Protein AF-A0A0D8X6T0-F1 (afdb_monomer_lite)

Radius of gyration: 60.37 Å; chains: 1; bounding box: 134×115×214 Å

Sequence (571 aa):
MASLQQRTDALLAEKSKLELELKKVSVNNRLAEERRRKLLDMEKQLSQMKRQMTDLKRIEKQKLRSEEMQKQMRAEIDSLKQAKVRMMRQQREEAEKYRQWKLKHDRELMQIKQKELKRGIEAAREKRTHEQQMLICKQRLEEAKKVNKRLLSQMEKSAAVARDKQNEKTFEQAKHIIEAELALIGSSYEAEQMCHSLKNQRKQLSRKRSYLLKERDRYVNINEPLSKRRSTEDGARLSIEDDANLQRINEDLERIDQQQVLFSDELNQLQRGCGSIDFDSRAESLCNNVLTVASARVYLKALLEQATNERKVNVDKELELEQTRRKIKDLEDSIRREKKERDEESRVLHESNRKLLSEYEKHKSQVDMQLLNLVALISTTKPIDKDAVEELKRFYSNLESMSEIRKQLETAGSLRPKSSKAFMRSRSSSCMEKIDPKMLTTEEERRTRASRARIQRFGNVKNPIQEVEVESDDDYSIADVSYRPQSPKRKPRIVTDLSPILDLTKQSVSVDDGNISSRNRRLSMQLHQPPLSVVDGMEKENTLWNQTFVMNNKSAASSDGCVNAEVVSYF

Structure (mmCIF, N/CA/C/O backbone):
data_AF-A0A0D8X6T0-F1
#
_entry.id   AF-A0A0D8X6T0-F1
#
loop_
_atom_site.group_PDB
_atom_site.id
_atom_site.type_symbol
_atom_site.label_atom_id
_atom_site.label_alt_id
_atom_site.label_comp_id
_atom_site.label_asym_id
_atom_site.label_entity_id
_atom_site.label_seq_id
_atom_site.pdbx_PDB_ins_code
_atom_site.Cartn_x
_atom_site.Cartn_y
_atom_site.Cartn_z
_atom_site.occupancy
_atom_site.B_iso_or_equiv
_atom_site.auth_seq_id
_atom_site.auth_comp_id
_atom_site.auth_asym_id
_atom_site.auth_atom_id
_atom_site.pdbx_PDB_model_num
ATOM 1 N N . MET A 1 1 ? 90.789 32.378 -157.088 1.00 54.00 1 MET A N 1
ATOM 2 C CA . MET A 1 1 ? 89.478 32.013 -156.499 1.00 54.00 1 MET A CA 1
ATOM 3 C C . MET A 1 1 ? 89.519 30.730 -155.660 1.00 54.00 1 MET A C 1
ATOM 5 O O . MET A 1 1 ? 89.086 30.803 -154.521 1.00 54.00 1 MET A O 1
ATOM 9 N N . ALA A 1 2 ? 90.090 29.607 -156.123 1.00 58.88 2 ALA A N 1
ATOM 10 C CA . ALA A 1 2 ? 90.068 28.320 -155.391 1.00 58.88 2 ALA A CA 1
ATOM 11 C C . ALA A 1 2 ? 90.519 28.355 -153.904 1.00 58.88 2 ALA A C 1
ATOM 13 O O . ALA A 1 2 ? 89.896 27.717 -153.062 1.00 58.88 2 ALA A O 1
ATOM 14 N N . SER A 1 3 ? 91.549 29.140 -153.552 1.00 58.34 3 SER A N 1
ATOM 15 C CA . SER A 1 3 ? 92.072 29.232 -152.172 1.00 58.34 3 SER A CA 1
ATOM 16 C C . SER A 1 3 ? 91.091 29.815 -151.139 1.00 58.34 3 SER A C 1
ATOM 18 O O . SER A 1 3 ? 91.223 29.511 -149.954 1.00 58.34 3 SER A O 1
ATOM 20 N N . LEU A 1 4 ? 90.123 30.643 -151.552 1.00 61.97 4 LEU A N 1
ATOM 21 C CA . LEU A 1 4 ? 89.141 31.217 -150.624 1.00 61.97 4 LEU A CA 1
ATOM 22 C C . LEU A 1 4 ? 88.055 30.198 -150.261 1.00 61.97 4 LEU A C 1
ATOM 24 O O . LEU A 1 4 ? 87.686 30.114 -149.092 1.00 61.97 4 LEU A O 1
ATOM 28 N N . GLN A 1 5 ? 87.641 29.368 -151.226 1.00 66.69 5 GLN A N 1
ATOM 29 C CA . GLN A 1 5 ? 86.604 28.348 -151.046 1.00 66.69 5 GLN A CA 1
ATOM 30 C C . GLN A 1 5 ? 86.981 27.345 -149.944 1.00 66.69 5 GLN A C 1
ATOM 32 O O . GLN A 1 5 ? 86.234 27.151 -148.988 1.00 66.69 5 GLN A O 1
ATOM 37 N N . GLN A 1 6 ? 88.202 26.804 -150.013 1.00 71.62 6 GLN A N 1
ATOM 38 C CA . GLN A 1 6 ? 88.705 25.815 -149.056 1.00 71.62 6 GLN A CA 1
ATOM 39 C C . GLN A 1 6 ? 88.798 26.367 -147.620 1.00 71.62 6 GLN A C 1
ATOM 41 O O . GLN A 1 6 ? 88.634 25.622 -146.654 1.00 71.62 6 GLN A O 1
ATOM 46 N N . ARG A 1 7 ? 89.023 27.681 -147.462 1.00 73.19 7 ARG A N 1
ATOM 47 C CA . ARG A 1 7 ? 89.053 28.340 -146.147 1.00 73.19 7 ARG A CA 1
ATOM 48 C C . ARG A 1 7 ? 87.648 28.617 -145.609 1.00 73.19 7 ARG A C 1
ATOM 50 O O . ARG A 1 7 ? 87.451 28.499 -144.403 1.00 73.19 7 ARG A O 1
ATOM 57 N N . THR A 1 8 ? 86.670 28.921 -146.466 1.00 72.38 8 THR A N 1
ATOM 58 C CA . THR A 1 8 ? 85.255 28.962 -146.059 1.00 72.38 8 THR A CA 1
ATOM 59 C C . THR A 1 8 ? 84.729 27.585 -145.667 1.00 72.38 8 THR A C 1
ATOM 61 O O . THR A 1 8 ? 84.072 27.485 -144.637 1.00 72.38 8 THR A O 1
ATOM 64 N N . ASP A 1 9 ? 85.076 26.520 -146.394 1.00 74.88 9 ASP A N 1
ATOM 65 C CA . ASP A 1 9 ? 84.640 25.157 -146.060 1.00 74.88 9 ASP A CA 1
ATOM 66 C C . ASP A 1 9 ? 85.259 24.670 -144.736 1.00 74.88 9 ASP A C 1
ATOM 68 O O . ASP A 1 9 ? 84.563 24.097 -143.896 1.00 74.88 9 ASP A O 1
ATOM 72 N N . ALA A 1 10 ? 86.538 24.980 -144.488 1.00 76.94 10 ALA A N 1
ATOM 73 C CA . ALA A 1 10 ? 87.190 24.709 -143.205 1.00 76.94 10 ALA A CA 1
ATOM 74 C C . ALA A 1 10 ? 86.533 25.472 -142.038 1.00 76.94 10 ALA A C 1
ATOM 76 O O . ALA A 1 10 ? 86.256 24.876 -140.998 1.00 76.94 10 ALA A O 1
ATOM 77 N N . LEU A 1 11 ? 86.216 26.761 -142.219 1.00 75.94 11 LEU A N 1
ATOM 78 C CA . LEU A 1 11 ? 85.510 27.565 -141.212 1.00 75.94 11 LEU A CA 1
ATOM 79 C C . LEU A 1 11 ? 84.058 27.105 -140.998 1.00 75.94 11 LEU A C 1
ATOM 81 O O . LEU A 1 11 ? 83.556 27.185 -139.879 1.00 75.94 11 LEU A O 1
ATOM 85 N N . LEU A 1 12 ? 83.378 26.589 -142.027 1.00 77.12 12 LEU A N 1
ATOM 86 C CA . LEU A 1 12 ? 82.049 25.981 -141.896 1.00 77.12 12 LEU A CA 1
ATOM 87 C C . LEU A 1 12 ? 82.106 24.653 -141.127 1.00 77.12 12 LEU A C 1
ATOM 89 O O . LEU A 1 12 ? 81.248 24.407 -140.279 1.00 77.12 12 LEU A O 1
ATOM 93 N N . ALA A 1 13 ? 83.129 23.827 -141.363 1.00 77.88 13 ALA A N 1
ATOM 94 C CA . ALA A 1 13 ? 83.360 22.601 -140.602 1.00 77.88 13 ALA A CA 1
ATOM 95 C C . ALA A 1 13 ? 83.718 22.893 -139.132 1.00 77.88 13 ALA A C 1
ATOM 97 O O . ALA A 1 13 ? 83.172 22.258 -138.228 1.00 77.88 13 ALA A O 1
ATOM 98 N N . GLU A 1 14 ? 84.572 23.887 -138.876 1.00 79.62 14 GLU A N 1
ATOM 99 C CA . GLU A 1 14 ? 84.928 24.329 -137.524 1.00 79.62 14 GLU A CA 1
ATOM 100 C C . GLU A 1 14 ? 83.725 24.940 -136.792 1.00 79.62 14 GLU A C 1
ATOM 102 O O . GLU A 1 14 ? 83.442 24.557 -135.657 1.00 79.62 14 GLU A O 1
ATOM 107 N N . LYS A 1 15 ? 82.935 25.790 -137.462 1.00 81.81 15 LYS A N 1
ATOM 108 C CA . LYS A 1 15 ? 81.658 26.299 -136.941 1.00 81.81 15 LYS A CA 1
ATOM 109 C C . LYS A 1 15 ? 80.696 25.159 -136.599 1.00 81.81 15 LYS A C 1
ATOM 111 O O . LYS A 1 15 ? 80.159 25.140 -135.497 1.00 81.81 15 LYS A O 1
ATOM 116 N N . SER A 1 16 ? 80.510 24.186 -137.493 1.00 79.88 16 SER A N 1
ATOM 117 C CA . SER A 1 16 ? 79.654 23.013 -137.249 1.00 79.88 16 SER A CA 1
ATOM 118 C C . SER A 1 16 ? 80.137 22.183 -136.049 1.00 79.88 16 SER A C 1
ATOM 120 O O . SER A 1 16 ? 79.337 21.752 -135.214 1.00 79.88 16 SER A O 1
ATOM 122 N N . LYS A 1 17 ? 81.458 22.023 -135.892 1.00 81.88 17 LYS A N 1
ATOM 123 C CA . LYS A 1 17 ? 82.066 21.346 -134.739 1.00 81.88 17 LYS A CA 1
ATOM 124 C C . LYS A 1 17 ? 81.839 22.119 -133.433 1.00 81.88 17 LYS A C 1
ATOM 126 O O . LYS A 1 17 ? 81.394 21.523 -132.453 1.00 81.88 17 LYS A O 1
ATOM 131 N N . LEU A 1 18 ? 82.073 23.432 -133.428 1.00 79.56 18 LEU A N 1
ATOM 132 C CA . LEU A 1 18 ? 81.835 24.300 -132.271 1.00 79.56 18 LEU A CA 1
ATOM 133 C C . LEU A 1 18 ? 80.345 24.371 -131.904 1.00 79.56 18 LEU A C 1
ATOM 135 O O . LEU A 1 18 ? 80.008 24.350 -130.725 1.00 79.56 18 LEU A O 1
ATOM 139 N N . GLU A 1 19 ? 79.433 24.361 -132.879 1.00 78.50 19 GLU A N 1
ATOM 140 C CA . GLU A 1 19 ? 77.990 24.254 -132.630 1.00 78.50 19 GLU A CA 1
ATOM 141 C C . GLU A 1 19 ? 77.603 22.909 -131.992 1.00 78.50 19 GLU A C 1
ATOM 143 O O . GLU A 1 19 ? 76.717 22.867 -131.134 1.00 78.50 19 GLU A O 1
ATOM 148 N N . LEU A 1 20 ? 78.256 21.804 -132.369 1.00 78.88 20 LEU A N 1
ATOM 149 C CA . LEU A 1 20 ? 78.061 20.495 -131.735 1.00 78.88 20 LEU A CA 1
ATOM 150 C C . LEU A 1 20 ? 78.637 20.447 -130.312 1.00 78.88 20 LEU A C 1
ATOM 152 O O . LEU A 1 20 ? 78.013 19.866 -129.421 1.00 78.88 20 LEU A O 1
ATOM 156 N N . GLU A 1 21 ? 79.790 21.068 -130.067 1.00 77.81 21 GLU A N 1
ATOM 157 C CA . GLU A 1 21 ? 80.383 21.175 -128.728 1.00 77.81 21 GLU A CA 1
ATOM 158 C C . GLU A 1 21 ? 79.556 22.096 -127.816 1.00 77.81 21 GLU A C 1
ATOM 160 O O . GLU A 1 21 ? 79.243 21.710 -126.688 1.00 77.81 21 GLU A O 1
ATOM 165 N N . LEU A 1 22 ? 79.060 23.230 -128.323 1.00 77.06 22 LEU A N 1
ATOM 166 C CA . LEU A 1 22 ? 78.127 24.113 -127.616 1.00 77.06 22 LEU A CA 1
ATOM 167 C C . LEU A 1 22 ? 76.815 23.390 -127.263 1.00 77.06 22 LEU A C 1
ATOM 169 O O . LEU A 1 22 ? 76.323 23.514 -126.140 1.00 77.06 22 LEU A O 1
ATOM 173 N N . LYS A 1 23 ? 76.271 22.572 -128.179 1.00 77.38 23 LYS A N 1
ATOM 174 C CA . LYS A 1 23 ? 75.102 21.712 -127.906 1.00 77.38 23 LYS A CA 1
ATOM 175 C C . LYS A 1 23 ? 75.398 20.687 -126.804 1.00 77.38 23 LYS A C 1
ATOM 177 O O . LYS A 1 23 ? 74.570 20.527 -125.910 1.00 77.38 23 LYS A O 1
ATOM 182 N N . LYS A 1 24 ? 76.575 20.046 -126.800 1.00 77.44 24 LYS A N 1
ATOM 183 C CA . LYS A 1 24 ? 76.993 19.126 -125.719 1.00 77.44 24 LYS A CA 1
ATOM 184 C C . LYS A 1 24 ? 77.120 19.838 -124.369 1.00 77.44 24 LYS A C 1
ATOM 186 O O . LYS A 1 24 ? 76.612 19.327 -123.375 1.00 77.44 24 LYS A O 1
ATOM 191 N N . VAL A 1 25 ? 77.734 21.023 -124.327 1.00 75.94 25 VAL A N 1
ATOM 192 C CA . VAL A 1 25 ? 77.830 21.843 -123.105 1.00 75.94 25 VAL A CA 1
ATOM 193 C C . VAL A 1 25 ? 76.438 22.259 -122.619 1.00 75.94 25 VAL A C 1
ATOM 195 O O . VAL A 1 25 ? 76.149 22.130 -121.433 1.00 75.94 25 VAL A O 1
ATOM 198 N N . SER A 1 26 ? 75.538 22.662 -123.521 1.00 77.69 26 SER A N 1
ATOM 199 C CA . SER A 1 26 ? 74.149 23.010 -123.191 1.00 77.69 26 SER A CA 1
ATOM 200 C C . SER A 1 26 ? 73.363 21.827 -122.604 1.00 77.69 26 SER A C 1
ATOM 202 O O . SER A 1 26 ? 72.709 21.978 -121.572 1.00 77.69 26 SER A O 1
ATOM 204 N N . VAL A 1 27 ? 73.470 20.633 -123.201 1.00 78.31 27 VAL A N 1
ATOM 205 C CA . VAL A 1 27 ? 72.832 19.404 -122.688 1.00 78.31 27 VAL A CA 1
ATOM 206 C C . VAL A 1 27 ? 73.418 18.991 -121.336 1.00 78.31 27 VAL A C 1
ATOM 208 O O . VAL A 1 27 ? 72.664 18.676 -120.418 1.00 78.31 27 VAL A O 1
ATOM 211 N N . ASN A 1 28 ? 74.742 19.057 -121.169 1.00 76.12 28 ASN A N 1
ATOM 212 C CA . ASN A 1 28 ? 75.390 18.770 -119.888 1.00 76.12 28 ASN A CA 1
ATOM 213 C C . ASN A 1 28 ? 74.989 19.773 -118.798 1.00 76.12 28 ASN A C 1
ATOM 215 O O . ASN A 1 28 ? 74.791 19.366 -117.655 1.00 76.12 28 ASN A O 1
ATOM 219 N N . ASN A 1 29 ? 74.817 21.055 -119.139 1.00 78.75 29 ASN A N 1
ATOM 220 C CA . ASN A 1 29 ? 74.358 22.068 -118.192 1.00 78.75 29 ASN A CA 1
ATOM 221 C C . ASN A 1 29 ? 72.896 21.821 -117.775 1.00 78.75 29 ASN A C 1
ATOM 223 O O . ASN A 1 29 ? 72.599 21.819 -116.585 1.00 78.75 29 ASN A O 1
ATOM 227 N N . ARG A 1 30 ? 72.005 21.473 -118.718 1.00 81.25 30 ARG A N 1
ATOM 228 C CA . ARG A 1 30 ? 70.626 21.043 -118.400 1.00 81.25 30 ARG A CA 1
ATOM 229 C C . ARG A 1 30 ? 70.597 19.813 -117.488 1.00 81.25 30 ARG A C 1
ATOM 231 O O . ARG A 1 30 ? 69.903 19.827 -116.479 1.00 81.25 30 ARG A O 1
ATOM 238 N N . LEU A 1 31 ? 71.400 18.786 -117.777 1.00 82.38 31 LEU A N 1
ATOM 239 C CA . LEU A 1 31 ? 71.519 17.598 -116.919 1.00 82.38 31 LEU A CA 1
ATOM 240 C C . LEU A 1 31 ? 72.091 17.929 -115.530 1.00 82.38 31 LEU A C 1
ATOM 242 O O . LEU A 1 31 ? 71.692 17.317 -114.539 1.00 82.38 31 LEU A O 1
ATOM 246 N N . ALA A 1 32 ? 73.016 18.887 -115.429 1.00 81.62 32 ALA A N 1
ATOM 247 C CA . ALA A 1 32 ? 73.537 19.366 -114.151 1.00 81.62 32 ALA A CA 1
ATOM 248 C C . ALA A 1 32 ? 72.474 20.147 -113.356 1.00 81.62 32 ALA A C 1
ATOM 250 O O . ALA A 1 32 ? 72.331 19.922 -112.153 1.00 81.62 32 ALA A O 1
ATOM 251 N N . GLU A 1 33 ? 71.683 20.997 -114.015 1.00 84.25 33 GLU A N 1
ATOM 252 C CA . GLU A 1 33 ? 70.550 21.709 -113.415 1.00 84.25 33 GLU A CA 1
ATOM 253 C C . GLU A 1 33 ? 69.438 20.754 -112.958 1.00 84.25 33 GLU A C 1
ATOM 255 O O . GLU A 1 33 ? 68.947 20.890 -111.839 1.00 84.25 33 GLU A O 1
ATOM 260 N N . GLU A 1 34 ? 69.074 19.750 -113.759 1.00 85.31 34 GLU A N 1
ATOM 261 C CA . GLU A 1 34 ? 68.107 18.707 -113.386 1.00 85.31 34 GLU A CA 1
ATOM 262 C C . GLU A 1 34 ? 68.587 17.891 -112.181 1.00 85.31 34 GLU A C 1
ATOM 264 O O . GLU A 1 34 ? 67.835 17.691 -111.222 1.00 85.31 34 GLU A O 1
ATOM 269 N N . ARG A 1 35 ? 69.860 17.470 -112.175 1.00 87.31 35 ARG A N 1
ATOM 270 C CA . ARG A 1 35 ? 70.477 16.792 -111.024 1.00 87.31 35 ARG A CA 1
ATOM 271 C C . ARG A 1 35 ? 70.476 17.685 -109.785 1.00 87.31 35 ARG A C 1
ATOM 273 O O . ARG A 1 35 ? 70.130 17.204 -108.710 1.00 87.31 35 ARG A O 1
ATOM 280 N N . ARG A 1 36 ? 70.798 18.976 -109.927 1.00 87.94 36 ARG A N 1
ATOM 281 C CA . ARG A 1 36 ? 70.774 19.955 -108.828 1.00 87.94 36 ARG A CA 1
ATOM 282 C C . ARG A 1 36 ? 69.360 20.164 -108.285 1.00 87.94 36 ARG A C 1
ATOM 284 O O . ARG A 1 36 ? 69.194 20.170 -107.071 1.00 87.94 36 ARG A O 1
ATOM 291 N N . ARG A 1 37 ? 68.343 20.278 -109.148 1.00 86.69 37 ARG A N 1
ATOM 292 C CA . ARG A 1 37 ? 66.926 20.356 -108.742 1.00 86.69 37 ARG A CA 1
ATOM 293 C C . ARG A 1 37 ? 66.500 19.101 -107.983 1.00 86.69 37 ARG A C 1
ATOM 295 O O . ARG A 1 37 ? 66.004 19.218 -106.870 1.00 86.69 37 ARG A O 1
ATOM 302 N N . LYS A 1 38 ? 66.789 17.909 -108.516 1.00 90.50 38 LYS A N 1
ATOM 303 C CA . LYS A 1 38 ? 66.474 16.634 -107.853 1.00 90.50 38 LYS A CA 1
ATOM 304 C C . LYS A 1 38 ? 67.189 16.478 -106.505 1.00 90.50 38 LYS A C 1
ATOM 306 O O . LYS A 1 38 ? 66.606 15.938 -105.570 1.00 90.50 38 LYS A O 1
ATOM 311 N N . LEU A 1 39 ? 68.430 16.954 -106.390 1.00 89.44 39 LEU A N 1
ATOM 312 C CA . LEU A 1 39 ? 69.182 16.956 -105.134 1.00 89.44 39 LEU A CA 1
ATOM 313 C C . LEU A 1 39 ? 68.544 17.917 -104.117 1.00 89.44 39 LEU A C 1
ATOM 315 O O . LEU A 1 39 ? 68.257 17.488 -103.005 1.00 89.44 39 LEU A O 1
ATOM 319 N N . LEU A 1 40 ? 68.218 19.153 -104.516 1.00 90.50 40 LEU A N 1
ATOM 320 C CA . LEU A 1 40 ? 67.509 20.128 -103.673 1.00 90.50 40 LEU A CA 1
ATOM 321 C C . LEU A 1 40 ? 66.127 19.623 -103.217 1.00 90.50 40 LEU A C 1
ATOM 323 O O . LEU A 1 40 ? 65.750 19.825 -102.064 1.00 90.50 40 LEU A O 1
ATOM 327 N N . ASP A 1 41 ? 65.380 18.932 -104.082 1.00 90.19 41 ASP A N 1
ATOM 328 C CA . ASP A 1 41 ? 64.103 18.314 -103.712 1.00 90.19 41 ASP A CA 1
ATOM 329 C C . ASP A 1 41 ? 64.291 17.160 -102.713 1.00 90.19 41 ASP A C 1
ATOM 331 O O . ASP A 1 41 ? 63.531 17.059 -101.748 1.00 90.19 41 ASP A O 1
ATOM 335 N N . MET A 1 42 ? 65.330 16.329 -102.870 1.00 90.88 42 MET A N 1
ATOM 336 C CA . MET A 1 42 ? 65.667 15.291 -101.885 1.00 90.88 42 MET A CA 1
ATOM 337 C C . MET A 1 42 ? 66.161 15.885 -100.556 1.00 90.88 42 MET A C 1
ATOM 339 O O . MET A 1 42 ? 65.784 15.390 -99.496 1.00 90.88 42 MET A O 1
ATOM 343 N N . GLU A 1 43 ? 66.935 16.973 -100.565 1.00 91.19 43 GLU A N 1
ATOM 344 C CA . GLU A 1 43 ? 67.326 17.709 -99.353 1.00 91.19 43 GLU A CA 1
ATOM 345 C C . GLU A 1 43 ? 66.110 18.321 -98.648 1.00 91.19 43 GLU A C 1
ATOM 347 O O . GLU A 1 43 ? 65.973 18.211 -97.425 1.00 91.19 43 GLU A O 1
ATOM 352 N N . LYS A 1 44 ? 65.178 18.901 -99.412 1.00 93.00 44 LYS A N 1
ATOM 353 C CA . LYS A 1 44 ? 63.904 19.418 -98.906 1.00 93.00 44 LYS A CA 1
ATOM 354 C C . LYS A 1 44 ? 63.079 18.300 -98.266 1.00 93.00 44 LYS A C 1
ATOM 356 O O . LYS A 1 44 ? 62.662 18.460 -97.116 1.00 93.00 44 LYS A O 1
ATOM 361 N N . GLN A 1 45 ? 62.924 17.158 -98.939 1.00 92.88 45 GLN A N 1
ATOM 362 C CA . GLN A 1 45 ? 62.256 15.968 -98.397 1.00 92.88 45 GLN A CA 1
ATOM 363 C C . GLN A 1 45 ? 62.948 15.445 -97.129 1.00 92.88 45 GLN A C 1
ATOM 365 O O . GLN A 1 45 ? 62.277 15.217 -96.126 1.00 92.88 45 GLN A O 1
ATOM 370 N N . LEU A 1 46 ? 64.281 15.337 -97.106 1.00 92.25 46 LEU A N 1
ATOM 371 C CA . LEU A 1 46 ? 65.041 14.940 -95.914 1.00 92.25 46 LEU A CA 1
ATOM 372 C C . LEU A 1 46 ? 64.859 15.928 -94.754 1.00 92.25 46 LEU A C 1
ATOM 374 O O . LEU A 1 46 ? 64.722 15.506 -93.606 1.00 92.25 46 LEU A O 1
ATOM 378 N N . SER A 1 47 ? 64.824 17.236 -95.026 1.00 92.00 47 SER A N 1
ATOM 379 C CA . SER A 1 47 ? 64.569 18.256 -94.002 1.00 92.00 47 SER A CA 1
ATOM 380 C C . SER A 1 47 ? 63.148 18.151 -93.429 1.00 92.00 47 SER A C 1
ATOM 382 O O . SER A 1 47 ? 62.960 18.261 -92.216 1.00 92.00 47 SER A O 1
ATOM 384 N N . GLN A 1 48 ? 62.160 17.855 -94.279 1.00 93.69 48 GLN A N 1
ATOM 385 C CA . GLN A 1 48 ? 60.768 17.642 -93.892 1.00 93.69 48 GLN A CA 1
ATOM 386 C C . GLN A 1 48 ? 60.608 16.359 -93.066 1.00 93.69 48 GLN A C 1
ATOM 388 O O . GLN A 1 48 ? 60.012 16.408 -91.992 1.00 93.69 48 GLN A O 1
ATOM 393 N N . MET A 1 49 ? 61.212 15.249 -93.499 1.00 92.25 49 MET A N 1
ATOM 394 C CA . MET A 1 49 ? 61.217 13.977 -92.768 1.00 92.25 49 MET A CA 1
ATOM 395 C C . MET A 1 49 ? 61.909 14.106 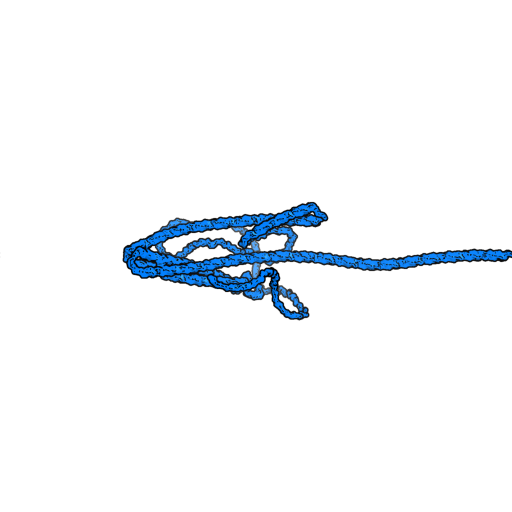-91.406 1.00 92.25 49 MET A C 1
ATOM 397 O O . MET A 1 49 ? 61.408 13.587 -90.411 1.00 92.25 49 MET A O 1
ATOM 401 N N . LYS A 1 50 ? 63.013 14.865 -91.311 1.00 93.38 50 LYS A N 1
ATOM 402 C CA . LYS A 1 50 ? 63.663 15.175 -90.024 1.00 93.38 50 LYS A CA 1
ATOM 403 C C . LYS A 1 50 ? 62.737 15.956 -89.083 1.00 93.38 50 LYS A C 1
ATOM 405 O O . LYS A 1 50 ? 62.638 15.584 -87.916 1.00 93.38 50 LYS A O 1
ATOM 410 N N . ARG A 1 51 ? 62.024 16.980 -89.579 1.00 93.69 51 ARG A N 1
ATOM 411 C CA . ARG A 1 51 ? 61.029 17.739 -88.789 1.00 93.69 51 ARG A CA 1
ATOM 412 C C . ARG A 1 51 ? 59.880 16.842 -88.318 1.00 93.69 51 ARG A C 1
ATOM 414 O O . ARG A 1 51 ? 59.591 16.801 -87.125 1.00 93.69 51 ARG A O 1
ATOM 421 N N . GLN A 1 52 ? 59.307 16.046 -89.221 1.00 94.56 52 GLN A N 1
ATOM 422 C CA . GLN A 1 52 ? 58.266 15.068 -88.891 1.00 94.56 52 GLN A CA 1
ATOM 423 C C . GLN A 1 52 ? 58.749 14.055 -87.843 1.00 94.56 52 GLN A C 1
ATOM 425 O O . GLN A 1 52 ? 58.024 13.776 -86.893 1.00 94.56 52 GLN A O 1
ATOM 430 N N . MET A 1 53 ? 59.991 13.567 -87.932 1.00 92.94 53 MET A N 1
ATOM 431 C CA . MET A 1 53 ? 60.564 12.675 -86.918 1.00 92.94 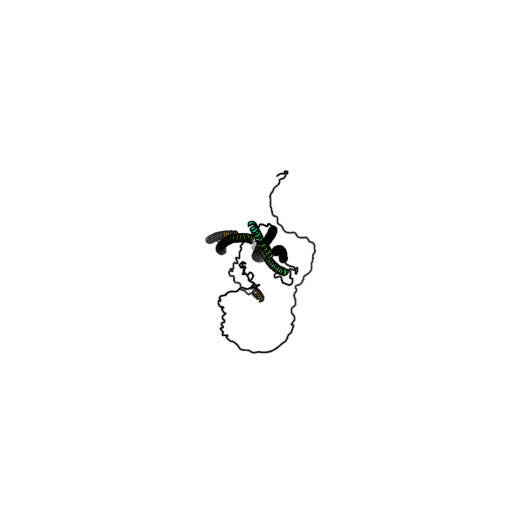53 MET A CA 1
ATOM 432 C C . MET A 1 53 ? 60.716 13.363 -85.551 1.00 92.94 53 MET A C 1
ATOM 434 O O . MET A 1 53 ? 60.483 12.728 -84.521 1.00 92.94 53 MET A O 1
ATOM 438 N N . THR A 1 54 ? 61.089 14.648 -85.506 1.00 93.50 54 THR A N 1
ATOM 439 C CA . THR A 1 54 ? 61.142 15.401 -84.240 1.00 93.50 54 THR A CA 1
ATOM 440 C C . THR A 1 54 ? 59.757 15.666 -83.652 1.00 93.50 54 THR A C 1
ATOM 442 O O . THR A 1 54 ? 59.594 15.547 -82.437 1.00 93.50 54 THR A O 1
ATOM 445 N N . ASP A 1 55 ? 58.747 15.941 -84.482 1.00 93.56 55 ASP A N 1
ATOM 446 C CA . ASP A 1 55 ? 57.365 16.106 -84.025 1.00 93.56 55 ASP A CA 1
ATOM 447 C C . ASP A 1 55 ? 56.759 14.790 -83.532 1.00 93.56 55 ASP A C 1
ATOM 449 O O . ASP A 1 55 ? 56.163 14.771 -82.458 1.00 93.56 55 ASP A O 1
ATOM 453 N N . LEU A 1 56 ? 56.986 13.671 -84.228 1.00 93.81 56 LEU A N 1
ATOM 454 C CA . LEU A 1 56 ? 56.570 12.344 -83.764 1.00 93.81 56 LEU A CA 1
ATOM 455 C C . LEU A 1 56 ? 57.200 12.003 -82.405 1.00 93.81 56 LEU A C 1
ATOM 457 O O . LEU A 1 56 ? 56.477 11.629 -81.487 1.00 93.81 56 LEU A O 1
ATOM 461 N N . LYS A 1 57 ? 58.508 12.240 -82.218 1.00 94.62 57 LYS A N 1
ATOM 462 C CA . LYS A 1 57 ? 59.188 12.064 -80.916 1.00 94.62 57 LYS A CA 1
ATOM 463 C C . LYS A 1 57 ? 58.643 12.988 -79.818 1.00 94.62 57 LYS A C 1
ATOM 465 O O . LYS A 1 57 ? 58.652 12.627 -78.641 1.00 94.62 57 LYS A O 1
ATOM 470 N N . ARG A 1 58 ? 58.183 14.195 -80.168 1.00 96.00 58 ARG A N 1
ATOM 471 C CA . ARG A 1 58 ? 57.541 15.128 -79.225 1.00 96.00 58 ARG A CA 1
ATOM 472 C C . ARG A 1 58 ? 56.150 14.634 -78.821 1.00 96.00 58 ARG A C 1
ATOM 474 O O . ARG A 1 58 ? 55.845 14.623 -77.630 1.00 96.00 58 ARG A O 1
ATOM 481 N N . ILE A 1 59 ? 55.349 14.194 -79.791 1.00 95.00 59 ILE A N 1
ATOM 482 C CA . ILE A 1 59 ? 54.009 13.629 -79.587 1.00 95.00 59 ILE A CA 1
ATOM 483 C C . ILE A 1 59 ? 54.092 12.337 -78.765 1.00 95.00 59 ILE A C 1
ATOM 485 O O . ILE A 1 59 ? 53.333 12.176 -77.818 1.00 95.00 59 ILE A O 1
ATOM 489 N N . GLU A 1 60 ? 55.055 11.460 -79.048 1.00 94.12 60 GLU A N 1
ATOM 490 C CA . GLU A 1 60 ? 55.313 10.230 -78.290 1.00 94.12 60 GLU A CA 1
ATOM 491 C C . GLU A 1 60 ? 55.622 10.522 -76.812 1.00 94.12 60 GLU A C 1
ATOM 493 O O . GLU A 1 60 ? 54.983 9.964 -75.920 1.00 94.12 60 GLU A O 1
ATOM 498 N N . LYS A 1 61 ? 56.513 11.482 -76.525 1.00 95.50 61 LYS A N 1
ATOM 499 C CA . LYS A 1 61 ? 56.788 11.924 -75.145 1.00 95.50 61 LYS A CA 1
ATOM 500 C C . LYS A 1 61 ? 55.566 12.542 -74.457 1.00 95.50 61 LYS A C 1
ATOM 502 O O . LYS A 1 61 ? 55.398 12.364 -73.252 1.00 95.50 61 LYS A O 1
ATOM 507 N N . GLN A 1 62 ? 54.723 13.276 -75.187 1.00 95.00 62 GLN A N 1
ATOM 508 C CA . GLN A 1 62 ? 53.468 13.818 -74.649 1.00 95.00 62 GLN A CA 1
ATOM 509 C C . GLN A 1 62 ? 52.445 12.707 -74.368 1.00 95.00 62 GLN A C 1
ATOM 511 O O . GLN A 1 62 ? 51.807 12.728 -73.316 1.00 95.00 62 GLN A O 1
ATOM 516 N N . LYS A 1 63 ? 52.344 11.709 -75.254 1.00 96.19 63 LYS A N 1
ATOM 517 C CA . LYS A 1 63 ? 51.497 10.525 -75.091 1.00 96.19 63 LYS A CA 1
ATOM 518 C C . LYS A 1 63 ? 51.900 9.725 -73.851 1.00 96.19 63 LYS A C 1
ATOM 520 O O . LYS A 1 63 ? 51.045 9.513 -73.002 1.00 96.19 63 LYS A O 1
ATOM 525 N N . LEU A 1 64 ? 53.182 9.387 -73.688 1.00 95.56 64 LEU A N 1
ATOM 526 C CA . LEU A 1 64 ? 53.677 8.647 -72.516 1.00 95.56 64 LEU A CA 1
ATOM 527 C C . LEU A 1 64 ? 53.356 9.369 -71.194 1.00 95.56 64 LEU A C 1
ATOM 529 O O . LEU A 1 64 ? 52.850 8.755 -70.259 1.00 95.56 64 LEU A O 1
ATOM 533 N N . ARG A 1 65 ? 53.560 10.694 -71.132 1.00 95.31 65 ARG A N 1
ATOM 534 C CA . ARG A 1 65 ? 53.171 11.508 -69.961 1.00 95.31 65 ARG A CA 1
ATOM 535 C C . ARG A 1 65 ? 51.659 11.504 -69.716 1.00 95.31 65 ARG A C 1
ATOM 537 O O . ARG A 1 65 ? 51.230 11.493 -68.567 1.00 95.31 65 ARG A O 1
ATOM 544 N N . SER A 1 66 ? 50.851 11.522 -70.778 1.00 95.50 66 SER A N 1
ATOM 545 C CA . SER A 1 66 ? 49.390 11.432 -70.671 1.00 95.50 66 SER A CA 1
ATOM 546 C C . SER A 1 66 ? 48.940 10.050 -70.190 1.00 95.50 66 SER A C 1
ATOM 548 O O . SER A 1 66 ? 48.060 9.971 -69.340 1.00 95.50 66 SER A O 1
ATOM 550 N N . GLU A 1 67 ? 49.559 8.971 -70.667 1.00 96.69 67 GLU A N 1
ATOM 551 C CA . GLU A 1 67 ? 49.279 7.595 -70.240 1.00 96.69 67 GLU A CA 1
ATOM 552 C C . GLU A 1 67 ? 49.653 7.369 -68.767 1.00 96.69 67 GLU A C 1
ATOM 554 O O . GLU A 1 67 ? 48.881 6.760 -68.024 1.00 96.69 67 GLU A O 1
ATOM 559 N N . GLU A 1 68 ? 50.777 7.923 -68.307 1.00 96.31 68 GLU A N 1
ATOM 560 C CA . GLU A 1 68 ? 51.173 7.867 -66.897 1.00 96.31 68 GLU A CA 1
ATOM 561 C C . GLU A 1 68 ? 50.235 8.685 -65.994 1.00 96.31 68 GLU A C 1
ATOM 563 O O . GLU A 1 68 ? 49.752 8.165 -64.987 1.00 96.31 68 GLU A O 1
ATOM 568 N N . MET A 1 69 ? 49.860 9.903 -66.402 1.00 96.56 69 MET A N 1
ATOM 569 C CA . MET A 1 69 ? 48.837 10.703 -65.713 1.00 96.56 69 MET A CA 1
ATOM 570 C C . MET A 1 69 ? 47.474 9.985 -65.685 1.00 96.56 69 MET A C 1
ATOM 572 O O . MET A 1 69 ? 46.806 9.940 -64.654 1.00 96.56 69 MET A O 1
ATOM 576 N N . GLN A 1 70 ? 47.060 9.342 -66.783 1.00 96.31 70 GLN A N 1
ATOM 577 C CA . GLN A 1 70 ? 45.844 8.520 -66.815 1.00 96.31 70 GLN A CA 1
ATOM 578 C C . GLN A 1 70 ? 45.929 7.319 -65.866 1.00 96.31 70 GLN A C 1
ATOM 580 O O . GLN A 1 70 ? 44.923 6.961 -65.252 1.00 96.31 70 GLN A O 1
ATOM 585 N N . LYS A 1 71 ? 47.100 6.688 -65.729 1.00 97.25 71 LYS A N 1
ATOM 586 C CA . LYS A 1 71 ? 47.325 5.584 -64.787 1.00 97.25 71 LYS A CA 1
ATOM 587 C C . LYS A 1 71 ? 47.237 6.062 -63.332 1.00 97.25 71 LYS A C 1
ATOM 589 O O . LYS A 1 71 ? 46.601 5.383 -62.528 1.00 97.25 71 LYS A O 1
ATOM 594 N N . GLN A 1 72 ? 47.800 7.231 -63.020 1.00 97.06 72 GLN A N 1
ATOM 595 C CA . GLN A 1 72 ? 47.685 7.879 -61.707 1.00 97.06 72 GLN A CA 1
ATOM 596 C C . GLN A 1 72 ? 46.221 8.206 -61.376 1.00 97.06 72 GLN A C 1
ATOM 598 O O . GLN A 1 72 ? 45.696 7.694 -60.389 1.00 97.06 72 GLN A O 1
ATOM 603 N N . MET A 1 73 ? 45.511 8.919 -62.260 1.00 96.81 73 MET A N 1
ATOM 604 C CA . MET A 1 73 ? 44.088 9.242 -62.070 1.00 96.81 73 MET A CA 1
ATOM 605 C C . MET A 1 73 ? 43.207 7.990 -61.908 1.00 96.81 73 MET A C 1
ATOM 607 O O . MET A 1 73 ? 42.280 7.988 -61.101 1.00 96.81 73 MET A O 1
ATOM 611 N N . ARG A 1 74 ? 43.488 6.892 -62.629 1.00 96.50 74 ARG A N 1
ATOM 612 C CA . ARG A 1 74 ? 42.774 5.611 -62.441 1.00 96.50 74 ARG A CA 1
ATOM 613 C C . ARG A 1 74 ? 43.012 5.023 -61.046 1.00 96.50 74 ARG A C 1
ATOM 615 O O . ARG A 1 74 ? 42.049 4.611 -60.402 1.00 96.50 74 ARG A O 1
ATOM 622 N N . ALA A 1 75 ? 44.256 5.023 -60.564 1.00 96.69 75 ALA A N 1
ATOM 623 C CA . ALA A 1 75 ? 44.593 4.543 -59.224 1.00 96.69 75 ALA A CA 1
ATOM 624 C C . ALA A 1 75 ? 43.947 5.400 -58.117 1.00 96.69 75 ALA A C 1
ATOM 626 O O . ALA A 1 75 ? 43.426 4.857 -57.141 1.00 96.69 75 ALA A O 1
ATOM 627 N N . GLU A 1 76 ? 43.905 6.724 -58.289 1.00 97.25 76 GLU A N 1
ATOM 628 C CA . GLU A 1 76 ? 43.198 7.642 -57.387 1.00 97.25 76 GLU A CA 1
ATOM 629 C C . GLU A 1 76 ? 41.687 7.388 -57.375 1.00 97.25 76 GLU A C 1
ATOM 631 O O . GLU A 1 76 ? 41.093 7.268 -56.304 1.00 97.25 76 GLU A O 1
ATOM 636 N N . ILE A 1 77 ? 41.064 7.224 -58.547 1.00 97.12 77 ILE A N 1
ATOM 637 C CA . ILE A 1 77 ? 39.643 6.874 -58.674 1.00 97.12 77 ILE A CA 1
ATOM 638 C C . ILE A 1 77 ? 39.329 5.572 -57.922 1.00 97.12 77 ILE A C 1
ATOM 640 O O . ILE A 1 77 ? 38.322 5.502 -57.212 1.00 97.12 77 ILE A O 1
ATOM 644 N N . ASP A 1 78 ? 40.172 4.546 -58.036 1.00 96.88 78 ASP A N 1
ATOM 645 C CA . ASP A 1 78 ? 39.956 3.273 -57.343 1.00 96.88 78 ASP A CA 1
ATOM 646 C C . ASP A 1 78 ? 40.215 3.372 -55.829 1.00 96.88 78 ASP A C 1
ATOM 648 O O . ASP A 1 78 ? 39.447 2.810 -55.042 1.00 96.88 78 ASP A O 1
ATOM 652 N N . SER A 1 79 ? 41.193 4.174 -55.398 1.00 97.56 79 SER A N 1
ATOM 653 C CA . SER A 1 79 ? 41.399 4.528 -53.985 1.00 97.56 79 SER A CA 1
ATOM 654 C C . SER A 1 79 ? 40.179 5.252 -53.392 1.00 97.56 79 SER A C 1
ATOM 656 O O . SER A 1 79 ? 39.678 4.874 -52.328 1.00 97.56 79 SER A O 1
ATOM 658 N N . LEU A 1 80 ? 39.616 6.228 -54.114 1.00 97.56 80 LEU A N 1
ATOM 659 C CA . LEU A 1 80 ? 38.412 6.964 -53.713 1.00 97.56 80 LEU A CA 1
ATOM 660 C C . LEU A 1 80 ? 37.167 6.064 -53.664 1.00 97.56 80 LEU A C 1
ATOM 662 O O . LEU A 1 80 ? 36.371 6.177 -52.728 1.00 97.56 80 LEU A O 1
ATOM 666 N N . LYS A 1 81 ? 37.006 5.120 -54.604 1.00 97.88 81 LYS A N 1
ATOM 667 C CA . LYS A 1 81 ? 35.949 4.089 -54.530 1.00 97.88 81 LYS A CA 1
ATOM 668 C C . LYS A 1 81 ? 36.089 3.247 -53.260 1.00 97.88 81 LYS A C 1
ATOM 670 O O . LYS A 1 81 ? 35.104 3.064 -52.545 1.00 97.88 81 LYS A O 1
ATOM 675 N N . GLN A 1 82 ? 37.295 2.768 -52.947 1.00 97.06 82 GLN A N 1
ATOM 676 C CA . GLN A 1 82 ? 37.552 1.984 -51.733 1.00 97.06 82 GLN A CA 1
ATOM 677 C C . GLN A 1 82 ? 37.297 2.804 -50.459 1.00 97.06 82 GLN A C 1
ATOM 679 O O . GLN A 1 82 ? 36.668 2.308 -49.523 1.00 97.06 82 GLN A O 1
ATOM 684 N N . ALA A 1 83 ? 37.721 4.072 -50.421 1.00 96.69 83 ALA A N 1
ATOM 685 C CA . ALA A 1 83 ? 37.435 4.990 -49.320 1.00 96.69 83 ALA A CA 1
ATOM 686 C C . ALA A 1 83 ? 35.922 5.194 -49.123 1.00 96.69 83 ALA A C 1
ATOM 688 O O . ALA A 1 83 ? 35.429 5.027 -48.007 1.00 96.69 83 ALA A O 1
ATOM 689 N N . LYS A 1 84 ? 35.167 5.437 -50.204 1.00 97.56 84 LYS A N 1
ATOM 690 C CA . LYS A 1 84 ? 33.700 5.554 -50.170 1.00 97.56 84 LYS A CA 1
ATOM 691 C C . LYS A 1 84 ? 33.032 4.282 -49.640 1.00 97.56 84 LYS A C 1
ATOM 693 O O . LYS A 1 84 ? 32.138 4.377 -48.804 1.00 97.56 84 LYS A O 1
ATOM 698 N N . VAL A 1 85 ? 33.459 3.098 -50.085 1.00 97.88 85 VAL A N 1
ATOM 699 C CA . VAL A 1 85 ? 32.909 1.816 -49.601 1.00 97.88 85 VAL A CA 1
ATOM 700 C C . VAL A 1 85 ? 33.208 1.607 -48.112 1.00 97.88 85 VAL A C 1
ATOM 702 O O . VAL A 1 85 ? 32.303 1.226 -47.369 1.00 97.88 85 VAL A O 1
ATOM 705 N N . ARG A 1 86 ? 34.430 1.915 -47.649 1.00 97.19 86 ARG A N 1
ATOM 706 C CA . ARG A 1 86 ? 34.785 1.865 -46.217 1.00 97.19 86 ARG A CA 1
ATOM 707 C C . ARG A 1 86 ? 33.928 2.821 -45.385 1.00 97.19 86 ARG A C 1
ATOM 709 O O . ARG A 1 86 ? 33.347 2.384 -44.398 1.00 97.19 86 ARG A O 1
ATOM 716 N N . MET A 1 87 ? 33.770 4.072 -45.821 1.00 97.19 87 MET A N 1
ATOM 717 C CA . MET A 1 87 ? 32.935 5.070 -45.140 1.00 97.19 87 MET A CA 1
ATOM 718 C C . MET A 1 87 ? 31.463 4.635 -45.066 1.00 97.19 87 MET A C 1
ATOM 720 O O . MET A 1 87 ? 30.867 4.662 -43.993 1.00 97.19 87 MET A O 1
ATOM 724 N N . MET A 1 88 ? 30.883 4.162 -46.176 1.00 95.94 88 MET A N 1
ATOM 725 C CA . MET A 1 88 ? 29.502 3.658 -46.206 1.00 95.94 88 MET A CA 1
ATOM 726 C C . MET A 1 88 ? 29.300 2.447 -45.286 1.00 95.94 88 MET A C 1
ATOM 728 O O . MET A 1 88 ? 28.236 2.297 -44.686 1.00 95.94 88 MET A O 1
ATOM 732 N N . ARG A 1 89 ? 30.305 1.570 -45.171 1.00 97.31 89 ARG A N 1
ATOM 733 C CA . ARG A 1 89 ? 30.279 0.438 -44.239 1.00 97.31 89 ARG A CA 1
ATOM 734 C C . ARG A 1 89 ? 30.342 0.916 -42.787 1.00 97.31 89 ARG A C 1
ATOM 736 O O . ARG A 1 89 ? 29.501 0.502 -41.996 1.00 97.31 89 ARG A O 1
ATOM 743 N N . GLN A 1 90 ? 31.263 1.821 -42.466 1.00 96.88 90 GLN A N 1
ATOM 744 C CA . GLN A 1 90 ? 31.394 2.405 -41.131 1.00 96.88 90 GLN A CA 1
ATOM 745 C C . GLN A 1 90 ? 30.098 3.103 -40.687 1.00 96.88 90 GLN A C 1
ATOM 747 O O . GLN A 1 90 ? 29.586 2.794 -39.616 1.00 96.88 90 GLN A O 1
ATOM 752 N N . GLN A 1 91 ? 29.499 3.941 -41.540 1.00 96.19 91 GLN A N 1
ATOM 753 C CA . GLN A 1 91 ? 28.221 4.608 -41.254 1.00 96.19 91 GLN A CA 1
ATOM 754 C C . GLN A 1 91 ? 27.082 3.614 -40.968 1.00 96.19 91 GLN A C 1
ATOM 756 O O . GLN A 1 91 ? 26.269 3.849 -40.075 1.00 96.19 91 GLN A O 1
ATOM 761 N N . ARG A 1 92 ? 27.021 2.484 -41.689 1.00 96.62 92 ARG A N 1
ATOM 762 C CA . ARG A 1 92 ? 26.036 1.417 -41.426 1.00 96.62 92 ARG A CA 1
ATOM 763 C C . ARG A 1 92 ? 26.286 0.722 -40.087 1.00 96.62 92 ARG A C 1
ATOM 765 O O . ARG A 1 92 ? 25.338 0.495 -39.339 1.00 96.62 92 ARG A O 1
ATOM 772 N N . GLU A 1 93 ? 27.540 0.405 -39.774 1.00 96.94 93 GLU A N 1
ATOM 773 C CA . GLU A 1 93 ? 27.922 -0.225 -38.505 1.00 96.94 93 GLU A CA 1
ATOM 774 C C . GLU A 1 93 ? 27.673 0.708 -37.303 1.00 96.94 93 GLU A C 1
ATOM 776 O O . GLU A 1 93 ? 27.202 0.257 -36.260 1.00 96.94 93 GLU A O 1
ATOM 781 N N . GLU A 1 94 ? 27.925 2.011 -37.440 1.00 96.25 94 GLU A N 1
ATOM 782 C CA . GLU A 1 94 ? 27.635 3.033 -36.424 1.00 96.25 94 GLU A CA 1
ATOM 783 C C . GLU A 1 94 ? 26.128 3.261 -36.235 1.00 96.25 94 GLU A C 1
ATOM 785 O O . GLU A 1 94 ? 25.652 3.293 -35.097 1.00 96.25 94 GLU A O 1
ATOM 790 N N . ALA A 1 95 ? 25.353 3.333 -37.323 1.00 95.75 95 ALA A N 1
ATOM 791 C CA . ALA A 1 95 ? 23.896 3.447 -37.257 1.00 95.75 95 ALA A CA 1
ATOM 792 C C . ALA A 1 95 ? 23.247 2.230 -36.573 1.00 95.75 95 ALA A C 1
ATOM 794 O O . ALA A 1 95 ? 22.339 2.390 -35.754 1.00 95.75 95 ALA A O 1
ATOM 795 N N . GLU A 1 96 ? 23.735 1.016 -36.849 1.00 96.62 96 GLU A N 1
ATOM 796 C CA . GLU A 1 96 ? 23.245 -0.202 -36.197 1.00 96.62 96 GLU A CA 1
ATOM 797 C C . GLU A 1 96 ? 23.641 -0.258 -34.712 1.00 96.62 96 GLU A C 1
ATOM 799 O O . GLU A 1 96 ? 22.792 -0.557 -33.868 1.00 96.62 96 GLU A O 1
ATOM 804 N N . LYS A 1 97 ? 24.877 0.128 -34.355 1.00 97.50 97 LYS A N 1
ATOM 805 C CA . LYS A 1 97 ? 25.296 0.296 -32.948 1.00 97.50 97 LYS A CA 1
ATOM 806 C C . LYS A 1 97 ? 24.386 1.283 -32.210 1.00 97.50 97 LYS A C 1
ATOM 808 O O . LYS A 1 97 ? 23.921 0.973 -31.113 1.00 97.50 97 LYS A O 1
ATOM 813 N N . TYR A 1 98 ? 24.072 2.432 -32.817 1.00 96.31 98 TYR A N 1
ATOM 814 C CA . TYR A 1 98 ? 23.146 3.412 -32.243 1.00 96.31 98 TYR A CA 1
ATOM 815 C C . TYR A 1 98 ? 21.726 2.846 -32.085 1.00 96.31 98 TYR A C 1
ATOM 817 O O . TYR A 1 98 ? 21.115 3.008 -31.028 1.00 96.31 98 TYR A O 1
ATOM 825 N N . ARG A 1 99 ? 21.206 2.124 -33.089 1.00 97.69 99 ARG A N 1
ATOM 826 C CA . ARG A 1 99 ? 19.882 1.479 -33.033 1.00 97.69 99 ARG A CA 1
ATOM 827 C C . ARG A 1 99 ? 19.790 0.468 -31.886 1.00 97.69 99 ARG A C 1
ATOM 829 O O . ARG A 1 99 ? 18.808 0.474 -31.142 1.00 97.69 99 ARG A O 1
ATOM 836 N N . GLN A 1 100 ? 20.813 -0.370 -31.716 1.00 96.38 100 GLN A N 1
ATOM 837 C CA . GLN A 1 100 ? 20.889 -1.349 -30.627 1.00 96.38 100 GLN A CA 1
ATOM 838 C C . GLN A 1 100 ? 21.026 -0.676 -29.256 1.00 96.38 100 GLN A C 1
ATOM 840 O O . GLN A 1 100 ? 20.318 -1.052 -28.319 1.00 96.38 100 GLN A O 1
ATOM 845 N N . TRP A 1 101 ? 21.885 0.344 -29.144 1.00 97.75 101 TRP A N 1
ATOM 846 C CA . TRP A 1 101 ? 22.049 1.134 -27.923 1.00 97.75 101 TRP A CA 1
ATOM 847 C C . TRP A 1 101 ? 20.733 1.798 -27.507 1.00 97.75 101 TRP A C 1
ATOM 849 O O . TRP A 1 101 ? 20.293 1.618 -26.373 1.00 97.75 101 TRP A O 1
ATOM 859 N N . LYS A 1 102 ? 20.051 2.470 -28.443 1.00 97.38 102 LYS A N 1
ATOM 860 C CA . LYS A 1 102 ? 18.756 3.117 -28.207 1.00 97.38 102 LYS A CA 1
ATOM 861 C C . LYS A 1 102 ? 17.703 2.109 -27.748 1.00 97.38 102 LYS A C 1
ATOM 863 O O . LYS A 1 102 ? 17.075 2.315 -26.717 1.00 97.38 102 LYS A O 1
ATOM 868 N N . LEU A 1 103 ? 17.577 0.971 -28.436 1.00 95.06 103 LEU A N 1
ATOM 869 C CA . LEU A 1 103 ? 16.638 -0.089 -28.056 1.00 95.06 103 LEU A CA 1
ATOM 870 C C . LEU A 1 103 ? 16.922 -0.661 -26.655 1.00 95.06 103 LEU A C 1
ATOM 872 O O . LEU A 1 103 ? 15.987 -0.998 -25.928 1.00 95.06 103 LEU A O 1
ATOM 876 N N . LYS A 1 104 ? 18.196 -0.786 -26.263 1.00 95.75 104 LYS A N 1
ATOM 877 C CA . LYS A 1 104 ? 18.587 -1.199 -24.908 1.00 95.75 104 LYS A CA 1
ATOM 878 C C . LYS A 1 104 ? 18.219 -0.124 -23.879 1.00 95.75 104 LYS A C 1
ATOM 880 O O . LYS A 1 104 ? 17.574 -0.446 -22.882 1.00 95.75 104 LYS A O 1
ATOM 885 N N . HIS A 1 105 ? 18.559 1.133 -24.148 1.00 96.62 105 HIS A N 1
ATOM 886 C CA . HIS A 1 105 ? 18.316 2.249 -23.238 1.00 96.62 105 HIS A CA 1
ATOM 887 C C . HIS A 1 105 ? 16.817 2.539 -23.046 1.00 96.62 105 HIS A C 1
ATOM 889 O O . HIS A 1 105 ? 16.363 2.684 -21.914 1.00 96.62 105 HIS A O 1
ATOM 895 N N . ASP A 1 106 ? 16.013 2.500 -24.113 1.00 95.50 106 ASP A N 1
ATOM 896 C CA . ASP A 1 106 ? 14.552 2.654 -24.047 1.00 95.50 106 ASP A CA 1
ATOM 897 C C . ASP A 1 106 ? 13.907 1.559 -23.170 1.00 95.50 106 ASP A C 1
ATOM 899 O O . ASP A 1 106 ? 12.996 1.831 -22.381 1.00 95.50 106 ASP A O 1
ATOM 903 N N . ARG A 1 107 ? 14.412 0.316 -23.244 1.00 95.81 107 ARG A N 1
ATOM 904 C CA . ARG A 1 107 ? 13.978 -0.795 -22.373 1.00 95.81 107 ARG A CA 1
ATOM 905 C C . ARG A 1 107 ? 14.370 -0.568 -20.913 1.00 95.81 107 ARG A C 1
ATOM 907 O O . ARG A 1 107 ? 13.563 -0.851 -20.028 1.00 95.81 107 ARG A O 1
ATOM 914 N N . GLU A 1 108 ? 15.581 -0.085 -20.650 1.00 95.12 108 GLU A N 1
ATOM 915 C CA . GLU A 1 108 ? 16.059 0.236 -19.299 1.00 95.12 108 GLU A CA 1
ATOM 916 C C . GLU A 1 108 ? 15.244 1.386 -18.686 1.00 95.12 108 GLU A C 1
ATOM 918 O O . GLU A 1 108 ? 14.717 1.244 -17.581 1.00 95.12 108 GLU A O 1
ATOM 923 N N . LEU A 1 109 ? 15.017 2.463 -19.441 1.00 95.75 109 LEU A N 1
ATOM 924 C CA . LEU A 1 109 ? 14.183 3.598 -19.047 1.00 95.75 109 LEU A CA 1
ATOM 925 C C . LEU A 1 109 ? 12.733 3.176 -18.764 1.00 95.75 109 LEU A C 1
ATOM 927 O O . LEU A 1 109 ? 12.143 3.605 -17.770 1.00 95.75 109 LEU A O 1
ATOM 931 N N . MET A 1 110 ? 12.152 2.299 -19.591 1.00 93.88 110 MET A N 1
ATOM 932 C CA . MET A 1 110 ? 10.815 1.749 -19.348 1.00 93.88 110 MET A CA 1
ATOM 933 C C . MET A 1 110 ? 10.768 0.910 -18.061 1.00 93.88 110 MET A C 1
ATOM 935 O O . MET A 1 110 ? 9.800 1.005 -17.305 1.00 93.88 110 MET A O 1
ATOM 939 N N . GLN A 1 111 ? 11.807 0.118 -17.775 1.00 94.25 111 GLN A N 1
ATOM 940 C CA . GLN A 1 111 ? 11.901 -0.649 -16.529 1.00 94.25 111 GLN A CA 1
ATOM 941 C C . GLN A 1 111 ? 12.057 0.250 -15.297 1.00 94.25 111 GLN A C 1
ATOM 943 O O . GLN A 1 111 ? 11.445 -0.044 -14.270 1.00 94.25 111 GLN A O 1
ATOM 948 N N . ILE A 1 112 ? 12.835 1.334 -15.385 1.00 93.75 112 ILE A N 1
ATOM 949 C CA . ILE A 1 112 ? 12.983 2.323 -14.306 1.00 93.75 112 ILE A CA 1
ATOM 950 C C . ILE A 1 112 ? 11.626 2.973 -14.015 1.00 93.75 112 ILE A C 1
ATOM 952 O O . ILE A 1 112 ? 11.119 2.824 -12.904 1.00 93.75 112 ILE A O 1
ATOM 956 N N . LYS A 1 113 ? 10.958 3.533 -15.033 1.00 93.81 113 LYS A N 1
ATOM 957 C CA . LYS A 1 113 ? 9.619 4.142 -14.897 1.00 93.81 113 LYS A CA 1
ATOM 958 C C . LYS A 1 113 ? 8.580 3.173 -14.312 1.00 93.81 113 LYS A C 1
ATOM 960 O O . LYS A 1 113 ? 7.746 3.562 -13.498 1.00 93.81 113 LYS A O 1
ATOM 965 N N . GLN A 1 114 ? 8.630 1.888 -14.682 1.00 92.00 114 GLN A N 1
ATOM 966 C CA . GLN A 1 114 ? 7.758 0.862 -14.091 1.00 92.00 114 GLN A CA 1
ATOM 967 C C . GLN A 1 114 ? 8.088 0.554 -12.623 1.00 92.00 114 GLN A C 1
ATOM 969 O O . GLN A 1 114 ? 7.167 0.306 -11.844 1.00 92.00 114 GLN A O 1
ATOM 974 N N . LYS A 1 115 ? 9.370 0.538 -12.233 1.00 92.62 115 LYS A N 1
ATOM 975 C CA . LYS A 1 115 ? 9.790 0.355 -10.832 1.00 92.62 115 LYS A CA 1
ATOM 976 C C . LYS A 1 115 ? 9.375 1.550 -9.975 1.00 92.62 115 LYS A C 1
ATOM 978 O O . LYS A 1 115 ? 8.846 1.346 -8.889 1.00 92.62 115 LYS A O 1
ATOM 983 N N . GLU A 1 116 ? 9.544 2.769 -10.478 1.00 90.19 116 GLU A N 1
ATOM 984 C CA . GLU A 1 116 ? 9.125 3.999 -9.799 1.00 90.19 116 GLU A CA 1
ATOM 985 C C . GLU A 1 116 ? 7.612 4.049 -9.586 1.00 90.19 116 GLU A C 1
ATOM 987 O O . GLU A 1 116 ? 7.167 4.303 -8.469 1.00 90.19 116 GLU A O 1
ATOM 992 N N . LEU A 1 117 ? 6.820 3.720 -10.614 1.00 93.44 117 LEU A N 1
ATOM 993 C CA . LEU A 1 117 ? 5.362 3.650 -10.495 1.00 93.44 117 LEU A CA 1
ATOM 994 C C . LEU A 1 117 ? 4.920 2.610 -9.452 1.00 93.44 117 LEU A C 1
ATOM 996 O O . LEU A 1 117 ? 4.024 2.888 -8.657 1.00 93.44 117 LEU A O 1
ATOM 1000 N N . LYS A 1 118 ? 5.557 1.430 -9.422 1.00 91.75 118 LYS A N 1
ATOM 1001 C CA . LYS A 1 118 ? 5.287 0.402 -8.401 1.00 91.75 118 LYS A CA 1
ATOM 1002 C C . LYS A 1 118 ? 5.632 0.895 -6.998 1.00 91.75 118 LYS A C 1
ATOM 1004 O O . LYS A 1 118 ? 4.757 0.868 -6.139 1.00 91.75 118 LYS A O 1
ATOM 1009 N N . ARG A 1 119 ? 6.839 1.441 -6.806 1.00 90.50 119 ARG A N 1
ATOM 1010 C CA . ARG A 1 119 ? 7.292 2.030 -5.534 1.00 90.50 119 ARG A CA 1
ATOM 1011 C C . ARG A 1 119 ? 6.342 3.131 -5.050 1.00 90.50 119 ARG A C 1
ATOM 1013 O O . ARG A 1 119 ? 6.020 3.173 -3.870 1.00 90.50 119 ARG A O 1
ATOM 1020 N N . GLY A 1 120 ? 5.851 3.984 -5.951 1.00 91.06 120 GLY A N 1
ATOM 1021 C CA . GLY A 1 120 ? 4.869 5.024 -5.630 1.00 91.06 120 GLY A CA 1
ATOM 1022 C C . GLY A 1 120 ? 3.510 4.464 -5.193 1.00 91.06 120 GLY A C 1
ATOM 1023 O O . GLY A 1 120 ? 2.936 4.943 -4.218 1.00 91.06 120 GLY A O 1
ATOM 1024 N N . ILE A 1 121 ? 3.008 3.421 -5.864 1.00 93.19 121 ILE A N 1
ATOM 1025 C CA . ILE A 1 121 ? 1.760 2.736 -5.481 1.00 93.19 121 ILE A CA 1
ATOM 1026 C C . ILE A 1 121 ? 1.918 2.010 -4.136 1.00 93.19 121 ILE A C 1
ATOM 1028 O O . ILE A 1 121 ? 1.004 2.045 -3.314 1.00 93.19 121 ILE A O 1
ATOM 1032 N N . GLU A 1 122 ? 3.056 1.358 -3.906 1.00 90.75 122 GLU A N 1
ATOM 1033 C CA . GLU A 1 122 ? 3.373 0.648 -2.663 1.00 90.75 122 GLU A CA 1
ATOM 1034 C C . GLU A 1 122 ? 3.480 1.629 -1.486 1.00 90.75 122 GLU A C 1
ATOM 1036 O O . GLU A 1 122 ? 2.738 1.475 -0.518 1.00 90.75 122 GLU A O 1
ATOM 1041 N N . ALA A 1 123 ? 4.255 2.710 -1.619 1.00 87.25 123 ALA A N 1
ATOM 1042 C CA . ALA A 1 123 ? 4.358 3.764 -0.606 1.00 87.25 123 ALA A CA 1
ATOM 1043 C C . ALA A 1 123 ? 3.008 4.453 -0.318 1.00 87.25 123 ALA A C 1
ATOM 1045 O O . ALA A 1 123 ? 2.691 4.756 0.831 1.00 87.25 123 ALA A O 1
ATOM 1046 N N . ALA A 1 124 ? 2.169 4.670 -1.339 1.00 91.94 124 ALA A N 1
ATOM 1047 C CA . ALA A 1 124 ? 0.831 5.236 -1.150 1.00 91.94 124 ALA A CA 1
ATOM 1048 C C . ALA A 1 124 ? -0.131 4.278 -0.420 1.00 91.94 124 ALA A C 1
ATOM 1050 O O . ALA A 1 124 ? -1.008 4.735 0.314 1.00 91.94 124 ALA A O 1
ATOM 1051 N N . ARG A 1 125 ? 0.013 2.958 -0.604 1.00 93.56 125 ARG A N 1
ATOM 1052 C CA . ARG A 1 125 ? -0.740 1.948 0.163 1.00 93.56 125 ARG A CA 1
ATOM 1053 C C . ARG A 1 125 ? -0.263 1.895 1.608 1.00 93.56 125 ARG A C 1
ATOM 1055 O O . ARG A 1 125 ? -1.095 1.961 2.506 1.00 93.56 125 ARG A O 1
ATOM 1062 N N . GLU A 1 126 ? 1.050 1.832 1.812 1.00 87.00 126 GLU A N 1
ATOM 1063 C CA . GLU A 1 126 ? 1.685 1.807 3.130 1.00 87.00 126 GLU A CA 1
ATOM 1064 C C . GLU A 1 126 ? 1.280 3.029 3.966 1.00 87.00 126 GLU A C 1
ATOM 1066 O O . GLU A 1 126 ? 0.761 2.868 5.073 1.00 87.00 126 GLU A O 1
ATOM 1071 N N . LYS A 1 127 ? 1.375 4.237 3.389 1.00 88.94 127 LYS A N 1
ATOM 1072 C CA . LYS A 1 127 ? 0.920 5.484 4.022 1.00 88.94 127 LYS A CA 1
ATOM 1073 C C . LYS A 1 127 ? -0.544 5.406 4.472 1.00 88.94 127 LYS A C 1
ATOM 1075 O O . LYS A 1 127 ? -0.824 5.678 5.634 1.00 88.94 127 LYS A O 1
ATOM 1080 N N . ARG A 1 128 ? -1.461 4.957 3.604 1.00 92.94 128 ARG A N 1
ATOM 1081 C CA . ARG A 1 128 ? -2.886 4.794 3.963 1.00 92.94 128 ARG A CA 1
ATOM 1082 C C . ARG A 1 128 ? -3.090 3.791 5.097 1.00 92.94 128 ARG A C 1
ATOM 1084 O O . ARG A 1 128 ? -3.878 4.051 5.999 1.00 92.94 128 ARG A O 1
ATOM 1091 N N . THR A 1 129 ? -2.385 2.658 5.076 1.00 89.38 129 THR A N 1
ATOM 1092 C CA . THR A 1 129 ? -2.485 1.667 6.161 1.00 89.38 129 THR A CA 1
ATOM 1093 C C . THR A 1 129 ? -1.918 2.190 7.481 1.00 89.38 129 THR A C 1
ATOM 1095 O O . THR A 1 129 ? -2.476 1.894 8.535 1.00 89.38 129 THR A O 1
ATOM 1098 N N . HIS A 1 130 ? -0.864 3.010 7.440 1.00 88.19 130 HIS A N 1
ATOM 1099 C CA . HIS A 1 130 ? -0.316 3.681 8.617 1.00 88.19 130 HIS A CA 1
ATOM 1100 C C . HIS A 1 130 ? -1.303 4.722 9.173 1.00 88.19 130 HIS A C 1
ATOM 1102 O O . HIS A 1 130 ? -1.605 4.703 10.363 1.00 88.19 130 HIS A O 1
ATOM 1108 N N . GLU A 1 131 ? -1.878 5.576 8.319 1.00 90.62 131 GLU A N 1
ATOM 1109 C CA . GLU A 1 131 ? -2.909 6.557 8.698 1.00 90.62 131 GLU A CA 1
ATOM 1110 C C . GLU A 1 131 ? -4.136 5.884 9.339 1.00 90.62 131 GLU A C 1
ATOM 1112 O O . GLU A 1 131 ? -4.621 6.340 10.375 1.00 90.62 131 GLU A O 1
ATOM 1117 N N . GLN A 1 132 ? -4.594 4.758 8.782 1.00 93.12 132 GLN A N 1
ATOM 1118 C CA . GLN A 1 132 ? -5.683 3.954 9.347 1.00 93.12 132 GLN A CA 1
ATOM 1119 C C . GLN A 1 132 ? -5.320 3.349 10.713 1.00 93.12 132 GLN A C 1
ATOM 1121 O O . GLN A 1 132 ? -6.118 3.449 11.643 1.00 93.12 132 GLN A O 1
ATOM 1126 N N . GLN A 1 133 ? -4.120 2.773 10.871 1.00 88.88 133 GLN A N 1
ATOM 1127 C CA . GLN A 1 133 ? -3.644 2.265 12.168 1.00 88.88 133 GLN A CA 1
ATOM 1128 C C . GLN A 1 133 ? -3.588 3.386 13.218 1.00 88.88 133 GLN A C 1
ATOM 1130 O O . GLN A 1 133 ? -4.094 3.215 14.325 1.00 88.88 133 GLN A O 1
ATOM 1135 N N . MET A 1 134 ? -3.048 4.554 12.859 1.00 88.69 134 MET A N 1
ATOM 1136 C CA . MET A 1 134 ? -2.985 5.723 13.742 1.00 88.69 134 MET A CA 1
ATOM 1137 C C . MET A 1 134 ? -4.374 6.228 14.155 1.00 88.69 134 MET A C 1
ATOM 1139 O O . MET A 1 134 ? -4.568 6.591 15.317 1.00 88.69 134 MET A O 1
ATOM 1143 N N . LEU A 1 135 ? -5.345 6.242 13.233 1.00 93.12 135 LEU A N 1
ATOM 1144 C CA . LEU A 1 135 ? -6.726 6.624 13.534 1.00 93.12 135 LEU A CA 1
ATOM 1145 C C . LEU A 1 135 ? -7.384 5.637 14.507 1.00 93.12 135 LEU A C 1
ATOM 1147 O O . LEU A 1 135 ? -7.968 6.075 15.497 1.00 93.12 135 LEU A O 1
ATOM 1151 N N . ILE A 1 136 ? -7.234 4.329 14.272 1.00 91.75 136 ILE A N 1
ATOM 1152 C CA . ILE A 1 136 ? -7.766 3.281 15.154 1.00 91.75 136 ILE A CA 1
ATOM 1153 C C . ILE A 1 136 ? -7.156 3.401 16.556 1.00 91.75 136 ILE A C 1
ATOM 1155 O O . ILE A 1 136 ? -7.898 3.406 17.536 1.00 91.75 136 ILE A O 1
ATOM 1159 N N . CYS A 1 137 ? -5.833 3.570 16.679 1.00 90.06 137 CYS A N 1
ATOM 1160 C CA . CYS A 1 137 ? -5.188 3.746 17.984 1.00 90.06 137 CYS A CA 1
ATOM 1161 C C . CYS A 1 137 ? -5.740 4.966 18.744 1.00 90.06 137 CYS A C 1
ATOM 1163 O O . CYS A 1 137 ? -6.053 4.856 19.930 1.00 90.06 137 CYS A O 1
ATOM 1165 N N . LYS A 1 138 ? -5.922 6.109 18.064 1.00 93.81 138 LYS A N 1
ATOM 1166 C CA . LYS A 1 138 ? -6.525 7.314 18.662 1.00 93.81 138 LYS A CA 1
ATOM 1167 C C . LYS A 1 138 ? -7.976 7.082 19.091 1.00 93.81 138 LYS A C 1
ATOM 1169 O O . LYS A 1 138 ? -8.338 7.451 20.202 1.00 93.81 138 LYS A O 1
ATOM 1174 N N . GLN A 1 139 ? -8.789 6.445 18.248 1.00 94.88 139 GLN A N 1
ATOM 1175 C CA . GLN A 1 139 ? -10.182 6.119 18.572 1.00 94.88 139 GLN A CA 1
ATOM 1176 C C . GLN A 1 139 ? -10.277 5.209 19.802 1.00 94.88 139 GLN A C 1
ATOM 1178 O O . GLN A 1 139 ? -11.036 5.521 20.713 1.00 94.88 139 GLN A O 1
ATOM 1183 N N . ARG A 1 140 ? -9.449 4.157 19.892 1.00 93.31 140 ARG A N 1
ATOM 1184 C CA . ARG A 1 140 ? -9.410 3.263 21.064 1.00 93.31 140 ARG A CA 1
ATOM 1185 C C . ARG A 1 140 ? -8.995 3.973 22.355 1.00 93.31 140 ARG A C 1
ATOM 1187 O O . ARG A 1 140 ? -9.553 3.671 23.407 1.00 93.31 140 ARG A O 1
ATOM 1194 N N . LEU A 1 141 ? -8.056 4.918 22.284 1.00 94.38 141 LEU A N 1
ATOM 1195 C CA . LEU A 1 141 ? -7.667 5.734 23.438 1.00 94.38 141 LEU A CA 1
ATOM 1196 C C . LEU A 1 141 ? -8.827 6.631 23.909 1.00 94.38 141 LEU A C 1
ATOM 1198 O O . LEU A 1 141 ? -9.127 6.691 25.098 1.00 94.38 141 LEU A O 1
ATOM 1202 N N . GLU A 1 142 ? -9.519 7.295 22.981 1.00 96.25 142 GLU A N 1
ATOM 1203 C CA . GLU A 1 142 ? -10.660 8.161 23.305 1.00 96.25 142 GLU A CA 1
ATOM 1204 C C . GLU A 1 142 ? -11.899 7.376 23.772 1.00 96.25 142 GLU A C 1
ATOM 1206 O O . GLU A 1 142 ? -12.644 7.851 24.627 1.00 96.25 142 GLU A O 1
ATOM 1211 N N . GLU A 1 143 ? -12.116 6.158 23.269 1.00 95.94 143 GLU A N 1
ATOM 1212 C CA . GLU A 1 143 ? -13.101 5.216 23.815 1.00 95.94 143 GLU A CA 1
ATOM 1213 C C . GLU A 1 143 ? -12.768 4.847 25.269 1.00 95.94 143 GLU A C 1
ATOM 1215 O O . GLU A 1 143 ? -13.641 4.938 26.133 1.00 95.94 143 GLU A O 1
ATOM 1220 N N . ALA A 1 144 ? -11.508 4.503 25.563 1.00 96.62 144 ALA A N 1
ATOM 1221 C CA . ALA A 1 144 ? -11.066 4.155 26.915 1.00 96.62 144 ALA A CA 1
ATOM 1222 C C . ALA A 1 144 ? -11.275 5.314 27.905 1.00 96.62 144 ALA A C 1
ATOM 1224 O O . ALA A 1 144 ? -11.875 5.114 28.961 1.00 96.62 144 ALA A O 1
ATOM 1225 N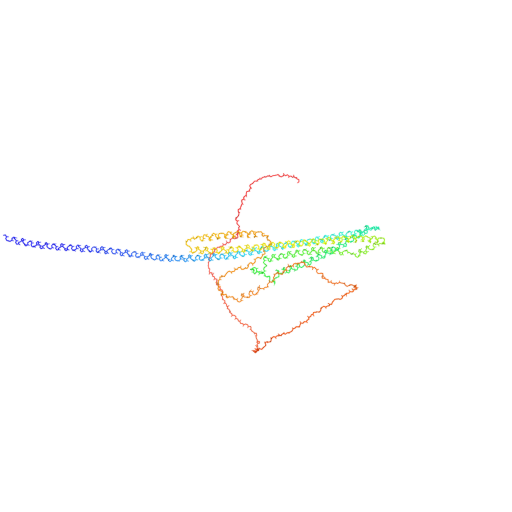 N . LYS A 1 145 ? -10.896 6.543 27.527 1.00 96.31 145 LYS A N 1
ATOM 1226 C CA . LYS A 1 145 ? -11.145 7.758 28.325 1.00 96.31 145 LYS A CA 1
ATOM 1227 C C . LYS A 1 145 ? -12.628 8.000 28.597 1.00 96.31 145 LYS A C 1
ATOM 1229 O O . LYS A 1 145 ? -13.000 8.371 29.710 1.00 96.31 145 LYS A O 1
ATOM 1234 N N . LYS A 1 146 ? -13.492 7.801 27.594 1.00 97.50 146 LYS A N 1
ATOM 1235 C CA . LYS A 1 146 ? -14.950 7.963 27.744 1.00 97.50 146 LYS A CA 1
ATOM 1236 C C . LYS A 1 146 ? -15.534 6.945 28.718 1.00 97.50 146 LYS A C 1
ATOM 1238 O O . LYS A 1 146 ? -16.364 7.326 29.541 1.00 97.50 146 LYS A O 1
ATOM 1243 N N . VAL A 1 147 ? -15.090 5.689 28.650 1.00 97.19 147 VAL A N 1
ATOM 1244 C CA . VAL A 1 147 ? -15.514 4.634 29.582 1.00 97.19 147 VAL A CA 1
ATOM 1245 C C . VAL A 1 147 ? -14.986 4.904 30.995 1.00 97.19 147 VAL A C 1
ATOM 1247 O O . VAL A 1 147 ? -15.763 4.843 31.941 1.00 97.19 147 VAL A O 1
ATOM 1250 N N . ASN A 1 148 ? -13.732 5.343 31.146 1.00 96.44 148 ASN A N 1
ATOM 1251 C CA . ASN A 1 148 ? -13.169 5.755 32.438 1.00 96.44 148 ASN A CA 1
ATOM 1252 C C . ASN A 1 148 ? -13.980 6.907 33.070 1.00 96.44 148 ASN A C 1
ATOM 1254 O O . ASN A 1 148 ? -14.435 6.817 34.209 1.00 96.44 148 ASN A O 1
ATOM 1258 N N . LYS A 1 149 ? -14.271 7.963 32.296 1.00 96.88 149 LYS A N 1
ATOM 1259 C CA . LYS A 1 149 ? -15.108 9.088 32.748 1.00 96.88 149 LYS A CA 1
ATOM 1260 C C . LYS A 1 149 ? -16.535 8.656 33.114 1.00 96.88 149 LYS A C 1
ATOM 1262 O O . LYS A 1 149 ? -17.106 9.195 34.062 1.00 96.88 149 LYS A O 1
ATOM 1267 N N . ARG A 1 150 ? -17.120 7.705 32.376 1.00 96.56 150 ARG A N 1
ATOM 1268 C CA . ARG A 1 150 ? -18.438 7.130 32.689 1.00 96.56 150 ARG A CA 1
ATOM 1269 C C . ARG A 1 150 ? -18.402 6.382 34.019 1.00 96.56 150 ARG A C 1
ATOM 1271 O O . ARG A 1 150 ? -19.255 6.657 34.857 1.00 96.56 150 ARG A O 1
ATOM 1278 N N . LEU A 1 151 ? -17.413 5.510 34.220 1.00 96.19 151 LEU A N 1
ATOM 1279 C CA . LEU A 1 151 ? -17.235 4.745 35.453 1.00 96.19 151 LEU A CA 1
ATOM 1280 C C . LEU A 1 151 ? -17.147 5.668 36.673 1.00 96.19 151 LEU A C 1
ATOM 1282 O O . LEU A 1 151 ? -17.958 5.542 37.586 1.00 96.19 151 LEU A O 1
ATOM 1286 N N . LEU A 1 152 ? -16.245 6.655 36.635 1.00 95.31 152 LEU A N 1
ATOM 1287 C CA . LEU A 1 152 ? -16.084 7.640 37.711 1.00 95.31 152 LEU A CA 1
ATOM 1288 C C . LEU A 1 152 ? -17.394 8.391 38.006 1.00 95.31 152 LEU A C 1
ATOM 1290 O O . LEU A 1 152 ? -17.789 8.505 39.162 1.00 95.31 152 LEU A O 1
ATOM 1294 N N . SER A 1 153 ? -18.128 8.817 36.973 1.00 95.81 153 SER A N 1
ATOM 1295 C CA . SER A 1 153 ? -19.416 9.499 37.161 1.00 95.81 153 SER A CA 1
ATOM 1296 C C . SER A 1 153 ? -20.495 8.601 37.786 1.00 95.81 153 SER A C 1
ATOM 1298 O O . SER A 1 153 ? -21.314 9.097 38.559 1.00 95.81 153 SER A O 1
ATOM 1300 N N . GLN A 1 154 ? -20.518 7.294 37.494 1.00 95.12 154 GLN A N 1
ATOM 1301 C CA . GLN A 1 154 ? -21.448 6.376 38.165 1.00 95.12 154 GLN A CA 1
ATOM 1302 C C . GLN A 1 154 ? -21.010 6.043 39.596 1.00 95.12 154 GLN A C 1
ATOM 1304 O O . GLN A 1 154 ? -21.871 5.920 40.463 1.00 95.12 154 GLN A O 1
ATOM 1309 N N . MET A 1 155 ? -19.703 5.971 39.874 1.00 92.44 155 MET A N 1
ATOM 1310 C CA . MET A 1 155 ? -19.185 5.841 41.243 1.00 92.44 155 MET A CA 1
ATOM 1311 C C . MET A 1 155 ? -19.576 7.047 42.107 1.00 92.44 155 MET A C 1
ATOM 1313 O O . MET A 1 155 ? -20.014 6.877 43.241 1.00 92.44 155 MET A O 1
ATOM 1317 N N . GLU A 1 156 ? -19.469 8.267 41.573 1.00 92.75 156 GLU A N 1
ATOM 1318 C CA . GLU A 1 156 ? -19.903 9.491 42.260 1.00 92.75 156 GLU A CA 1
ATOM 1319 C C . GLU A 1 156 ? -21.411 9.482 42.550 1.00 92.75 156 GLU A C 1
ATOM 1321 O O . GLU A 1 156 ? -21.827 9.800 43.667 1.00 92.75 156 GLU A O 1
ATOM 1326 N N . LYS A 1 157 ? -22.232 9.071 41.574 1.00 92.00 157 LYS A N 1
ATOM 1327 C CA . LYS A 1 157 ? -23.692 8.974 41.726 1.00 92.00 157 LYS A CA 1
ATOM 1328 C C . LYS A 1 157 ? -24.106 7.915 42.741 1.00 92.00 157 LYS A C 1
ATOM 1330 O O . LYS A 1 157 ? -24.900 8.222 43.625 1.00 92.00 157 LYS A O 1
ATOM 1335 N N . SER A 1 158 ? -23.567 6.700 42.665 1.00 88.38 158 SER A N 1
ATOM 1336 C CA . SER A 1 158 ? -23.915 5.647 43.626 1.00 88.38 158 SER A CA 1
ATOM 1337 C C . SER A 1 158 ? -23.409 5.980 45.036 1.00 88.38 158 SER A C 1
ATOM 1339 O O . SER A 1 158 ? -24.092 5.696 46.016 1.00 88.38 158 SER A O 1
ATOM 1341 N N . ALA A 1 159 ? -22.268 6.670 45.163 1.00 88.06 159 ALA A N 1
ATOM 1342 C CA . ALA A 1 159 ? -21.792 7.200 46.440 1.00 88.06 159 ALA A CA 1
ATOM 1343 C C . ALA A 1 159 ? -22.664 8.345 46.988 1.00 88.06 159 ALA A C 1
ATOM 1345 O O . ALA A 1 159 ? -22.744 8.506 48.204 1.00 88.06 159 ALA A O 1
ATOM 1346 N N . ALA A 1 160 ? -23.316 9.142 46.133 1.00 88.25 160 ALA A N 1
ATOM 1347 C CA . ALA A 1 160 ? -24.316 10.117 46.567 1.00 88.25 160 ALA A CA 1
ATOM 1348 C C . ALA A 1 160 ? -25.587 9.414 47.073 1.00 88.25 160 ALA A C 1
ATOM 1350 O O . ALA A 1 160 ? -26.012 9.672 48.196 1.00 88.25 160 ALA A O 1
ATOM 1351 N N . VAL A 1 161 ? -26.113 8.450 46.310 1.00 86.31 161 VAL A N 1
ATOM 1352 C CA . VAL A 1 161 ? -27.292 7.649 46.688 1.00 86.31 161 VAL A CA 1
ATOM 1353 C C . VAL A 1 161 ? -27.075 6.888 48.000 1.00 86.31 161 VAL A C 1
ATOM 1355 O O . VAL A 1 161 ? -27.954 6.877 48.856 1.00 86.31 161 VAL A O 1
ATOM 1358 N N . ALA A 1 162 ? -25.884 6.328 48.226 1.00 80.12 162 ALA A N 1
ATOM 1359 C CA . ALA A 1 162 ? -25.541 5.647 49.477 1.00 80.12 162 ALA A CA 1
ATOM 1360 C C . ALA A 1 162 ? -25.465 6.577 50.712 1.00 80.12 162 ALA A C 1
ATOM 1362 O O . ALA A 1 162 ? -25.442 6.090 51.845 1.00 80.12 162 ALA A O 1
ATOM 1363 N N . ARG A 1 163 ? -25.405 7.906 50.529 1.00 81.38 163 ARG A N 1
ATOM 1364 C CA . ARG A 1 163 ? -25.403 8.890 51.629 1.00 81.38 163 ARG A CA 1
ATOM 1365 C C . ARG A 1 163 ? -26.804 9.375 52.008 1.00 81.38 163 ARG A C 1
ATOM 1367 O O . ARG A 1 163 ? -26.954 9.890 53.117 1.00 81.38 163 ARG A O 1
ATOM 1374 N N . ASP A 1 164 ? -27.809 9.200 51.149 1.00 76.81 164 ASP A N 1
ATOM 1375 C CA . ASP A 1 164 ? -29.184 9.641 51.411 1.00 76.81 164 ASP A CA 1
ATOM 1376 C C . ASP A 1 164 ? -29.893 8.718 52.416 1.00 76.81 164 ASP A C 1
ATOM 1378 O O . ASP A 1 164 ? -30.525 7.715 52.084 1.00 76.81 164 ASP A O 1
ATOM 1382 N N . LYS A 1 165 ? -29.796 9.081 53.699 1.00 62.09 165 LYS A N 1
ATOM 1383 C CA . LYS A 1 165 ? -30.390 8.354 54.832 1.00 62.09 165 LYS A CA 1
ATOM 1384 C C . LYS A 1 165 ? -31.848 8.759 55.102 1.00 62.09 165 LYS A C 1
ATOM 1386 O O . LYS A 1 165 ? -32.182 9.137 56.224 1.00 62.09 165 LYS A O 1
ATOM 1391 N N . GLN A 1 166 ? -32.727 8.704 54.098 1.00 57.25 166 GLN A N 1
ATOM 1392 C CA . GLN A 1 166 ? -34.169 8.855 54.343 1.00 57.25 166 GLN A CA 1
ATOM 1393 C C . GLN A 1 166 ? -34.796 7.539 54.834 1.00 57.25 166 GLN A C 1
ATOM 1395 O O . GLN A 1 166 ? -34.557 6.467 54.282 1.00 57.25 166 GLN A O 1
ATOM 1400 N N . ASN A 1 167 ? -35.603 7.630 55.898 1.00 52.16 167 ASN A N 1
ATOM 1401 C CA . ASN A 1 167 ? -36.113 6.466 56.634 1.00 52.16 167 ASN A CA 1
ATOM 1402 C C . ASN A 1 167 ? -37.365 5.808 56.016 1.00 52.16 167 ASN A C 1
ATOM 1404 O O . ASN A 1 167 ? -37.666 4.664 56.356 1.00 52.16 167 ASN A O 1
ATOM 1408 N N . GLU A 1 168 ? -38.086 6.477 55.110 1.00 55.75 168 GLU A N 1
ATOM 1409 C CA . GLU A 1 168 ? -39.270 5.914 54.441 1.00 55.75 168 GLU A CA 1
ATOM 1410 C C . GLU A 1 168 ? -38.961 5.477 53.010 1.00 55.75 168 GLU A C 1
ATOM 1412 O O . GLU A 1 168 ? -39.093 6.239 52.055 1.00 55.75 168 GLU A O 1
ATOM 1417 N N . LYS A 1 169 ? -38.585 4.203 52.872 1.00 66.50 169 LYS A N 1
ATOM 1418 C CA . LYS A 1 169 ? -38.213 3.571 51.601 1.00 66.50 169 LYS A CA 1
ATOM 1419 C C . LYS A 1 169 ? -39.424 3.359 50.691 1.00 66.50 169 LYS A C 1
ATOM 1421 O O . LYS A 1 169 ? -39.987 2.265 50.611 1.00 66.50 169 LYS A O 1
ATOM 1426 N N . THR A 1 170 ? -39.826 4.427 50.012 1.00 84.25 170 THR A N 1
ATOM 1427 C CA . THR A 1 170 ? -40.853 4.399 48.963 1.00 84.25 170 THR A CA 1
ATOM 1428 C C . THR A 1 170 ? -40.397 3.576 47.753 1.00 84.25 170 THR A C 1
ATOM 1430 O O . THR A 1 170 ? -39.209 3.310 47.559 1.00 84.25 170 THR A O 1
ATOM 1433 N N . PHE A 1 171 ? -41.353 3.166 46.915 1.00 85.75 171 PHE A N 1
ATOM 1434 C CA . PHE A 1 171 ? -41.077 2.373 45.713 1.00 85.75 171 PHE A CA 1
ATOM 1435 C C . PHE A 1 171 ? -40.087 3.056 44.757 1.00 85.75 171 PHE A C 1
ATOM 1437 O O . PHE A 1 171 ? -39.146 2.411 44.301 1.00 85.75 171 PHE A O 1
ATOM 1444 N N . GLU A 1 172 ? -40.239 4.363 44.534 1.00 87.12 172 GLU A N 1
ATOM 1445 C CA . GLU A 1 172 ? -39.340 5.140 43.670 1.00 87.12 172 GLU A CA 1
ATOM 1446 C C . GLU A 1 172 ? -37.917 5.244 44.240 1.00 87.12 172 GLU A C 1
ATOM 1448 O O . GLU A 1 172 ? -36.948 5.154 43.493 1.00 87.12 172 GLU A O 1
ATOM 1453 N N . GLN A 1 173 ? -37.753 5.353 45.564 1.00 86.12 173 GLN A N 1
ATOM 1454 C CA . GLN A 1 173 ? -36.421 5.336 46.182 1.00 86.12 173 GLN A CA 1
ATOM 1455 C C . GLN A 1 173 ? -35.750 3.965 46.055 1.00 86.12 173 GLN A C 1
ATOM 1457 O O . GLN A 1 173 ? -34.568 3.884 45.728 1.00 86.12 173 GLN A O 1
ATOM 1462 N N . ALA A 1 174 ? -36.498 2.878 46.278 1.00 87.31 174 ALA A N 1
ATOM 1463 C CA . ALA A 1 174 ? -35.986 1.523 46.085 1.00 87.31 174 ALA A CA 1
ATOM 1464 C C . ALA A 1 174 ? -35.547 1.289 44.629 1.00 87.31 174 ALA A C 1
ATOM 1466 O O . ALA A 1 174 ? -34.473 0.736 44.393 1.00 87.31 174 ALA A O 1
ATOM 1467 N N . LYS A 1 175 ? -36.343 1.775 43.668 1.00 89.19 175 LYS A N 1
ATOM 1468 C CA . LYS A 1 175 ? -36.035 1.765 42.235 1.00 89.19 175 LYS A CA 1
ATOM 1469 C C . LYS A 1 175 ? -34.775 2.572 41.909 1.00 89.19 175 LYS A C 1
ATOM 1471 O O . LYS A 1 175 ? -33.853 2.011 41.331 1.00 89.19 175 LYS A O 1
ATOM 1476 N N . HIS A 1 176 ? -34.676 3.821 42.366 1.00 89.75 176 HIS A N 1
ATOM 1477 C CA . HIS A 1 176 ? -33.509 4.681 42.135 1.00 89.75 176 HIS A CA 1
ATOM 1478 C C . HIS A 1 176 ? -32.203 4.094 42.704 1.00 89.75 176 HIS A C 1
ATOM 1480 O O . HIS A 1 176 ? -31.154 4.182 42.069 1.00 89.75 176 HIS A O 1
ATOM 1486 N N . ILE A 1 177 ? -32.255 3.448 43.878 1.00 89.00 177 ILE A N 1
ATOM 1487 C CA . ILE A 1 177 ? -31.101 2.733 44.451 1.00 89.00 177 ILE A CA 1
ATOM 1488 C C . ILE A 1 177 ? -30.682 1.567 43.544 1.00 89.00 177 ILE A C 1
ATOM 1490 O O . ILE A 1 177 ? -29.506 1.445 43.211 1.00 89.00 177 ILE A O 1
ATOM 1494 N N . ILE A 1 178 ? -31.635 0.735 43.108 1.00 89.00 178 ILE A N 1
ATOM 1495 C CA . ILE A 1 178 ? -31.364 -0.399 42.210 1.00 89.00 178 ILE A CA 1
ATOM 1496 C C . ILE A 1 178 ? -30.790 0.087 40.869 1.00 89.00 178 ILE A C 1
ATOM 1498 O O . ILE A 1 178 ? -29.794 -0.460 40.399 1.00 89.00 178 ILE A O 1
ATOM 1502 N N . GLU A 1 179 ? -31.364 1.133 40.273 1.00 90.69 179 GLU A N 1
ATOM 1503 C CA . GLU A 1 179 ? -30.882 1.736 39.024 1.00 90.69 179 GLU A CA 1
ATOM 1504 C C . GLU A 1 179 ? -29.446 2.275 39.157 1.00 90.69 179 GLU A C 1
ATOM 1506 O O . GLU A 1 179 ? -28.622 2.044 38.270 1.00 90.69 179 GLU A O 1
ATOM 1511 N N . ALA A 1 180 ? -29.111 2.938 40.271 1.00 90.81 180 ALA A N 1
ATOM 1512 C CA . ALA A 1 180 ? -27.769 3.469 40.517 1.00 90.81 180 ALA A CA 1
ATOM 1513 C C . ALA A 1 180 ? -26.703 2.366 40.668 1.00 90.81 180 ALA A C 1
ATOM 1515 O O . ALA A 1 180 ? -25.606 2.493 40.118 1.00 90.81 180 ALA A O 1
ATOM 1516 N N . GLU A 1 181 ? -27.016 1.274 41.373 1.00 89.75 181 GLU A N 1
ATOM 1517 C CA . GLU A 1 181 ? -26.100 0.135 41.524 1.00 89.75 181 GLU A CA 1
ATOM 1518 C C . GLU A 1 181 ? -25.939 -0.643 40.211 1.00 89.75 181 GLU A C 1
ATOM 1520 O O . GLU A 1 181 ? -24.813 -0.929 39.804 1.00 89.75 181 GLU A O 1
ATOM 1525 N N . LEU A 1 182 ? -27.030 -0.914 39.484 1.00 90.31 182 LEU A N 1
ATOM 1526 C CA . LEU A 1 182 ? -26.966 -1.576 38.174 1.00 90.31 182 LEU A CA 1
ATOM 1527 C C . LEU A 1 182 ? -26.186 -0.742 37.144 1.00 90.31 182 LEU A C 1
ATOM 1529 O O . LEU A 1 182 ? -25.397 -1.295 36.375 1.00 90.31 182 LEU A O 1
ATOM 1533 N N . ALA A 1 183 ? -26.338 0.587 37.153 1.00 92.69 183 ALA A N 1
ATOM 1534 C CA . ALA A 1 183 ? -25.572 1.483 36.286 1.00 92.69 183 ALA A CA 1
ATOM 1535 C C . ALA A 1 183 ? -24.070 1.511 36.629 1.00 92.69 183 ALA A C 1
ATOM 1537 O O . ALA A 1 183 ? -23.237 1.629 35.720 1.00 92.69 183 ALA A O 1
ATOM 1538 N N . LEU A 1 184 ? -23.714 1.383 37.915 1.00 93.81 184 LEU A N 1
ATOM 1539 C CA . LEU A 1 184 ? -22.328 1.231 38.360 1.00 93.81 184 LEU A CA 1
ATOM 1540 C C . LEU A 1 184 ? -21.747 -0.121 37.916 1.00 93.81 184 LEU A C 1
ATOM 1542 O O . LEU A 1 184 ? -20.697 -0.132 37.274 1.00 93.81 184 LEU A O 1
ATOM 1546 N N . ILE A 1 185 ? -22.442 -1.231 38.193 1.00 91.69 185 ILE A N 1
ATOM 1547 C CA . ILE A 1 185 ? -22.044 -2.592 37.784 1.00 91.69 185 ILE A CA 1
ATOM 1548 C C . ILE A 1 185 ? -21.813 -2.642 36.268 1.00 91.69 185 ILE A C 1
ATOM 1550 O O . ILE A 1 185 ? -20.739 -3.040 35.815 1.00 91.69 185 ILE A O 1
ATOM 1554 N N . GLY A 1 186 ? -22.776 -2.155 35.478 1.00 92.69 186 GLY A N 1
ATOM 1555 C CA . GLY A 1 186 ? -22.669 -2.115 34.019 1.00 92.69 186 GLY A CA 1
ATOM 1556 C C . GLY A 1 186 ? -21.479 -1.288 33.525 1.00 92.69 186 GLY A C 1
ATOM 1557 O O . GLY A 1 186 ? -20.749 -1.729 32.640 1.00 92.69 186 GLY A O 1
ATOM 1558 N N . SER A 1 187 ? -21.222 -0.124 34.132 1.00 95.38 187 SER A N 1
ATOM 1559 C CA . SER A 1 187 ? -20.080 0.724 33.750 1.00 95.38 187 SER A CA 1
ATOM 1560 C C . SER A 1 187 ? -18.730 0.126 34.160 1.00 95.38 187 SER A C 1
ATOM 1562 O O . SER A 1 187 ? -17.737 0.340 33.464 1.00 95.38 187 SER A O 1
ATOM 1564 N N . SER A 1 188 ? -18.675 -0.634 35.260 1.00 95.00 188 SER A N 1
ATOM 1565 C CA . SER A 1 188 ? -17.471 -1.372 35.665 1.00 95.00 188 SER A CA 1
ATOM 1566 C C . SER A 1 188 ? -17.178 -2.507 34.690 1.00 95.00 188 SER A C 1
ATOM 1568 O O . SER A 1 188 ? -16.057 -2.632 34.208 1.00 95.00 188 SER A O 1
ATOM 1570 N N . TYR A 1 189 ? -18.203 -3.269 34.299 1.00 94.19 189 TYR A N 1
ATOM 1571 C CA . TYR A 1 189 ? -18.060 -4.322 33.296 1.00 94.19 189 TYR A CA 1
ATOM 1572 C C . TYR A 1 189 ? -17.624 -3.766 31.925 1.00 94.19 189 TYR A C 1
ATOM 1574 O O . TYR A 1 189 ? -16.725 -4.314 31.285 1.00 94.19 189 TYR A O 1
ATOM 1582 N N . GLU A 1 190 ? -18.172 -2.625 31.485 1.00 95.25 190 GLU A N 1
ATOM 1583 C CA . GLU A 1 190 ? -17.671 -1.916 30.295 1.00 95.25 190 GLU A CA 1
ATOM 1584 C C . GLU A 1 190 ? -16.181 -1.540 30.428 1.00 95.25 190 GLU A C 1
ATOM 1586 O O . GLU A 1 190 ? -15.409 -1.701 29.477 1.00 95.25 190 GLU A O 1
ATOM 1591 N N . ALA A 1 191 ? -15.755 -1.064 31.602 1.00 96.25 191 ALA A N 1
ATOM 1592 C CA . ALA A 1 191 ? -14.366 -0.700 31.878 1.00 96.25 191 ALA A CA 1
ATOM 1593 C C . ALA A 1 191 ? -13.423 -1.914 31.903 1.00 96.25 191 ALA A C 1
ATOM 1595 O O . ALA A 1 191 ? -12.318 -1.840 31.356 1.00 96.25 191 ALA A O 1
ATOM 1596 N N . GLU A 1 192 ? -13.859 -3.054 32.436 1.00 95.00 192 GLU A N 1
ATOM 1597 C CA . GLU A 1 192 ? -13.130 -4.324 32.376 1.00 95.00 192 GLU A CA 1
ATOM 1598 C C . GLU A 1 192 ? -12.970 -4.819 30.936 1.00 95.00 192 GLU A C 1
ATOM 1600 O O . GLU A 1 192 ? -11.868 -5.200 30.526 1.00 95.00 192 GLU A O 1
ATOM 1605 N N . GLN A 1 193 ? -14.027 -4.758 30.126 1.00 95.94 193 GLN A N 1
ATOM 1606 C CA . GLN A 1 193 ? -13.962 -5.136 28.713 1.00 95.94 193 GLN A CA 1
ATOM 1607 C C . GLN A 1 193 ? -13.034 -4.202 27.919 1.00 95.94 193 GLN A C 1
ATOM 1609 O O . GLN A 1 193 ? -12.240 -4.662 27.087 1.00 95.94 193 GLN A O 1
ATOM 1614 N N . MET A 1 194 ? -13.017 -2.905 28.240 1.00 96.88 194 MET A N 1
ATOM 1615 C CA . MET A 1 194 ? -12.014 -1.979 27.705 1.00 96.88 194 MET A CA 1
ATOM 1616 C C . MET A 1 194 ? -10.595 -2.307 28.186 1.00 96.88 194 MET A C 1
ATOM 1618 O O . MET A 1 194 ? -9.671 -2.272 27.372 1.00 96.88 194 MET A O 1
ATOM 1622 N N . CYS A 1 195 ? -10.393 -2.726 29.440 1.00 96.12 195 CYS A N 1
ATOM 1623 C CA . CYS A 1 195 ? -9.090 -3.211 29.910 1.00 96.12 195 CYS A CA 1
ATOM 1624 C C . CYS A 1 195 ? -8.599 -4.421 29.096 1.00 96.12 195 CYS A C 1
ATOM 1626 O O . CYS A 1 195 ? -7.426 -4.474 28.721 1.00 96.12 195 CYS A O 1
ATOM 1628 N N . HIS A 1 196 ? -9.476 -5.378 28.778 1.00 95.62 196 HIS A N 1
ATOM 1629 C CA . HIS A 1 196 ? -9.142 -6.521 27.919 1.00 95.62 196 HIS A CA 1
ATOM 1630 C C . HIS A 1 196 ? -8.782 -6.080 26.491 1.00 95.62 196 HIS A C 1
ATOM 1632 O O . HIS A 1 196 ? -7.773 -6.529 25.936 1.00 95.62 196 HIS A O 1
ATOM 1638 N N . SER A 1 197 ? -9.536 -5.135 25.921 1.00 94.81 197 SER A N 1
ATOM 1639 C CA . SER A 1 197 ? -9.230 -4.515 24.624 1.00 94.81 197 SER A CA 1
ATOM 1640 C C . SER A 1 197 ? -7.846 -3.843 24.615 1.00 94.81 197 SER A C 1
ATOM 1642 O O . SER A 1 197 ? -7.020 -4.137 23.747 1.00 94.81 197 SER A O 1
ATOM 1644 N N . LEU A 1 198 ? -7.531 -3.022 25.625 1.00 95.81 198 LEU A N 1
ATOM 1645 C CA . LEU A 1 198 ? -6.236 -2.342 25.757 1.00 95.81 198 LEU A CA 1
ATOM 1646 C C . LEU A 1 198 ? -5.067 -3.319 25.964 1.00 95.81 198 LEU A C 1
ATOM 1648 O O . LEU A 1 198 ? -4.025 -3.172 25.320 1.00 95.81 198 LEU A O 1
ATOM 1652 N N . LYS A 1 199 ? -5.238 -4.365 26.788 1.00 95.62 199 LYS A N 1
ATOM 1653 C CA . LYS A 1 199 ? -4.248 -5.451 26.943 1.00 95.62 199 LYS A CA 1
ATOM 1654 C C . LYS A 1 199 ? -3.942 -6.116 25.593 1.00 95.62 199 LYS A C 1
ATOM 1656 O O . LYS A 1 199 ? -2.772 -6.335 25.266 1.00 95.62 199 LYS A O 1
ATOM 1661 N N . ASN A 1 200 ? -4.970 -6.378 24.782 1.00 94.50 200 ASN A N 1
ATOM 1662 C CA . ASN A 1 200 ? -4.822 -6.951 23.443 1.00 94.50 200 ASN A CA 1
ATOM 1663 C C . ASN A 1 200 ? -4.114 -5.997 22.465 1.00 94.50 200 ASN A C 1
ATOM 1665 O O . ASN A 1 200 ? -3.200 -6.435 21.761 1.00 94.50 200 ASN A O 1
ATOM 1669 N N . GLN A 1 201 ? -4.445 -4.701 22.464 1.00 93.00 201 GLN A N 1
ATOM 1670 C CA . GLN A 1 201 ? -3.723 -3.693 21.670 1.00 93.00 201 GLN A CA 1
ATOM 1671 C C . GLN A 1 201 ? -2.242 -3.621 22.065 1.00 93.00 201 GLN A C 1
ATOM 1673 O O . GLN A 1 201 ? -1.363 -3.715 21.206 1.00 93.00 201 GLN A O 1
ATOM 1678 N N . ARG A 1 202 ? -1.931 -3.580 23.368 1.00 94.44 202 ARG A N 1
ATOM 1679 C CA . ARG A 1 202 ? -0.545 -3.587 23.861 1.00 94.44 202 ARG A CA 1
ATOM 1680 C C . ARG A 1 202 ? 0.214 -4.850 23.432 1.00 94.44 202 ARG A C 1
ATOM 1682 O O . ARG A 1 202 ? 1.365 -4.745 23.014 1.00 94.44 202 ARG A O 1
ATOM 1689 N N . LYS A 1 203 ? -0.431 -6.026 23.444 1.00 95.25 203 LYS A N 1
ATOM 1690 C CA . LYS A 1 203 ? 0.129 -7.300 22.938 1.00 95.25 203 LYS A CA 1
ATOM 1691 C C . LYS A 1 203 ? 0.434 -7.241 21.433 1.00 95.25 203 LYS A C 1
ATOM 1693 O O . LYS A 1 203 ? 1.470 -7.752 21.005 1.00 95.25 203 LYS A O 1
ATOM 1698 N N . GLN A 1 204 ? -0.420 -6.602 20.629 1.00 92.88 204 GLN A N 1
ATOM 1699 C CA . GLN A 1 204 ? -0.174 -6.379 19.196 1.00 92.88 204 GLN A CA 1
ATOM 1700 C C . GLN A 1 204 ? 0.992 -5.406 18.959 1.00 92.88 204 GLN A C 1
ATOM 1702 O O . GLN A 1 204 ? 1.888 -5.715 18.170 1.00 92.88 204 GLN A O 1
ATOM 1707 N N . LEU A 1 205 ? 1.044 -4.293 19.697 1.00 93.81 205 LEU A N 1
ATOM 1708 C CA . LEU A 1 205 ? 2.160 -3.344 19.648 1.00 93.81 205 LEU A CA 1
ATOM 1709 C C . LEU A 1 205 ? 3.490 -3.997 20.044 1.00 93.81 205 LEU A C 1
ATOM 1711 O O . LEU A 1 205 ? 4.462 -3.855 19.309 1.00 93.81 205 LEU A O 1
ATOM 1715 N N . SER A 1 206 ? 3.532 -4.801 21.114 1.00 96.12 206 SER A N 1
ATOM 1716 C CA . SER A 1 206 ? 4.748 -5.531 21.511 1.00 96.12 206 SER A CA 1
ATOM 1717 C C . SER A 1 206 ? 5.224 -6.501 20.428 1.00 96.12 206 SER A C 1
ATOM 1719 O O . SER A 1 206 ? 6.423 -6.611 20.184 1.00 96.12 206 SER A O 1
ATOM 1721 N N . ARG A 1 207 ? 4.303 -7.182 19.728 1.00 95.31 207 ARG A N 1
ATOM 1722 C CA . ARG A 1 207 ? 4.646 -8.038 18.578 1.00 95.31 207 ARG A CA 1
ATOM 1723 C C . ARG A 1 207 ? 5.250 -7.218 17.429 1.00 95.31 207 ARG A C 1
ATOM 1725 O O . ARG A 1 207 ? 6.284 -7.619 16.895 1.00 95.31 207 ARG A O 1
ATOM 1732 N N . LYS A 1 208 ? 4.654 -6.067 17.084 1.00 93.31 208 LYS A N 1
ATOM 1733 C CA . LYS A 1 208 ? 5.165 -5.152 16.041 1.00 93.31 208 LYS A CA 1
ATOM 1734 C C . LYS A 1 208 ? 6.539 -4.581 16.419 1.00 93.31 208 LYS A C 1
ATOM 1736 O O . LYS A 1 208 ? 7.446 -4.606 15.594 1.00 93.31 208 LYS A O 1
ATOM 1741 N N . ARG A 1 209 ? 6.724 -4.174 17.679 1.00 95.31 209 ARG A N 1
ATOM 1742 C CA . ARG A 1 209 ? 7.997 -3.706 18.248 1.00 95.31 209 ARG A CA 1
ATOM 1743 C C . ARG A 1 209 ? 9.094 -4.763 18.143 1.00 95.31 209 ARG A C 1
ATOM 1745 O O . ARG A 1 209 ? 10.155 -4.487 17.600 1.00 95.31 209 ARG A O 1
ATOM 1752 N N . SER A 1 210 ? 8.830 -5.993 18.587 1.00 96.06 210 SER A N 1
ATOM 1753 C CA . SER A 1 210 ? 9.789 -7.105 18.491 1.00 96.06 210 SER A CA 1
ATOM 1754 C C . SER A 1 210 ? 10.139 -7.472 17.046 1.00 96.06 210 SER A C 1
ATOM 1756 O O . SER A 1 210 ? 11.263 -7.890 16.777 1.00 96.06 210 SER A O 1
ATOM 1758 N N . TYR A 1 211 ? 9.200 -7.318 16.108 1.00 94.75 211 TYR A N 1
ATOM 1759 C CA . TYR A 1 211 ? 9.479 -7.462 14.679 1.00 94.75 211 TYR A CA 1
ATOM 1760 C C . TYR A 1 211 ? 10.390 -6.330 14.166 1.00 94.75 211 TYR A C 1
ATOM 1762 O O . TYR A 1 211 ? 11.398 -6.615 13.523 1.00 94.75 211 TYR A O 1
ATOM 1770 N N . LEU A 1 212 ? 10.086 -5.070 14.497 1.00 94.12 212 LEU A N 1
ATOM 1771 C CA . LEU A 1 212 ? 10.871 -3.906 14.072 1.00 94.12 212 LEU A CA 1
ATOM 1772 C C . LEU A 1 212 ? 12.262 -3.844 14.715 1.00 94.12 212 LEU A C 1
ATOM 1774 O O . LEU A 1 212 ? 13.204 -3.426 14.055 1.00 94.12 212 LEU A O 1
ATOM 1778 N N . LEU A 1 213 ? 12.438 -4.325 15.947 1.00 93.75 213 LEU A N 1
ATOM 1779 C CA . LEU A 1 213 ? 13.766 -4.487 16.550 1.00 93.75 213 LEU A CA 1
ATOM 1780 C C . LEU A 1 213 ? 14.599 -5.506 15.762 1.00 93.75 213 LEU A C 1
ATOM 1782 O O . LEU A 1 213 ? 15.693 -5.178 15.322 1.00 93.75 213 LEU A O 1
ATOM 1786 N N . LYS A 1 214 ? 14.039 -6.683 15.446 1.00 90.50 214 LYS A N 1
ATOM 1787 C CA . LYS A 1 214 ? 14.692 -7.669 14.562 1.00 90.50 214 LYS A CA 1
ATOM 1788 C C . LYS A 1 214 ? 14.931 -7.151 13.138 1.00 90.50 214 LYS A C 1
ATOM 1790 O O . LYS A 1 214 ? 15.757 -7.709 12.423 1.00 90.50 214 LYS A O 1
ATOM 1795 N N . GLU A 1 215 ? 14.173 -6.155 12.683 1.00 89.31 215 GLU A N 1
ATOM 1796 C CA . GLU A 1 215 ? 14.377 -5.460 11.407 1.00 89.31 215 GLU A CA 1
ATOM 1797 C C . GLU A 1 215 ? 15.544 -4.473 11.504 1.00 89.31 215 GLU A C 1
ATOM 1799 O O . GLU A 1 215 ? 16.479 -4.582 10.716 1.00 89.31 215 GLU A O 1
ATOM 1804 N N . ARG A 1 216 ? 15.544 -3.597 12.515 1.00 89.19 216 ARG A N 1
ATOM 1805 C CA . ARG A 1 216 ? 16.631 -2.671 12.862 1.00 89.19 216 ARG A CA 1
ATOM 1806 C C . ARG A 1 216 ? 17.966 -3.396 13.028 1.00 89.19 216 ARG A C 1
ATOM 1808 O O . ARG A 1 216 ? 18.979 -2.956 12.490 1.00 89.19 216 ARG A O 1
ATOM 1815 N N . ASP A 1 217 ? 17.964 -4.526 13.729 1.00 86.12 217 ASP A N 1
ATOM 1816 C CA . ASP A 1 217 ? 19.174 -5.293 14.026 1.00 86.12 217 ASP A CA 1
ATOM 1817 C C . ASP A 1 217 ? 19.854 -5.816 12.748 1.00 86.12 217 ASP A C 1
ATOM 1819 O O . ASP A 1 217 ? 21.078 -5.885 12.714 1.00 86.12 217 ASP A O 1
ATOM 1823 N N . ARG A 1 218 ? 19.112 -6.052 11.650 1.00 81.62 218 ARG A N 1
ATOM 1824 C CA . ARG A 1 218 ? 19.703 -6.390 10.336 1.00 81.62 218 ARG A CA 1
ATOM 1825 C C . ARG A 1 218 ? 20.527 -5.255 9.724 1.00 81.62 218 ARG A C 1
ATOM 1827 O O . ARG A 1 218 ? 21.383 -5.527 8.891 1.00 81.62 218 ARG A O 1
ATOM 1834 N N . TYR A 1 219 ? 20.258 -4.002 10.090 1.00 75.69 219 TYR A N 1
ATOM 1835 C CA . TYR A 1 219 ? 21.014 -2.834 9.623 1.00 75.69 219 TYR A CA 1
ATOM 1836 C C . TYR A 1 219 ? 22.172 -2.487 10.568 1.00 75.69 219 TYR A C 1
ATOM 1838 O O . TYR A 1 219 ? 23.228 -2.060 10.109 1.00 75.69 219 TYR A O 1
ATOM 1846 N N . VAL A 1 220 ? 21.984 -2.688 11.877 1.00 75.56 220 VAL A N 1
ATOM 1847 C CA . VAL A 1 220 ? 22.960 -2.325 12.921 1.00 75.56 220 VAL A CA 1
ATOM 1848 C C . VAL A 1 220 ? 24.016 -3.415 13.154 1.00 75.56 220 VAL A C 1
ATOM 1850 O O . VAL A 1 220 ? 25.157 -3.102 13.489 1.00 75.56 220 VAL A O 1
ATOM 1853 N N . ASN A 1 221 ? 23.676 -4.696 12.985 1.00 68.56 221 ASN A N 1
ATOM 1854 C CA . ASN A 1 221 ? 24.588 -5.796 13.289 1.00 68.56 221 ASN A CA 1
ATOM 1855 C C . ASN A 1 221 ? 25.679 -5.944 12.213 1.00 68.56 221 ASN A C 1
ATOM 1857 O O . ASN A 1 221 ? 25.424 -6.355 11.083 1.00 68.56 221 ASN A O 1
ATOM 1861 N N . ILE A 1 222 ? 26.921 -5.642 12.594 1.00 59.94 222 ILE A N 1
ATOM 1862 C CA . ILE A 1 222 ? 28.102 -5.675 11.716 1.00 59.94 222 ILE A CA 1
ATOM 1863 C C . ILE A 1 222 ? 28.407 -7.102 11.218 1.00 59.94 222 ILE A C 1
ATOM 1865 O O . ILE A 1 222 ? 28.941 -7.267 10.122 1.00 59.94 222 ILE A O 1
ATOM 1869 N N . ASN A 1 223 ? 28.037 -8.125 11.996 1.00 54.03 223 ASN A N 1
ATOM 1870 C CA . ASN A 1 223 ? 28.389 -9.524 11.735 1.00 54.03 223 ASN A CA 1
ATOM 1871 C C . ASN A 1 223 ? 27.390 -10.271 10.834 1.00 54.03 223 ASN A C 1
ATOM 1873 O O . ASN A 1 223 ? 27.675 -11.397 10.425 1.00 54.03 223 ASN A O 1
ATOM 1877 N N . GLU A 1 224 ? 26.232 -9.683 10.514 1.00 54.34 224 GLU A N 1
ATOM 1878 C CA . GLU A 1 224 ? 25.257 -10.295 9.606 1.00 54.34 224 GLU A CA 1
ATOM 1879 C C . GLU A 1 224 ? 25.372 -9.661 8.205 1.00 54.34 224 GLU A C 1
ATOM 1881 O O . GLU A 1 224 ? 25.210 -8.445 8.054 1.00 54.34 224 GLU A O 1
ATOM 1886 N N . PRO A 1 225 ? 25.666 -10.439 7.144 1.00 51.72 225 PRO A N 1
ATOM 1887 C CA . PRO A 1 225 ? 25.834 -9.885 5.809 1.00 51.72 225 PRO A CA 1
ATOM 1888 C C . PRO A 1 225 ? 24.487 -9.430 5.235 1.00 51.72 225 PRO A C 1
ATOM 1890 O O . PRO A 1 225 ? 23.748 -10.201 4.619 1.00 51.72 225 PRO A O 1
ATOM 1893 N N . LEU A 1 226 ? 24.202 -8.134 5.386 1.00 57.19 226 LEU A N 1
ATOM 1894 C CA . LEU A 1 226 ? 23.178 -7.398 4.641 1.00 57.19 226 LEU A CA 1
ATOM 1895 C C . LEU A 1 226 ? 23.196 -7.826 3.165 1.00 57.19 226 LEU A C 1
ATOM 1897 O O . LEU A 1 226 ? 24.112 -7.483 2.414 1.00 57.19 226 LEU A O 1
ATOM 1901 N N . SER A 1 227 ? 22.143 -8.534 2.738 1.00 53.50 227 SER A N 1
ATOM 1902 C CA . SER A 1 227 ? 21.987 -9.183 1.418 1.00 53.50 227 SER A CA 1
ATOM 1903 C C . SER A 1 227 ? 22.128 -8.250 0.197 1.00 53.50 227 SER A C 1
ATOM 1905 O O . SER A 1 227 ? 22.010 -8.709 -0.942 1.00 53.50 227 SER A O 1
ATOM 1907 N N . LYS A 1 228 ? 22.318 -6.946 0.412 1.00 47.72 228 LYS A N 1
ATOM 1908 C CA . LYS A 1 228 ? 22.434 -5.901 -0.607 1.00 47.72 228 LYS A CA 1
ATOM 1909 C C . LYS A 1 228 ? 23.629 -4.959 -0.405 1.00 47.72 228 LYS A C 1
ATOM 1911 O O . LYS A 1 228 ? 23.656 -3.935 -1.085 1.00 47.72 228 LYS A O 1
ATOM 1916 N N . ARG A 1 229 ? 24.610 -5.269 0.462 1.00 52.88 229 ARG A N 1
ATOM 1917 C CA . ARG A 1 229 ? 25.863 -4.490 0.534 1.00 52.88 229 ARG A CA 1
ATOM 1918 C C . ARG A 1 229 ? 26.535 -4.492 -0.842 1.00 52.88 229 ARG A C 1
ATOM 1920 O O . ARG A 1 229 ? 27.225 -5.437 -1.218 1.00 52.88 229 ARG A O 1
ATOM 1927 N N . ARG A 1 230 ? 26.319 -3.421 -1.610 1.00 46.03 230 ARG A N 1
ATOM 1928 C CA . ARG A 1 230 ? 27.237 -3.036 -2.676 1.00 46.03 230 ARG A CA 1
ATOM 1929 C C . ARG A 1 230 ? 28.506 -2.611 -1.959 1.00 46.03 230 ARG A C 1
ATOM 1931 O O . ARG A 1 230 ? 28.430 -1.767 -1.074 1.00 46.03 230 ARG A O 1
ATOM 1938 N N . SER A 1 231 ? 29.637 -3.203 -2.320 1.00 42.91 231 SER A N 1
ATOM 1939 C CA . SER A 1 231 ? 30.929 -2.704 -1.864 1.00 42.91 231 SER A CA 1
ATOM 1940 C C . SER A 1 231 ? 31.145 -1.340 -2.518 1.00 42.91 231 SER A C 1
ATOM 1942 O O . SER A 1 231 ? 31.554 -1.268 -3.673 1.00 42.91 231 SER A O 1
ATOM 1944 N N . THR A 1 232 ? 30.765 -0.274 -1.822 1.00 44.12 232 THR A N 1
ATOM 1945 C CA . THR A 1 232 ? 31.149 1.097 -2.157 1.00 44.12 232 THR A CA 1
ATOM 1946 C C . THR A 1 232 ? 32.567 1.348 -1.665 1.00 44.12 232 THR A C 1
ATOM 1948 O O . THR A 1 232 ? 33.006 0.749 -0.684 1.00 44.12 232 THR A O 1
ATOM 1951 N N . GLU A 1 233 ? 33.286 2.228 -2.353 1.00 44.31 233 GLU A N 1
ATOM 1952 C CA . GLU A 1 233 ? 34.715 2.469 -2.118 1.00 44.31 233 GLU A CA 1
ATOM 1953 C C . GLU A 1 233 ? 34.987 3.120 -0.738 1.00 44.31 233 GLU A C 1
ATOM 1955 O O . GLU A 1 233 ? 36.071 2.953 -0.189 1.00 44.31 233 GLU A O 1
ATOM 1960 N N . ASP A 1 234 ? 33.960 3.709 -0.104 1.00 42.41 234 ASP A N 1
ATOM 1961 C CA . ASP A 1 234 ? 33.981 4.320 1.242 1.00 42.41 234 ASP A CA 1
ATOM 1962 C C . ASP A 1 234 ? 33.757 3.342 2.429 1.00 42.41 234 ASP A C 1
ATOM 1964 O O . ASP A 1 234 ? 33.387 3.743 3.537 1.00 42.41 234 ASP A O 1
ATOM 1968 N N . GLY A 1 235 ? 33.963 2.037 2.235 1.00 52.81 235 GLY A N 1
ATOM 1969 C CA . GLY A 1 235 ? 34.017 1.062 3.333 1.00 52.81 235 GLY A CA 1
ATOM 1970 C C . GLY A 1 235 ? 32.669 0.690 3.975 1.00 52.81 235 GLY A C 1
ATOM 1971 O O . GLY A 1 235 ? 31.652 0.536 3.304 1.00 52.81 235 GLY A O 1
ATOM 1972 N N . ALA A 1 236 ? 32.667 0.448 5.293 1.00 53.19 236 ALA A N 1
ATOM 1973 C CA . ALA A 1 236 ? 31.605 -0.279 6.011 1.00 53.19 236 ALA A CA 1
ATOM 1974 C C . ALA A 1 236 ? 30.297 0.504 6.282 1.00 53.19 236 ALA A C 1
ATOM 1976 O O . ALA A 1 236 ? 29.490 0.069 7.108 1.00 53.19 236 ALA A O 1
ATOM 1977 N N . ARG A 1 237 ? 30.086 1.639 5.607 1.00 57.91 237 ARG A N 1
ATOM 1978 C CA . ARG A 1 237 ? 28.923 2.519 5.779 1.00 57.91 237 ARG A CA 1
ATOM 1979 C C . ARG A 1 237 ? 27.666 1.922 5.127 1.00 57.91 237 ARG A C 1
ATOM 1981 O O . ARG A 1 237 ? 27.755 1.182 4.149 1.00 57.91 237 ARG A O 1
ATOM 1988 N N . LEU A 1 238 ? 26.490 2.225 5.678 1.00 62.66 238 LEU A N 1
ATOM 1989 C CA . LEU A 1 238 ? 25.209 1.865 5.063 1.00 62.66 238 LEU A CA 1
ATOM 1990 C C . LEU A 1 238 ? 24.991 2.658 3.760 1.00 62.66 238 LEU A C 1
ATOM 1992 O O . LEU A 1 238 ? 25.547 3.738 3.565 1.00 62.66 238 LEU A O 1
ATOM 1996 N N . SER A 1 239 ? 24.176 2.114 2.853 1.00 72.94 239 SER A N 1
ATOM 1997 C CA . SER A 1 239 ? 23.689 2.868 1.692 1.00 72.94 239 SER A CA 1
ATOM 1998 C C . SER A 1 239 ? 22.749 3.983 2.155 1.00 72.94 239 SER A C 1
ATOM 2000 O O . SER A 1 239 ? 22.017 3.790 3.119 1.00 72.94 239 SER A O 1
ATOM 2002 N N . ILE A 1 240 ? 22.662 5.092 1.413 1.00 78.56 240 ILE A N 1
ATOM 2003 C CA . ILE A 1 240 ? 21.693 6.179 1.669 1.00 78.56 240 ILE A CA 1
ATOM 2004 C C . ILE A 1 240 ? 20.254 5.631 1.770 1.00 78.56 240 ILE A C 1
ATOM 2006 O O . ILE A 1 240 ? 19.455 6.094 2.581 1.00 78.56 240 ILE A O 1
ATOM 2010 N N . GLU A 1 241 ? 19.923 4.613 0.966 1.00 77.12 241 GLU A N 1
ATOM 2011 C CA . GLU A 1 241 ? 18.618 3.941 1.026 1.00 77.12 241 GLU A CA 1
ATOM 2012 C C . GLU A 1 241 ? 18.439 3.121 2.318 1.00 77.12 241 GLU A C 1
ATOM 2014 O O . GLU A 1 241 ? 17.338 3.076 2.861 1.00 77.12 241 GLU A O 1
ATOM 2019 N N . ASP A 1 242 ? 19.504 2.493 2.822 1.00 81.00 242 ASP A N 1
ATOM 2020 C CA . ASP A 1 242 ? 19.477 1.680 4.043 1.00 81.00 242 ASP A CA 1
ATOM 2021 C C . ASP A 1 242 ? 19.486 2.559 5.309 1.00 81.00 242 ASP A C 1
ATOM 2023 O O . ASP A 1 242 ? 18.740 2.267 6.240 1.00 81.00 242 ASP A O 1
ATOM 2027 N N . ASP A 1 243 ? 20.227 3.675 5.314 1.00 83.69 243 ASP A N 1
ATOM 2028 C CA . ASP A 1 243 ? 20.173 4.713 6.357 1.00 83.69 243 ASP A CA 1
ATOM 2029 C C . ASP A 1 243 ? 18.757 5.302 6.476 1.00 83.69 243 ASP A C 1
ATOM 2031 O O . ASP A 1 243 ? 18.202 5.390 7.573 1.00 83.69 243 ASP A O 1
ATOM 2035 N N . ALA A 1 244 ? 18.121 5.640 5.347 1.00 86.31 244 ALA A N 1
ATOM 2036 C CA . ALA A 1 244 ? 16.746 6.142 5.332 1.00 86.31 244 ALA A CA 1
ATOM 2037 C C . ALA A 1 244 ? 15.721 5.093 5.811 1.00 86.31 244 ALA A C 1
ATOM 2039 O O . ALA A 1 244 ? 14.722 5.443 6.445 1.00 86.31 244 ALA A O 1
ATOM 2040 N N . ASN A 1 245 ? 15.953 3.803 5.540 1.00 87.25 245 ASN A N 1
ATOM 2041 C CA . ASN A 1 245 ? 15.124 2.720 6.078 1.00 87.25 245 ASN A CA 1
ATOM 2042 C C . ASN A 1 245 ? 15.331 2.553 7.591 1.00 87.25 245 ASN A C 1
ATOM 2044 O O . ASN A 1 245 ? 14.353 2.411 8.323 1.00 87.25 245 ASN A O 1
ATOM 2048 N N . LEU A 1 246 ? 16.575 2.618 8.073 1.00 89.19 246 LEU A N 1
ATOM 2049 C CA . LEU A 1 246 ? 16.905 2.540 9.497 1.00 89.19 246 LEU A CA 1
ATOM 2050 C C . LEU A 1 246 ? 16.286 3.704 10.288 1.00 89.19 246 LEU A C 1
ATOM 2052 O O . LEU A 1 246 ? 15.698 3.472 11.344 1.00 89.19 246 LEU A O 1
ATOM 2056 N N . GLN A 1 247 ? 16.330 4.927 9.752 1.00 90.19 247 GLN A N 1
ATOM 2057 C CA . GLN A 1 247 ? 15.638 6.087 10.328 1.00 90.19 247 GLN A CA 1
ATOM 2058 C C . GLN A 1 247 ? 14.129 5.838 10.461 1.00 90.19 247 GLN A C 1
ATOM 2060 O O . GLN A 1 247 ? 13.592 5.964 11.558 1.00 90.19 247 GLN A O 1
ATOM 2065 N N . ARG A 1 248 ? 13.456 5.375 9.397 1.00 90.56 248 ARG A N 1
ATOM 2066 C CA . ARG A 1 248 ? 12.018 5.032 9.437 1.00 90.56 248 ARG A CA 1
ATOM 2067 C C . ARG A 1 248 ? 11.681 3.971 10.484 1.00 90.56 248 ARG A C 1
ATOM 2069 O O . ARG A 1 248 ? 10.659 4.086 11.153 1.00 90.56 248 ARG A O 1
ATOM 2076 N N . ILE A 1 249 ? 12.523 2.945 10.626 1.00 92.75 249 ILE A N 1
ATOM 2077 C CA . ILE A 1 249 ? 12.333 1.884 11.625 1.00 92.75 249 ILE A CA 1
ATOM 2078 C C . ILE A 1 249 ? 12.456 2.452 13.044 1.00 92.75 249 ILE A C 1
ATOM 2080 O O . ILE A 1 249 ? 11.646 2.106 13.901 1.00 92.75 249 ILE A O 1
ATOM 2084 N N . ASN A 1 250 ? 13.423 3.341 13.288 1.00 93.81 250 ASN A N 1
ATOM 2085 C CA . ASN A 1 250 ? 13.582 4.005 14.583 1.00 93.81 250 ASN A CA 1
ATOM 2086 C C . ASN A 1 250 ? 12.384 4.919 14.897 1.00 93.81 250 ASN A C 1
ATOM 2088 O O . ASN A 1 250 ? 11.819 4.808 15.981 1.00 93.81 250 ASN A O 1
ATOM 2092 N N . GLU A 1 251 ? 11.921 5.726 13.938 1.00 93.44 251 GLU A N 1
ATOM 2093 C CA . GLU A 1 251 ? 10.706 6.540 14.098 1.00 93.44 251 GLU A CA 1
ATOM 2094 C C . GLU A 1 251 ? 9.463 5.684 14.412 1.00 93.44 251 GLU A C 1
ATOM 2096 O O . GLU A 1 251 ? 8.649 6.046 15.260 1.00 93.44 251 GLU A O 1
ATOM 2101 N N . ASP A 1 252 ? 9.284 4.541 13.737 1.00 92.19 252 ASP A N 1
ATOM 2102 C CA . ASP A 1 252 ? 8.167 3.630 14.017 1.00 92.19 252 ASP A CA 1
ATOM 2103 C C . ASP A 1 252 ? 8.291 2.945 15.387 1.00 92.19 252 ASP A C 1
ATOM 2105 O O . ASP A 1 252 ? 7.268 2.706 16.032 1.00 92.19 252 ASP A O 1
ATOM 2109 N N . LEU A 1 253 ? 9.509 2.661 15.861 1.00 95.31 253 LEU A N 1
ATOM 2110 C CA . LEU A 1 253 ? 9.745 2.175 17.223 1.00 95.31 253 LEU A CA 1
ATOM 2111 C C . LEU A 1 253 ? 9.375 3.243 18.264 1.00 95.31 253 LEU A C 1
ATOM 2113 O O . LEU A 1 253 ? 8.626 2.936 19.188 1.00 95.31 253 LEU A O 1
ATOM 2117 N N . GLU A 1 254 ? 9.800 4.495 18.080 1.00 95.19 254 GLU A N 1
ATOM 2118 C CA . GLU A 1 254 ? 9.434 5.615 18.962 1.00 95.19 254 GLU A CA 1
ATOM 2119 C C . GLU A 1 254 ? 7.915 5.841 19.012 1.00 95.19 254 GLU A C 1
ATOM 2121 O O . GLU A 1 254 ? 7.342 5.984 20.094 1.00 95.19 254 GLU A O 1
ATOM 2126 N N . ARG A 1 255 ? 7.230 5.803 17.858 1.00 93.06 255 ARG A N 1
ATOM 2127 C CA . ARG A 1 255 ? 5.758 5.890 17.782 1.00 93.06 255 ARG A CA 1
ATOM 2128 C C . ARG A 1 255 ? 5.077 4.751 18.541 1.00 93.06 255 ARG A C 1
ATOM 2130 O O . ARG A 1 255 ? 4.061 4.982 19.197 1.00 93.06 255 ARG A O 1
ATOM 2137 N N . ILE A 1 256 ? 5.595 3.525 18.438 1.00 94.50 256 ILE A N 1
ATOM 2138 C CA . ILE A 1 256 ? 5.048 2.373 19.164 1.00 94.50 256 ILE A CA 1
ATOM 2139 C C . ILE A 1 256 ? 5.272 2.534 20.667 1.00 94.50 256 ILE A C 1
ATOM 2141 O O . ILE A 1 256 ? 4.332 2.310 21.425 1.00 94.50 256 ILE A O 1
ATOM 2145 N N . ASP A 1 257 ? 6.456 2.966 21.098 1.00 94.50 257 ASP A N 1
ATOM 2146 C CA . ASP A 1 257 ? 6.771 3.148 22.518 1.00 94.50 257 ASP A CA 1
ATOM 2147 C C . ASP A 1 257 ? 5.883 4.247 23.136 1.00 94.50 257 ASP A C 1
ATOM 2149 O O . ASP A 1 257 ? 5.265 4.021 24.178 1.00 94.50 257 ASP A O 1
ATOM 2153 N N . GLN A 1 258 ? 5.669 5.368 22.435 1.00 94.12 258 GLN A N 1
ATOM 2154 C CA . GLN A 1 258 ? 4.690 6.399 22.821 1.00 94.12 258 GLN A CA 1
ATOM 2155 C C . GLN A 1 258 ? 3.260 5.839 22.947 1.00 94.12 258 GLN A C 1
ATOM 2157 O O . GLN A 1 258 ? 2.563 6.117 23.923 1.00 94.12 258 GLN A O 1
ATOM 2162 N N . GLN A 1 259 ? 2.809 5.018 21.990 1.00 94.19 259 GLN A N 1
ATOM 2163 C CA . GLN A 1 259 ? 1.490 4.373 22.061 1.00 94.19 259 GLN A CA 1
ATOM 2164 C C . GLN A 1 259 ? 1.390 3.372 23.220 1.00 94.19 259 GLN A C 1
ATOM 2166 O O . GLN A 1 259 ? 0.341 3.281 23.857 1.00 94.19 259 GLN A O 1
ATOM 2171 N N . GLN A 1 260 ? 2.458 2.625 23.514 1.00 94.69 260 GLN A N 1
ATOM 2172 C CA . GLN A 1 260 ? 2.487 1.675 24.626 1.00 94.69 260 GLN A CA 1
ATOM 2173 C C . GLN A 1 260 ? 2.412 2.362 25.990 1.00 94.69 260 GLN A C 1
ATOM 2175 O O . GLN A 1 260 ? 1.759 1.812 26.882 1.00 94.69 260 GLN A O 1
ATOM 2180 N N . VAL A 1 261 ? 3.021 3.544 26.143 1.00 95.75 261 VAL A N 1
ATOM 2181 C CA . VAL A 1 261 ? 2.872 4.392 27.337 1.00 95.75 261 VAL A CA 1
ATOM 2182 C C . VAL A 1 261 ? 1.415 4.831 27.479 1.00 95.75 261 VAL A C 1
ATOM 2184 O O . VAL A 1 261 ? 0.765 4.419 28.435 1.00 95.75 261 VAL A O 1
ATOM 2187 N N . LEU A 1 262 ? 0.850 5.513 26.474 1.00 95.19 262 LEU A N 1
ATOM 2188 C CA . LEU A 1 262 ? -0.534 6.012 26.518 1.00 95.19 262 LEU A CA 1
ATOM 2189 C C . LEU A 1 262 ? -1.568 4.907 26.799 1.00 95.19 262 LEU A C 1
ATOM 2191 O O . LEU A 1 262 ? -2.469 5.084 27.619 1.00 95.19 262 LEU A O 1
ATOM 2195 N N . PHE A 1 263 ? -1.436 3.739 26.160 1.00 95.56 263 PHE A N 1
ATOM 2196 C CA . PHE A 1 263 ? -2.323 2.606 26.433 1.00 95.56 263 PHE A CA 1
ATOM 2197 C C . PHE A 1 263 ? -2.095 1.966 27.805 1.00 95.56 263 PHE A C 1
ATOM 2199 O O . PHE A 1 263 ? -3.030 1.382 28.347 1.00 95.56 263 PHE A O 1
ATOM 2206 N N . SER A 1 264 ? -0.888 2.046 28.371 1.00 96.00 264 SER A N 1
ATOM 2207 C CA . SER A 1 264 ? -0.628 1.561 29.730 1.00 96.00 264 SER A CA 1
ATOM 2208 C C . SER A 1 264 ? -1.160 2.533 30.781 1.00 96.00 264 SER A C 1
ATOM 2210 O O . SER A 1 264 ? -1.717 2.076 31.773 1.00 96.00 264 SER A O 1
ATOM 2212 N N . ASP A 1 265 ? -1.080 3.842 30.546 1.00 95.50 265 ASP A N 1
ATOM 2213 C CA . ASP A 1 265 ? -1.617 4.866 31.446 1.00 95.50 265 ASP A CA 1
ATOM 2214 C C . ASP A 1 265 ? -3.144 4.785 31.556 1.00 95.50 265 ASP A C 1
ATOM 2216 O O . ASP A 1 265 ? -3.678 4.747 32.666 1.00 95.50 265 ASP A O 1
ATOM 2220 N N . GLU A 1 266 ? -3.860 4.693 30.430 1.00 95.38 266 GLU A N 1
ATOM 2221 C CA . GLU A 1 266 ? -5.323 4.528 30.435 1.00 95.38 266 GLU A CA 1
ATOM 2222 C C . GLU A 1 266 ? -5.753 3.159 30.985 1.00 95.38 266 GLU A C 1
ATOM 2224 O O . GLU A 1 266 ? -6.732 3.068 31.726 1.00 95.38 266 GLU A O 1
ATOM 2229 N N . LEU A 1 267 ? -4.997 2.089 30.700 1.00 96.38 267 LEU A N 1
ATOM 2230 C CA . LEU A 1 267 ? -5.236 0.771 31.295 1.00 96.38 267 LEU A CA 1
ATOM 2231 C C . LEU A 1 267 ? -5.085 0.819 32.824 1.00 96.38 267 LEU A C 1
ATOM 2233 O O . LEU A 1 267 ? -5.959 0.335 33.536 1.00 96.38 267 LEU A O 1
ATOM 2237 N N . ASN A 1 268 ? -4.026 1.451 33.336 1.00 95.69 268 ASN A N 1
ATOM 2238 C CA . ASN A 1 268 ? -3.800 1.615 34.773 1.00 95.69 268 ASN A CA 1
ATOM 2239 C C . ASN A 1 268 ? -4.899 2.465 35.435 1.00 95.69 268 ASN A C 1
ATOM 2241 O O . ASN A 1 268 ? -5.298 2.182 36.564 1.00 95.69 268 ASN A O 1
ATOM 2245 N N . GLN A 1 269 ? -5.405 3.500 34.754 1.00 94.81 269 GLN A N 1
ATOM 2246 C CA . GLN A 1 269 ? -6.532 4.299 35.244 1.00 94.81 269 GLN A CA 1
ATOM 2247 C C . GLN A 1 269 ? -7.819 3.471 35.345 1.00 94.81 269 GLN A C 1
ATOM 2249 O O . GLN A 1 269 ? -8.403 3.409 36.427 1.00 94.81 269 GLN A O 1
ATOM 2254 N N . LEU A 1 270 ? -8.213 2.785 34.265 1.00 94.81 270 LEU A N 1
ATOM 2255 C CA . LEU A 1 270 ? -9.402 1.926 34.247 1.00 94.81 270 LEU A CA 1
ATOM 2256 C C . LEU A 1 270 ? -9.313 0.805 35.293 1.00 94.81 270 LEU A C 1
ATOM 2258 O O . LEU A 1 270 ? -10.273 0.579 36.025 1.00 94.81 270 LEU A O 1
ATOM 2262 N N . GLN A 1 271 ? -8.156 0.142 35.420 1.00 95.00 271 GLN A N 1
ATOM 2263 C CA . GLN A 1 271 ? -7.958 -0.926 36.406 1.00 95.00 271 GLN A CA 1
ATOM 2264 C C . GLN A 1 271 ? -8.069 -0.429 37.855 1.00 95.00 271 GLN A C 1
ATOM 2266 O O . GLN A 1 271 ? -8.610 -1.154 38.687 1.00 95.00 271 GLN A O 1
ATOM 2271 N N . ARG A 1 272 ? -7.615 0.797 38.164 1.00 93.06 272 ARG A N 1
ATOM 2272 C CA . ARG A 1 272 ? -7.836 1.411 39.488 1.00 93.06 272 ARG A CA 1
ATOM 2273 C C . ARG A 1 272 ? -9.312 1.704 39.748 1.00 93.06 272 ARG A C 1
ATOM 2275 O O . ARG A 1 272 ? -9.762 1.487 40.865 1.00 93.06 272 ARG A O 1
ATOM 2282 N N . GLY A 1 273 ? -10.051 2.159 38.734 1.00 90.88 273 GLY A N 1
ATOM 2283 C CA . GLY A 1 273 ? -11.501 2.347 38.826 1.00 90.88 273 GLY A CA 1
ATOM 2284 C C . GLY A 1 273 ? -12.214 1.037 39.164 1.00 90.88 273 GLY A C 1
ATOM 2285 O O . GLY A 1 273 ? -12.848 0.945 40.210 1.00 90.88 273 GLY A O 1
ATOM 2286 N N . CYS A 1 274 ? -12.027 0.001 38.338 1.00 90.00 274 CYS A N 1
ATOM 2287 C CA . CYS A 1 274 ? -12.665 -1.309 38.529 1.00 90.00 274 CYS A CA 1
ATOM 2288 C C . CYS A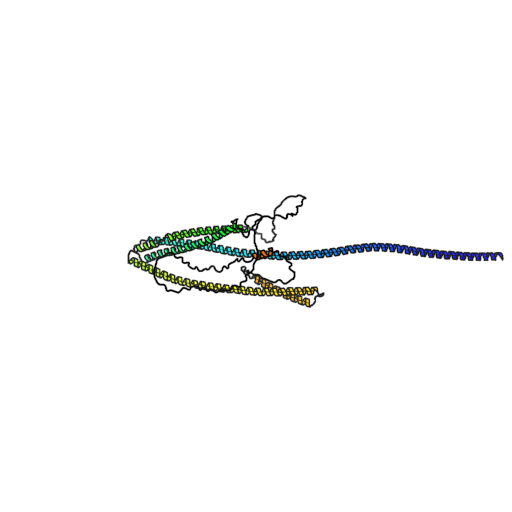 1 274 ? -12.292 -1.926 39.889 1.00 90.00 274 CYS A C 1
ATOM 2290 O O . CYS A 1 274 ? -13.165 -2.288 40.667 1.00 90.00 274 CYS A O 1
ATOM 2292 N N . GLY A 1 275 ? -10.996 -1.964 40.226 1.00 88.00 275 GLY A N 1
ATOM 2293 C CA . GLY A 1 275 ? -10.503 -2.554 41.477 1.00 88.00 275 GLY A CA 1
ATOM 2294 C C . GLY A 1 275 ? -10.858 -1.784 42.756 1.00 88.00 275 GLY A C 1
ATOM 2295 O O . GLY A 1 275 ? -10.540 -2.255 43.842 1.00 88.00 275 GLY A O 1
ATOM 2296 N N . SER A 1 276 ? -11.488 -0.610 42.648 1.00 87.19 276 SER A N 1
ATOM 2297 C CA . SER A 1 276 ? -12.020 0.140 43.796 1.00 87.19 276 SER A CA 1
ATOM 2298 C C . SER A 1 276 ? -13.496 -0.158 44.093 1.00 87.19 276 SER A C 1
ATOM 2300 O O . SER A 1 276 ? -14.035 0.348 45.078 1.00 87.19 276 SER A O 1
ATOM 2302 N N . ILE A 1 277 ? -14.153 -0.963 43.252 1.00 88.81 277 ILE A N 1
ATOM 2303 C CA . ILE A 1 277 ? -15.561 -1.331 43.387 1.00 88.81 277 ILE A CA 1
ATOM 2304 C C . ILE A 1 277 ? -15.640 -2.763 43.921 1.00 88.81 277 ILE A C 1
ATOM 2306 O O . ILE A 1 277 ? -15.537 -3.732 43.178 1.00 88.81 277 ILE A O 1
ATOM 2310 N N . ASP A 1 278 ? -15.833 -2.880 45.231 1.00 87.44 278 ASP A N 1
ATOM 2311 C CA . ASP A 1 278 ? -16.158 -4.144 45.892 1.00 87.44 278 ASP A CA 1
ATOM 2312 C C . ASP A 1 278 ? -17.672 -4.389 45.785 1.00 87.44 278 ASP A C 1
ATOM 2314 O O . ASP A 1 278 ? -18.470 -3.700 46.426 1.00 87.44 278 ASP A O 1
ATOM 2318 N N . PHE A 1 279 ? -18.082 -5.319 44.922 1.00 83.31 279 PHE A N 1
ATOM 2319 C CA . PHE A 1 279 ? -19.498 -5.632 44.718 1.00 83.31 279 PHE A CA 1
ATOM 2320 C C . PHE A 1 279 ? -20.112 -6.406 45.884 1.00 83.31 279 PHE A C 1
ATOM 2322 O O . PHE A 1 279 ? -21.280 -6.171 46.198 1.00 83.31 279 PHE A O 1
ATOM 2329 N N . ASP A 1 280 ? -19.342 -7.267 46.549 1.00 85.88 280 ASP A N 1
ATOM 2330 C CA . ASP A 1 280 ? -19.845 -8.128 47.619 1.00 85.88 280 ASP A CA 1
ATOM 2331 C C . ASP A 1 280 ? -20.120 -7.293 48.875 1.00 85.88 280 ASP A C 1
ATOM 2333 O O . ASP A 1 280 ? -21.240 -7.295 49.386 1.00 85.88 280 ASP A O 1
ATOM 2337 N N . SER A 1 281 ? -19.172 -6.442 49.286 1.00 86.62 281 SER A N 1
ATOM 2338 C CA . SER A 1 281 ? -19.363 -5.502 50.404 1.00 86.62 281 SER A CA 1
ATOM 2339 C C . SER A 1 281 ? -20.528 -4.526 50.163 1.00 86.62 281 SER A C 1
ATOM 2341 O O . SER A 1 281 ? -21.288 -4.189 51.081 1.00 86.62 281 SER A O 1
ATOM 2343 N N . ARG A 1 282 ? -20.734 -4.091 48.910 1.00 85.94 282 ARG A N 1
ATOM 2344 C CA . ARG A 1 282 ? -21.889 -3.255 48.532 1.00 85.94 282 ARG A CA 1
ATOM 2345 C C . ARG A 1 282 ? -23.204 -4.025 48.604 1.00 85.94 282 ARG A C 1
ATOM 2347 O O . ARG A 1 282 ? -24.171 -3.492 49.149 1.00 85.94 282 ARG A O 1
ATOM 2354 N N . ALA A 1 283 ? -23.248 -5.254 48.094 1.00 84.88 283 ALA A N 1
ATOM 2355 C CA . ALA A 1 283 ? -24.429 -6.110 48.155 1.00 84.88 283 ALA A CA 1
ATOM 2356 C C . ALA A 1 283 ? -24.813 -6.434 49.608 1.00 84.88 283 ALA A C 1
ATOM 2358 O O . ALA A 1 283 ? -25.978 -6.286 49.980 1.00 84.88 283 ALA A O 1
ATOM 2359 N N . GLU A 1 284 ? -23.838 -6.773 50.457 1.00 85.50 284 GLU A N 1
ATOM 2360 C CA . GLU A 1 284 ? -24.038 -6.964 51.897 1.00 85.50 284 GLU A CA 1
ATOM 2361 C C . GLU A 1 284 ? -24.585 -5.700 52.568 1.00 85.50 284 GLU A C 1
ATOM 2363 O O . GLU A 1 284 ? -25.579 -5.765 53.290 1.00 85.50 284 GLU A O 1
ATOM 2368 N N . SER A 1 285 ? -23.995 -4.531 52.296 1.00 83.31 285 SER A N 1
ATOM 2369 C CA . SER A 1 285 ? -24.479 -3.246 52.816 1.00 83.31 285 SER A CA 1
ATOM 2370 C C . SER A 1 285 ? -25.934 -2.975 52.413 1.00 83.31 285 SER A C 1
ATOM 2372 O O . SER A 1 285 ? -26.761 -2.619 53.256 1.00 83.31 285 SER A O 1
ATOM 2374 N N . LEU A 1 286 ? -26.296 -3.195 51.146 1.00 81.56 286 LEU A N 1
ATOM 2375 C CA . LEU A 1 286 ? -27.670 -3.034 50.663 1.00 81.56 286 LEU A CA 1
ATOM 2376 C C . LEU A 1 286 ? -28.638 -3.992 51.369 1.00 81.56 286 LEU A C 1
ATOM 2378 O O . LEU A 1 286 ? -29.681 -3.539 51.839 1.00 81.56 286 LEU A O 1
ATOM 2382 N N . CYS A 1 287 ? -28.276 -5.269 51.512 1.00 82.88 287 CYS A N 1
ATOM 2383 C CA . CYS A 1 287 ? -29.069 -6.274 52.225 1.00 82.88 287 CYS A CA 1
ATOM 2384 C C . CYS A 1 287 ? -29.254 -5.923 53.710 1.00 82.88 287 CYS A C 1
ATOM 2386 O O . CYS A 1 287 ? -30.382 -5.927 54.203 1.00 82.88 287 CYS A O 1
ATOM 2388 N N . ASN A 1 288 ? -28.183 -5.526 54.402 1.00 83.38 288 ASN A N 1
ATOM 2389 C CA . ASN A 1 288 ? -28.215 -5.102 55.807 1.00 83.38 288 ASN A CA 1
ATOM 2390 C C . ASN A 1 288 ? -29.100 -3.862 56.031 1.00 83.38 288 ASN A C 1
ATOM 2392 O O . ASN A 1 288 ? -29.692 -3.694 57.095 1.00 83.38 288 ASN A O 1
ATOM 2396 N N . ASN A 1 289 ? -29.252 -3.010 55.013 1.00 78.75 289 ASN A N 1
ATOM 2397 C CA . ASN A 1 289 ? -30.153 -1.861 55.044 1.00 78.75 289 ASN A CA 1
ATOM 2398 C C . ASN A 1 289 ? -31.647 -2.227 54.835 1.00 78.75 289 ASN A C 1
ATOM 2400 O O . ASN A 1 289 ? -32.504 -1.337 54.915 1.00 78.75 289 ASN A O 1
ATOM 2404 N N . VAL A 1 290 ? -32.009 -3.486 54.551 1.00 83.44 290 VAL A N 1
ATOM 2405 C CA . VAL A 1 290 ? -33.408 -3.945 54.401 1.00 83.44 290 VAL A CA 1
ATOM 2406 C C . VAL A 1 290 ? -33.934 -4.488 55.735 1.00 83.44 290 VAL A C 1
ATOM 2408 O O . VAL A 1 290 ? -34.014 -5.688 55.972 1.00 83.44 290 VAL A O 1
ATOM 2411 N N . LEU A 1 291 ? -34.324 -3.574 56.625 1.00 82.38 291 LEU A N 1
ATOM 2412 C CA . LEU A 1 291 ? -34.665 -3.893 58.019 1.00 82.38 291 LEU A CA 1
ATOM 2413 C C . LEU A 1 291 ? -36.063 -4.512 58.232 1.00 82.38 291 LEU A C 1
ATOM 2415 O O . LEU A 1 291 ? -36.382 -4.921 59.346 1.00 82.38 291 LEU A O 1
ATOM 2419 N N . THR A 1 292 ? -36.940 -4.549 57.218 1.00 87.00 292 THR A N 1
ATOM 2420 C CA . THR A 1 292 ? -38.335 -5.010 57.387 1.00 87.00 292 THR A CA 1
ATOM 2421 C C . THR A 1 292 ? -38.870 -5.791 56.187 1.00 87.00 292 THR A C 1
ATOM 2423 O O . THR A 1 292 ? -38.591 -5.461 55.038 1.00 87.00 292 THR A O 1
ATOM 2426 N N . VAL A 1 293 ? -39.768 -6.754 56.431 1.00 87.81 293 VAL A N 1
ATOM 2427 C CA . VAL A 1 293 ? -40.478 -7.512 55.372 1.00 87.81 293 VAL A CA 1
ATOM 2428 C C . VAL A 1 293 ? -41.343 -6.603 54.478 1.00 87.81 293 VAL A C 1
ATOM 2430 O O . VAL A 1 293 ? -41.642 -6.931 53.329 1.00 87.81 293 VAL A O 1
ATOM 2433 N N . ALA A 1 294 ? -41.757 -5.433 54.977 1.00 87.19 294 ALA A N 1
ATOM 2434 C CA . ALA A 1 294 ? -42.409 -4.413 54.159 1.00 87.19 294 ALA A CA 1
ATOM 2435 C C . ALA A 1 294 ? -41.427 -3.786 53.154 1.00 87.19 294 ALA A C 1
ATOM 2437 O O . ALA A 1 294 ? -41.706 -3.813 51.958 1.00 87.19 294 ALA A O 1
ATOM 2438 N N . SER A 1 295 ? -40.259 -3.315 53.607 1.00 84.06 295 SER A N 1
ATOM 2439 C CA . SER A 1 295 ? -39.246 -2.746 52.705 1.00 84.06 295 SER A CA 1
ATOM 2440 C C . SER A 1 295 ? -38.674 -3.795 51.742 1.00 84.06 295 SER A C 1
ATOM 2442 O O . SER A 1 295 ? -38.543 -3.507 50.555 1.00 84.06 295 SER A O 1
ATOM 2444 N N . ALA A 1 296 ? -38.464 -5.039 52.187 1.00 88.69 296 ALA A N 1
ATOM 2445 C CA . ALA A 1 296 ? -38.049 -6.150 51.324 1.00 88.69 296 ALA A CA 1
ATOM 2446 C C . ALA A 1 296 ? -39.014 -6.380 50.146 1.00 88.69 296 ALA A C 1
ATOM 2448 O O . ALA A 1 296 ? -38.576 -6.510 49.005 1.00 88.69 296 ALA A O 1
ATOM 2449 N N . ARG A 1 297 ? -40.335 -6.359 50.386 1.00 90.12 297 ARG A N 1
ATOM 2450 C CA . ARG A 1 297 ? -41.343 -6.473 49.314 1.00 90.12 297 ARG A CA 1
ATOM 2451 C C . ARG A 1 297 ? -41.296 -5.303 48.328 1.00 90.12 297 ARG A C 1
ATOM 2453 O O . ARG A 1 297 ? -41.523 -5.518 47.140 1.00 90.12 297 ARG A O 1
ATOM 2460 N N . VAL A 1 298 ? -40.984 -4.091 48.793 1.00 90.31 298 VAL A N 1
ATOM 2461 C CA . VAL A 1 298 ? -40.831 -2.907 47.930 1.00 90.31 298 VAL A CA 1
ATOM 2462 C C . VAL A 1 298 ? -39.599 -3.044 47.026 1.00 90.31 298 VAL A C 1
ATOM 2464 O O . VAL A 1 298 ? -39.736 -2.894 45.812 1.00 90.31 298 VAL A O 1
ATOM 2467 N N . TYR A 1 299 ? -38.435 -3.418 47.575 1.00 89.06 299 TYR A N 1
ATOM 2468 C CA . TYR A 1 299 ? -37.223 -3.675 46.782 1.00 89.06 299 TYR A CA 1
ATOM 2469 C C . TYR A 1 299 ? -37.400 -4.830 45.791 1.00 89.06 299 TYR A C 1
ATOM 2471 O O . TYR A 1 299 ? -37.046 -4.681 44.625 1.00 89.06 299 TYR A O 1
ATOM 2479 N N . LEU A 1 300 ? -37.994 -5.954 46.209 1.00 90.94 300 LEU A N 1
ATOM 2480 C CA . LEU A 1 300 ? -38.258 -7.088 45.314 1.00 90.94 300 LEU A CA 1
ATOM 2481 C C . LEU A 1 300 ? -39.192 -6.701 44.162 1.00 90.94 300 LEU A C 1
ATOM 2483 O O . LEU A 1 300 ? -38.945 -7.090 43.023 1.00 90.94 300 LEU A O 1
ATOM 2487 N N . LYS A 1 301 ? -40.233 -5.897 44.424 1.00 93.38 301 LYS A N 1
ATOM 2488 C CA . LYS A 1 301 ? -41.109 -5.381 43.365 1.00 93.38 301 LYS A CA 1
ATOM 2489 C C . LYS A 1 301 ? -40.334 -4.489 42.386 1.00 93.38 301 LYS A C 1
ATOM 2491 O O . LYS A 1 301 ? -40.503 -4.647 41.181 1.00 93.38 301 LYS A O 1
ATOM 2496 N N . ALA A 1 302 ? -39.487 -3.586 42.885 1.00 91.94 302 ALA A N 1
ATOM 2497 C CA . ALA A 1 302 ? -38.695 -2.686 42.043 1.00 91.94 302 ALA A CA 1
ATOM 2498 C C . ALA A 1 302 ? -37.662 -3.455 41.196 1.00 91.94 302 ALA A C 1
ATOM 2500 O O . ALA A 1 302 ? -37.523 -3.191 40.004 1.00 91.94 302 ALA A O 1
ATOM 2501 N N . LEU A 1 303 ? -37.011 -4.468 41.775 1.00 92.06 303 LEU A N 1
ATOM 2502 C CA . LEU A 1 303 ? -36.063 -5.337 41.076 1.00 92.06 303 LEU A CA 1
ATOM 2503 C C . LEU A 1 303 ? -36.746 -6.197 40.000 1.00 92.06 303 LEU A C 1
ATOM 2505 O O . LEU A 1 303 ? -36.212 -6.333 38.903 1.00 92.06 303 LEU A O 1
ATOM 2509 N N . LEU A 1 304 ? -37.941 -6.735 40.272 1.00 94.75 304 LEU A N 1
ATOM 2510 C CA . LEU A 1 304 ? -38.740 -7.459 39.273 1.00 94.75 304 LEU A CA 1
ATOM 2511 C C . LEU A 1 304 ? -39.217 -6.540 38.136 1.00 94.75 304 LEU A C 1
ATOM 2513 O O . LEU A 1 304 ? -39.172 -6.937 36.970 1.00 94.75 304 LEU A O 1
ATOM 2517 N N . GLU A 1 305 ? -39.642 -5.310 38.439 1.00 94.81 305 GLU A N 1
ATOM 2518 C CA . GLU A 1 305 ? -39.989 -4.323 37.408 1.00 94.81 305 GLU A CA 1
ATOM 2519 C C . GLU A 1 305 ? -38.771 -4.008 36.527 1.00 94.81 305 GLU A C 1
ATOM 2521 O O . GLU A 1 305 ? -38.855 -4.125 35.304 1.00 94.81 305 GLU A O 1
ATOM 2526 N N . GLN A 1 306 ? -37.611 -3.727 37.128 1.00 93.31 306 GLN A N 1
ATOM 2527 C CA . GLN A 1 306 ? -36.385 -3.456 36.377 1.00 93.31 306 GLN A CA 1
ATOM 2528 C C . GLN A 1 306 ? -35.942 -4.661 35.537 1.00 93.31 306 GLN A C 1
ATOM 2530 O O . GLN A 1 306 ? -35.661 -4.506 34.352 1.00 93.31 306 GLN A O 1
ATOM 2535 N N . ALA A 1 307 ? -35.959 -5.876 36.093 1.00 94.25 307 ALA A N 1
ATOM 2536 C CA . ALA A 1 307 ? -35.601 -7.091 35.360 1.00 94.25 307 ALA A CA 1
ATOM 2537 C C . ALA A 1 307 ? -36.555 -7.378 34.184 1.00 94.25 307 ALA A C 1
ATOM 2539 O O . ALA A 1 307 ? -36.111 -7.788 33.109 1.00 94.25 307 ALA A O 1
ATOM 2540 N N . THR A 1 308 ? -37.862 -7.135 34.343 1.00 96.00 308 THR A N 1
ATOM 2541 C CA . THR A 1 308 ? -38.825 -7.297 33.237 1.00 96.00 308 THR A CA 1
ATOM 2542 C C . THR A 1 308 ? -38.679 -6.216 32.168 1.00 96.00 308 THR A C 1
ATOM 2544 O O . THR A 1 308 ? -38.848 -6.519 30.986 1.00 96.00 308 THR A O 1
ATOM 2547 N N . ASN A 1 309 ? -38.321 -4.985 32.540 1.00 93.88 309 ASN A N 1
ATOM 2548 C CA . ASN A 1 309 ? -38.034 -3.913 31.588 1.00 93.88 309 ASN A CA 1
ATOM 2549 C C . ASN A 1 309 ? -36.731 -4.173 30.817 1.00 93.88 309 ASN A C 1
ATOM 2551 O O . ASN A 1 309 ? -36.748 -4.139 29.587 1.00 93.88 309 ASN A O 1
ATOM 2555 N N . GLU A 1 310 ? -35.644 -4.540 31.500 1.00 93.06 310 GLU A N 1
ATOM 2556 C CA . GLU A 1 310 ? -34.382 -4.915 30.852 1.00 93.06 310 GLU A CA 1
ATOM 2557 C C . GLU A 1 310 ? -34.551 -6.131 29.933 1.00 93.06 310 GLU A C 1
ATOM 2559 O O . GLU A 1 310 ? -34.005 -6.143 28.830 1.00 93.06 310 GLU A O 1
ATOM 2564 N N . ARG A 1 311 ? -35.362 -7.138 30.304 1.00 96.25 311 ARG A N 1
ATOM 2565 C CA . ARG A 1 311 ? -35.606 -8.276 29.402 1.00 96.25 311 ARG A CA 1
ATOM 2566 C C . ARG A 1 311 ? -36.363 -7.870 28.135 1.00 96.25 311 ARG A C 1
ATOM 2568 O O . ARG A 1 311 ? -36.012 -8.385 27.077 1.00 96.25 311 ARG A O 1
ATOM 2575 N N . LYS A 1 312 ? -37.342 -6.957 28.210 1.00 96.44 312 LYS A N 1
ATOM 2576 C CA . LYS A 1 312 ? -38.022 -6.405 27.018 1.00 96.44 312 LYS A CA 1
ATOM 2577 C C . LYS A 1 312 ? -37.025 -5.673 26.120 1.00 96.44 312 LYS A C 1
ATOM 2579 O O . LYS A 1 312 ? -36.845 -6.068 24.976 1.00 96.44 312 LYS A O 1
ATOM 2584 N N . VAL A 1 313 ? -36.292 -4.710 26.686 1.00 96.06 313 VAL A N 1
ATOM 2585 C CA . VAL A 1 313 ? -35.273 -3.924 25.971 1.00 96.06 313 VAL A CA 1
ATOM 2586 C C . VAL A 1 313 ? -34.195 -4.822 25.353 1.00 96.06 313 VAL A C 1
ATOM 2588 O O . VAL A 1 313 ? -33.711 -4.539 24.260 1.00 96.06 313 VAL A O 1
ATOM 2591 N N . ASN A 1 314 ? -33.812 -5.913 26.021 1.00 95.25 314 ASN A N 1
ATOM 2592 C CA . ASN A 1 314 ? -32.865 -6.876 25.469 1.00 95.25 314 ASN A CA 1
ATOM 2593 C C . ASN A 1 314 ? -33.464 -7.670 24.293 1.00 95.25 314 ASN A C 1
ATOM 2595 O O . ASN A 1 314 ? -32.791 -7.825 23.285 1.00 95.25 314 ASN A O 1
ATOM 2599 N N . VAL A 1 315 ? -34.729 -8.105 24.359 1.00 97.19 315 VAL A N 1
ATOM 2600 C CA . VAL A 1 315 ? -35.410 -8.755 23.217 1.00 97.19 315 VAL A CA 1
ATOM 2601 C C . VAL A 1 315 ? -35.555 -7.798 22.025 1.00 97.19 315 VAL A C 1
ATOM 2603 O O . VAL A 1 315 ? -35.309 -8.202 20.888 1.00 97.19 315 VAL A O 1
ATOM 2606 N N . ASP A 1 316 ? -35.873 -6.525 22.268 1.00 97.19 316 ASP A N 1
ATOM 2607 C CA . ASP A 1 316 ? -35.936 -5.502 21.216 1.00 97.19 316 ASP A CA 1
ATOM 2608 C C . ASP A 1 316 ? -34.556 -5.305 20.554 1.00 97.19 316 ASP A C 1
ATOM 2610 O O . ASP A 1 316 ? -34.434 -5.341 19.327 1.00 97.19 316 ASP A O 1
ATOM 2614 N N . LYS A 1 317 ? -33.483 -5.212 21.356 1.00 96.69 317 LYS A N 1
ATOM 2615 C CA . LYS A 1 317 ? -32.090 -5.146 20.871 1.00 96.69 317 LYS A CA 1
ATOM 2616 C C . LYS A 1 317 ? -31.647 -6.421 20.143 1.00 96.69 317 LYS A C 1
ATOM 2618 O O . LYS A 1 317 ? -30.961 -6.322 19.129 1.00 96.69 317 LYS A O 1
ATOM 2623 N N . GLU A 1 318 ? -32.021 -7.610 20.620 1.00 96.44 318 GLU A N 1
ATOM 2624 C CA . GLU A 1 318 ? -31.769 -8.899 19.951 1.00 96.44 318 GLU A CA 1
ATOM 2625 C C . GLU A 1 318 ? -32.400 -8.901 18.543 1.00 96.44 318 GLU A C 1
ATOM 2627 O O . GLU A 1 318 ? -31.753 -9.294 17.567 1.00 96.44 318 GLU A O 1
ATOM 2632 N N . LEU A 1 319 ? -33.628 -8.382 18.415 1.00 96.94 319 LEU A N 1
ATOM 2633 C CA . LEU A 1 319 ? -34.342 -8.245 17.145 1.00 96.94 319 LEU A CA 1
ATOM 2634 C C . LEU A 1 319 ? -33.693 -7.203 16.212 1.00 96.94 319 LEU A C 1
ATOM 2636 O O . LEU A 1 319 ? -33.514 -7.476 15.023 1.00 96.94 319 LEU A O 1
ATOM 2640 N N . GLU A 1 320 ? -33.295 -6.034 16.722 1.00 97.50 320 GLU A N 1
ATOM 2641 C CA . GLU A 1 320 ? -32.565 -5.014 15.948 1.00 97.50 320 GLU A CA 1
ATOM 2642 C C . GLU A 1 320 ? -31.189 -5.509 15.470 1.00 97.50 320 GLU A C 1
ATOM 2644 O O . GLU A 1 320 ? -30.799 -5.274 14.319 1.00 97.50 320 GLU A O 1
ATOM 2649 N N . LEU A 1 321 ? -30.456 -6.239 16.317 1.00 97.00 321 LEU A N 1
ATOM 2650 C CA . LEU A 1 321 ? -29.185 -6.875 15.960 1.00 97.00 321 LEU A CA 1
ATOM 2651 C C . LEU A 1 321 ? -29.375 -7.906 14.844 1.00 97.00 321 LEU A C 1
ATOM 2653 O O . LEU A 1 321 ? -28.594 -7.943 13.896 1.00 97.00 321 LEU A O 1
ATOM 2657 N N . GLU A 1 322 ? -30.431 -8.711 14.904 1.00 96.94 322 GLU A N 1
ATOM 2658 C CA . GLU A 1 322 ? -30.739 -9.684 13.856 1.00 96.94 322 GLU A CA 1
ATOM 2659 C C . GLU A 1 322 ? -31.171 -9.004 12.539 1.00 96.94 322 GLU A C 1
ATOM 2661 O O . GLU A 1 322 ? -30.720 -9.389 11.457 1.00 96.94 322 GLU A O 1
ATOM 2666 N N . GLN A 1 323 ? -31.959 -7.925 12.598 1.00 96.94 323 GLN A N 1
ATOM 2667 C CA . GLN A 1 323 ? -32.292 -7.122 11.413 1.00 96.94 323 GLN A CA 1
ATOM 2668 C C . GLN A 1 323 ? -31.061 -6.453 10.785 1.00 96.94 323 GLN A C 1
ATOM 2670 O O . GLN A 1 323 ? -30.928 -6.419 9.560 1.00 96.94 323 GLN A O 1
ATOM 2675 N N . THR A 1 324 ? -30.156 -5.903 11.596 1.00 96.75 324 THR A N 1
ATOM 2676 C CA . THR A 1 324 ? -28.929 -5.258 11.099 1.00 96.75 324 THR A CA 1
ATOM 2677 C C . THR A 1 324 ? -27.934 -6.277 10.548 1.00 96.75 324 THR A C 1
ATOM 2679 O O . THR A 1 324 ? -27.353 -6.022 9.495 1.00 96.75 324 THR A O 1
ATOM 2682 N N . ARG A 1 325 ? -27.817 -7.470 11.148 1.00 97.06 325 ARG A N 1
ATOM 2683 C CA . ARG A 1 325 ? -27.062 -8.607 10.583 1.00 97.06 325 ARG A CA 1
ATOM 2684 C C . ARG A 1 325 ? -27.572 -9.019 9.202 1.00 97.06 325 ARG A C 1
ATOM 2686 O O . ARG A 1 325 ? -26.762 -9.212 8.297 1.00 97.06 325 ARG A O 1
ATOM 2693 N N . ARG A 1 326 ? -28.895 -9.092 9.005 1.00 97.31 326 ARG A N 1
ATOM 2694 C CA . ARG A 1 326 ? -29.498 -9.357 7.683 1.00 97.31 326 ARG A CA 1
ATOM 2695 C C . ARG A 1 326 ? -29.136 -8.266 6.673 1.00 97.31 326 ARG A C 1
ATOM 2697 O O . ARG A 1 326 ? -28.581 -8.587 5.630 1.00 97.31 326 ARG A O 1
ATOM 2704 N N . LYS A 1 327 ? -29.302 -6.987 7.034 1.00 97.50 327 LYS A N 1
ATOM 2705 C CA . LYS A 1 327 ? -28.903 -5.844 6.186 1.00 97.50 327 LYS A CA 1
ATOM 2706 C C . LYS A 1 327 ? -27.414 -5.873 5.812 1.00 97.50 327 LYS A C 1
ATOM 2708 O O . LYS A 1 327 ? -27.078 -5.597 4.665 1.00 97.50 327 LYS A O 1
ATOM 2713 N N . ILE A 1 328 ? -26.523 -6.222 6.747 1.00 96.81 328 ILE A N 1
ATOM 2714 C CA . ILE A 1 328 ? -25.084 -6.389 6.472 1.00 96.81 328 ILE A CA 1
ATOM 2715 C C . ILE A 1 328 ? -24.871 -7.495 5.435 1.00 96.81 328 ILE A C 1
ATOM 2717 O O . ILE A 1 328 ? -24.206 -7.256 4.431 1.00 96.81 328 ILE A O 1
ATOM 2721 N N . LYS A 1 329 ? -25.485 -8.667 5.627 1.00 97.44 329 LYS A N 1
ATOM 2722 C CA . LYS A 1 329 ? -25.389 -9.794 4.691 1.00 97.44 329 LYS A CA 1
ATOM 2723 C C . LYS A 1 329 ? -25.905 -9.437 3.290 1.00 97.44 329 LYS A C 1
ATOM 2725 O O . LYS A 1 329 ? -25.231 -9.735 2.307 1.00 97.44 329 LYS A O 1
ATOM 2730 N N . ASP A 1 330 ? -27.041 -8.748 3.195 1.00 97.38 330 ASP A N 1
ATOM 2731 C CA . ASP A 1 330 ? -27.624 -8.311 1.919 1.00 97.38 330 ASP A CA 1
ATOM 2732 C C . ASP A 1 330 ? -26.706 -7.315 1.183 1.00 97.38 330 ASP A C 1
ATOM 2734 O O . ASP A 1 330 ? -26.520 -7.403 -0.036 1.00 97.38 330 ASP A O 1
ATOM 2738 N N . LEU A 1 331 ? -26.070 -6.395 1.923 1.00 97.19 331 LEU A N 1
ATOM 2739 C CA . LEU A 1 331 ? -25.068 -5.467 1.389 1.00 97.19 331 LEU A CA 1
ATOM 2740 C C . LEU A 1 331 ? -23.781 -6.189 0.968 1.00 97.19 331 LEU A C 1
ATOM 2742 O O . LEU A 1 331 ? -23.248 -5.898 -0.102 1.00 97.19 331 LEU A O 1
ATOM 2746 N N . GLU A 1 332 ? -23.299 -7.164 1.740 1.00 96.69 332 GLU A N 1
ATOM 2747 C CA . GLU A 1 332 ? -22.166 -8.016 1.360 1.00 96.69 332 GLU A CA 1
ATOM 2748 C C . GLU A 1 332 ? -22.464 -8.843 0.101 1.00 96.69 332 GLU A C 1
ATOM 2750 O O . GLU A 1 332 ? -21.589 -9.012 -0.750 1.00 96.69 332 GLU A O 1
ATOM 2755 N N . ASP A 1 333 ? -23.688 -9.351 -0.053 1.00 97.25 333 ASP A N 1
ATOM 2756 C CA . ASP A 1 333 ? -24.146 -10.028 -1.269 1.00 97.25 333 ASP A CA 1
ATOM 2757 C C . ASP A 1 333 ? -24.283 -9.057 -2.454 1.00 97.25 333 ASP A C 1
ATOM 2759 O O . ASP A 1 333 ? -23.973 -9.432 -3.588 1.00 97.25 333 ASP A O 1
ATOM 2763 N N . SER A 1 334 ? -24.667 -7.797 -2.222 1.00 97.38 334 SER A N 1
ATOM 2764 C CA . SER A 1 334 ? -24.665 -6.749 -3.255 1.00 97.38 334 SER A CA 1
ATOM 2765 C C . SER A 1 334 ? -23.248 -6.385 -3.706 1.00 97.38 334 SER A C 1
ATOM 2767 O O . SER A 1 334 ? -22.953 -6.436 -4.898 1.00 97.38 334 SER A O 1
ATOM 2769 N N . ILE A 1 335 ? -22.329 -6.137 -2.768 1.00 96.00 335 ILE A N 1
ATOM 2770 C CA . ILE A 1 335 ? -20.911 -5.859 -3.054 1.00 96.00 335 ILE A CA 1
ATOM 2771 C C . ILE A 1 335 ? -20.262 -7.050 -3.776 1.00 96.00 335 ILE A C 1
ATOM 2773 O O . ILE A 1 335 ? -19.473 -6.863 -4.705 1.00 96.00 335 ILE A O 1
ATOM 2777 N N . ARG A 1 336 ? -20.605 -8.292 -3.400 1.00 96.38 336 ARG A N 1
ATOM 2778 C CA . ARG A 1 336 ? -20.136 -9.500 -4.099 1.00 96.38 336 ARG A CA 1
ATOM 2779 C C . ARG A 1 336 ? -20.686 -9.621 -5.522 1.00 96.38 336 ARG A C 1
ATOM 2781 O O . ARG A 1 336 ? -19.953 -10.121 -6.375 1.00 96.38 336 ARG A O 1
ATOM 2788 N N . ARG A 1 337 ? -21.921 -9.183 -5.794 1.00 96.44 337 ARG A N 1
ATOM 2789 C CA . ARG A 1 337 ? -22.494 -9.127 -7.154 1.00 96.44 337 ARG A CA 1
ATOM 2790 C C . ARG A 1 337 ? -21.825 -8.045 -7.996 1.00 96.44 337 ARG A C 1
ATOM 2792 O O . ARG A 1 337 ? -21.191 -8.392 -8.987 1.00 96.44 337 ARG A O 1
ATOM 2799 N N . GLU A 1 338 ? -21.809 -6.798 -7.528 1.00 95.12 338 GLU A N 1
ATOM 2800 C CA . GLU A 1 338 ? -21.143 -5.689 -8.226 1.00 95.12 338 GLU A CA 1
ATOM 2801 C C . GLU A 1 338 ? -19.662 -5.971 -8.518 1.00 95.12 338 GLU A C 1
ATOM 2803 O O . GLU A 1 338 ? -19.121 -5.560 -9.544 1.00 95.12 338 GLU A O 1
ATOM 2808 N N . LYS A 1 339 ? -18.957 -6.649 -7.602 1.00 93.88 339 LYS A N 1
ATOM 2809 C CA . LYS A 1 339 ? -17.562 -7.027 -7.832 1.00 93.88 339 LYS A CA 1
ATOM 2810 C C . LYS A 1 339 ? -17.436 -8.041 -8.970 1.00 93.88 339 LYS A C 1
ATOM 2812 O O . LYS A 1 339 ? -16.556 -7.875 -9.806 1.00 93.88 339 LYS A O 1
ATOM 2817 N N . LYS A 1 340 ? -18.302 -9.062 -9.019 1.00 95.31 340 LYS A N 1
ATOM 2818 C CA . LYS A 1 340 ? -18.329 -10.035 -10.124 1.00 95.31 340 LYS A CA 1
ATOM 2819 C C . LYS A 1 340 ? -18.666 -9.360 -11.453 1.00 95.31 340 LYS A C 1
ATOM 2821 O O . LYS A 1 340 ? -18.038 -9.688 -12.450 1.00 95.31 340 LYS A O 1
ATOM 2826 N N . GLU A 1 341 ? -19.605 -8.418 -11.451 1.00 94.88 341 GLU A N 1
ATOM 2827 C CA . GLU A 1 341 ? -19.979 -7.630 -12.632 1.00 94.88 341 GLU A CA 1
ATOM 2828 C C . GLU A 1 341 ? -18.789 -6.805 -13.139 1.00 94.88 341 GLU A C 1
ATOM 2830 O O . GLU A 1 341 ? -18.382 -6.984 -14.282 1.00 94.88 341 GLU A O 1
ATOM 2835 N N . ARG A 1 342 ? -18.126 -6.017 -12.278 1.00 91.50 342 ARG A N 1
ATOM 2836 C CA . ARG A 1 342 ? -16.915 -5.255 -12.656 1.00 91.50 342 ARG A CA 1
ATOM 2837 C C . ARG A 1 342 ? -15.738 -6.144 -13.074 1.00 91.50 342 ARG A C 1
ATOM 2839 O O . ARG A 1 342 ? -14.974 -5.775 -13.968 1.00 91.50 342 ARG A O 1
ATOM 2846 N N . ASP A 1 343 ? -15.562 -7.301 -12.433 1.00 89.94 343 ASP A N 1
ATOM 2847 C CA . ASP A 1 343 ? -14.539 -8.278 -12.822 1.00 89.94 343 ASP A CA 1
ATOM 2848 C C . ASP A 1 343 ? -14.851 -8.858 -14.221 1.00 89.94 343 ASP A C 1
ATOM 2850 O O . ASP A 1 343 ? -13.935 -9.006 -15.031 1.00 89.94 343 ASP A O 1
ATOM 2854 N N . GLU A 1 344 ? -16.121 -9.120 -14.555 1.00 94.50 344 GLU A N 1
ATOM 2855 C CA . GLU A 1 344 ? -16.535 -9.621 -15.874 1.00 94.50 344 GLU A CA 1
ATOM 2856 C C . GLU A 1 344 ? -16.498 -8.533 -16.962 1.00 94.50 344 GLU A C 1
ATOM 2858 O O . GLU A 1 344 ? -15.960 -8.783 -18.039 1.00 94.50 344 GLU A O 1
ATOM 2863 N N . GLU A 1 345 ? -16.932 -7.300 -16.680 1.00 92.19 345 GLU A N 1
ATOM 2864 C CA . GLU A 1 345 ? -16.730 -6.133 -17.558 1.00 92.19 345 GLU A CA 1
ATOM 2865 C C . GLU A 1 345 ? -15.246 -5.966 -17.917 1.00 92.19 345 GLU A C 1
ATOM 2867 O O . GLU A 1 345 ? -14.881 -5.811 -19.085 1.00 92.19 345 GLU A O 1
ATOM 2872 N N . SER A 1 346 ? -14.365 -6.066 -16.915 1.00 86.75 346 SER A N 1
ATOM 2873 C CA . SER A 1 346 ? -12.914 -6.020 -17.102 1.00 86.75 346 SER A CA 1
ATOM 2874 C C . SER A 1 346 ? -12.405 -7.177 -17.974 1.00 86.75 346 SER A C 1
ATOM 2876 O O . SER A 1 346 ? -11.531 -6.973 -18.821 1.00 86.75 346 SER A O 1
ATOM 2878 N N . ARG A 1 347 ? -12.972 -8.386 -17.841 1.00 92.50 347 ARG A N 1
ATOM 2879 C CA . ARG A 1 347 ? -12.643 -9.537 -18.702 1.00 92.50 347 ARG A CA 1
ATOM 2880 C C . ARG A 1 347 ? -13.108 -9.335 -20.141 1.00 92.50 347 ARG A C 1
ATOM 2882 O O . ARG A 1 347 ? -12.292 -9.512 -21.043 1.00 92.50 347 ARG A O 1
ATOM 2889 N N . VAL A 1 348 ? -14.345 -8.896 -20.367 1.00 94.19 348 VAL A N 1
ATOM 2890 C CA . VAL A 1 348 ? -14.880 -8.589 -21.705 1.00 94.19 348 VAL A CA 1
ATOM 2891 C C . VAL A 1 348 ? -14.054 -7.488 -22.378 1.00 94.19 348 VAL A C 1
ATOM 2893 O O . VAL A 1 348 ? -13.645 -7.636 -23.533 1.00 94.19 348 VAL A O 1
ATOM 2896 N N . LEU A 1 349 ? -13.701 -6.426 -21.646 1.00 89.44 349 LEU A N 1
ATOM 2897 C CA . LEU A 1 349 ? -12.794 -5.381 -22.130 1.00 89.44 349 LEU A CA 1
ATOM 2898 C C . LEU A 1 349 ? -11.393 -5.928 -22.438 1.00 89.44 349 LEU A C 1
ATOM 2900 O O . LEU A 1 349 ? -10.800 -5.548 -23.449 1.00 89.44 349 LEU A O 1
ATOM 2904 N N . HIS A 1 350 ? -10.843 -6.827 -21.618 1.00 85.94 350 HIS A N 1
ATOM 2905 C CA . HIS A 1 350 ? -9.557 -7.472 -21.896 1.00 85.94 350 HIS A CA 1
ATOM 2906 C C . HIS A 1 350 ? -9.599 -8.382 -23.131 1.00 85.94 350 HIS A C 1
ATOM 2908 O O . HIS A 1 350 ? -8.654 -8.364 -23.921 1.00 85.94 350 HIS A O 1
ATOM 2914 N N . GLU A 1 351 ? -10.676 -9.137 -23.340 1.00 91.38 351 GLU A N 1
ATOM 2915 C CA . GLU A 1 351 ? -10.842 -9.986 -24.521 1.00 91.38 351 GLU A CA 1
ATOM 2916 C C . GLU A 1 351 ? -11.063 -9.173 -25.798 1.00 91.38 351 GLU A C 1
ATOM 2918 O O . GLU A 1 351 ? -10.465 -9.497 -26.825 1.00 91.38 351 GLU A O 1
ATOM 2923 N N . SER A 1 352 ? -11.837 -8.086 -25.727 1.00 90.12 352 SER A N 1
ATOM 2924 C CA . SER A 1 352 ? -11.999 -7.120 -26.820 1.00 90.12 352 SER A CA 1
ATOM 2925 C C . SER A 1 352 ? -10.655 -6.495 -27.215 1.00 90.12 352 SER A C 1
ATOM 2927 O O . SER A 1 352 ? -10.229 -6.607 -28.364 1.00 90.12 352 SER A O 1
ATOM 2929 N N . ASN A 1 353 ? -9.897 -5.972 -26.241 1.00 84.94 353 ASN A N 1
ATOM 2930 C CA . ASN A 1 353 ? -8.542 -5.461 -26.479 1.00 84.94 353 ASN A CA 1
ATOM 2931 C C . ASN A 1 353 ? -7.603 -6.532 -27.067 1.00 84.94 353 ASN A C 1
ATOM 2933 O O . ASN A 1 353 ? -6.780 -6.218 -27.923 1.00 84.94 353 ASN A O 1
ATOM 2937 N N . ARG A 1 354 ? -7.710 -7.801 -26.642 1.00 87.62 354 ARG A N 1
ATOM 2938 C CA . ARG A 1 354 ? -6.899 -8.902 -27.196 1.00 87.62 354 ARG A CA 1
ATOM 2939 C C . ARG A 1 354 ? -7.231 -9.180 -28.666 1.00 87.62 354 ARG A C 1
ATOM 2941 O O . ARG A 1 354 ? -6.308 -9.421 -29.439 1.00 87.62 354 ARG A O 1
ATOM 2948 N N . LYS A 1 355 ? -8.514 -9.147 -29.049 1.00 91.19 355 LYS A N 1
ATOM 2949 C CA . LYS A 1 355 ? -8.942 -9.281 -30.455 1.00 91.19 355 LYS A CA 1
ATOM 2950 C C . LYS A 1 355 ? -8.379 -8.133 -31.297 1.00 91.19 355 LYS A C 1
ATOM 2952 O O . LYS A 1 355 ? -7.692 -8.399 -32.277 1.00 91.19 355 LYS A O 1
ATOM 2957 N N . LEU A 1 356 ? -8.544 -6.892 -30.832 1.00 89.38 356 LEU A N 1
ATOM 2958 C CA . LEU A 1 356 ? -8.054 -5.692 -31.518 1.00 89.38 356 LEU A CA 1
ATOM 2959 C C . LEU A 1 356 ? -6.520 -5.690 -31.696 1.00 89.38 356 LEU A C 1
ATOM 2961 O O . LEU A 1 356 ? -6.022 -5.329 -32.760 1.00 89.38 356 LEU A O 1
ATOM 2965 N N . LEU A 1 357 ? -5.755 -6.157 -30.695 1.00 87.31 357 LEU A N 1
ATOM 2966 C CA . LEU A 1 357 ? -4.308 -6.382 -30.847 1.00 87.31 357 LEU A CA 1
ATOM 2967 C C . LEU A 1 357 ? -3.995 -7.417 -31.938 1.00 87.31 357 LEU A C 1
ATOM 2969 O O . LEU A 1 357 ? -3.092 -7.197 -32.739 1.00 87.31 357 LEU A O 1
ATOM 2973 N N . SER A 1 358 ? -4.723 -8.536 -31.975 1.00 90.00 358 SER A N 1
ATOM 2974 C CA . SER A 1 358 ? -4.490 -9.594 -32.965 1.00 90.00 358 SER A CA 1
ATOM 2975 C C . SER A 1 358 ? -4.833 -9.150 -34.391 1.00 90.00 358 SER A C 1
ATOM 2977 O O . SER A 1 358 ? -4.167 -9.575 -35.335 1.00 90.00 358 SER A O 1
ATOM 2979 N N . GLU A 1 359 ? -5.844 -8.297 -34.560 1.00 88.88 359 GLU A N 1
ATOM 2980 C CA . GLU A 1 359 ? -6.184 -7.673 -35.843 1.00 88.88 359 GLU A CA 1
ATOM 2981 C C . GLU A 1 359 ? -5.107 -6.671 -36.273 1.00 88.88 359 GLU A C 1
ATOM 2983 O O . GLU A 1 359 ? -4.636 -6.736 -37.409 1.00 88.88 359 GLU A O 1
ATOM 2988 N N . TYR A 1 360 ? -4.629 -5.827 -35.351 1.00 87.69 360 TYR A N 1
ATOM 2989 C CA . TYR A 1 360 ? -3.501 -4.923 -35.595 1.00 87.69 360 TYR A CA 1
ATOM 2990 C C . TYR A 1 360 ? -2.227 -5.679 -36.005 1.00 87.69 360 TYR A C 1
ATOM 2992 O O . TYR A 1 360 ? -1.564 -5.301 -36.966 1.00 87.69 360 TYR A O 1
ATOM 3000 N N . GLU A 1 361 ? -1.882 -6.779 -35.328 1.00 87.12 361 GLU A N 1
ATOM 3001 C CA . GLU A 1 361 ? -0.719 -7.607 -35.685 1.00 87.12 361 GLU A CA 1
ATOM 3002 C C . GLU A 1 361 ? -0.877 -8.261 -37.071 1.00 87.12 361 GLU A C 1
ATOM 3004 O O . GLU A 1 361 ? 0.077 -8.285 -37.861 1.00 87.12 361 GLU A O 1
ATOM 3009 N N . LYS A 1 362 ? -2.086 -8.732 -37.408 1.00 89.88 362 LYS A N 1
ATOM 3010 C CA . LYS A 1 362 ? -2.408 -9.308 -38.722 1.00 89.88 362 LYS A CA 1
ATOM 3011 C C . LYS A 1 362 ? -2.267 -8.273 -39.839 1.00 89.88 362 LYS A C 1
ATOM 3013 O O . LYS A 1 362 ? -1.553 -8.532 -40.808 1.00 89.88 362 LYS A O 1
ATOM 3018 N N . HIS A 1 363 ? -2.894 -7.106 -39.697 1.00 84.81 363 HIS A N 1
ATOM 3019 C CA . HIS A 1 363 ? -2.785 -6.028 -40.681 1.00 84.81 363 HIS A CA 1
ATOM 3020 C C . HIS A 1 363 ? -1.354 -5.490 -40.788 1.00 84.81 363 HIS A C 1
ATOM 3022 O O . HIS A 1 363 ? -0.881 -5.237 -41.895 1.00 84.81 363 HIS A O 1
ATOM 3028 N N . LYS A 1 364 ? -0.611 -5.405 -39.677 1.00 86.25 364 LYS A N 1
ATOM 3029 C CA . LYS A 1 364 ? 0.806 -5.031 -39.710 1.00 86.25 364 LYS A CA 1
ATOM 3030 C C . LYS A 1 364 ? 1.613 -6.002 -40.573 1.00 86.25 364 LYS A C 1
ATOM 3032 O O . LYS A 1 364 ? 2.373 -5.568 -41.427 1.00 86.25 364 LYS A O 1
ATOM 3037 N N . SER A 1 365 ? 1.400 -7.304 -40.394 1.00 87.50 365 SER A N 1
ATOM 3038 C CA . SER A 1 365 ? 2.093 -8.342 -41.168 1.00 87.50 365 SER A CA 1
ATOM 3039 C C . SER A 1 365 ? 1.718 -8.297 -42.656 1.00 87.50 365 SER A C 1
ATOM 3041 O O . SER A 1 365 ? 2.564 -8.549 -43.507 1.00 87.50 365 SER A O 1
ATOM 3043 N N . GLN A 1 366 ? 0.474 -7.928 -42.989 1.00 87.69 366 GLN A N 1
ATOM 3044 C CA . GLN A 1 366 ? 0.051 -7.686 -44.375 1.00 87.69 366 GLN A CA 1
ATOM 3045 C C . GLN A 1 366 ? 0.767 -6.477 -44.993 1.00 87.69 366 GLN A C 1
ATOM 3047 O O . GLN A 1 366 ? 1.273 -6.587 -46.107 1.00 87.69 366 GLN A O 1
ATOM 3052 N N . VAL A 1 367 ? 0.858 -5.358 -44.266 1.00 86.44 367 VAL A N 1
ATOM 3053 C CA . VAL A 1 367 ? 1.584 -4.149 -44.697 1.00 86.44 367 VAL A CA 1
ATOM 3054 C C . VAL A 1 367 ? 3.082 -4.436 -44.858 1.00 86.44 367 VAL A C 1
ATOM 3056 O O . VAL A 1 367 ? 3.658 -4.066 -45.878 1.00 86.44 367 VAL A O 1
ATOM 3059 N N . ASP A 1 368 ? 3.702 -5.152 -43.913 1.00 84.56 368 ASP A N 1
ATOM 3060 C CA . ASP A 1 368 ? 5.116 -5.554 -43.976 1.00 84.56 368 ASP A CA 1
ATOM 3061 C C . ASP A 1 368 ? 5.389 -6.458 -45.208 1.00 84.56 368 ASP A C 1
ATOM 3063 O O . ASP A 1 368 ? 6.385 -6.269 -45.910 1.00 84.56 368 ASP A O 1
ATOM 3067 N N . MET A 1 369 ? 4.480 -7.391 -45.535 1.00 87.56 369 MET A N 1
ATOM 3068 C CA . MET A 1 369 ? 4.569 -8.243 -46.735 1.00 87.56 369 MET A CA 1
ATOM 3069 C C . MET A 1 369 ? 4.358 -7.468 -48.045 1.00 87.56 369 MET A C 1
ATOM 3071 O O . MET A 1 369 ? 5.117 -7.653 -48.993 1.00 87.56 369 MET A O 1
ATOM 3075 N N . GLN A 1 370 ? 3.360 -6.584 -48.113 1.00 82.75 370 GLN A N 1
ATOM 3076 C CA . GLN A 1 370 ? 3.115 -5.747 -49.296 1.00 82.75 370 GLN A CA 1
ATOM 3077 C C . GLN A 1 370 ? 4.268 -4.772 -49.556 1.00 82.75 370 GLN A C 1
ATOM 3079 O O . GLN A 1 370 ? 4.633 -4.545 -50.707 1.00 82.75 370 GLN A O 1
ATOM 3084 N N . LEU A 1 371 ? 4.888 -4.235 -48.500 1.00 84.06 371 LEU A N 1
ATOM 3085 C CA . LEU A 1 371 ? 6.093 -3.419 -48.622 1.00 84.06 371 LEU A CA 1
ATOM 3086 C C . LEU A 1 371 ? 7.248 -4.223 -49.237 1.00 84.06 371 LEU A C 1
ATOM 3088 O O . LEU A 1 371 ? 7.949 -3.711 -50.107 1.00 84.06 371 LEU A O 1
ATOM 3092 N N . LEU A 1 372 ? 7.427 -5.483 -48.824 1.00 84.81 372 LEU A N 1
ATOM 3093 C CA . LEU A 1 372 ? 8.447 -6.369 -49.386 1.00 84.81 372 LEU A CA 1
ATOM 3094 C C . LEU A 1 372 ? 8.188 -6.674 -50.874 1.00 84.81 372 LEU A C 1
ATOM 3096 O O . LEU A 1 372 ? 9.124 -6.595 -51.671 1.00 84.81 372 LEU A O 1
ATOM 3100 N N . ASN A 1 373 ? 6.933 -6.939 -51.258 1.00 81.94 373 ASN A N 1
ATOM 3101 C CA . ASN A 1 373 ? 6.529 -7.115 -52.659 1.00 81.94 373 ASN A CA 1
ATOM 3102 C C . ASN A 1 373 ? 6.817 -5.862 -53.501 1.00 81.94 373 ASN A C 1
ATOM 3104 O O . ASN A 1 373 ? 7.477 -5.954 -54.535 1.00 81.94 373 ASN A O 1
ATOM 3108 N N . LEU A 1 374 ? 6.381 -4.684 -53.039 1.00 79.12 374 LEU A N 1
ATOM 3109 C CA . LEU A 1 374 ? 6.612 -3.402 -53.716 1.00 79.12 374 LEU A CA 1
ATOM 3110 C C . LEU A 1 374 ? 8.109 -3.119 -53.897 1.00 79.12 374 LEU A C 1
ATOM 3112 O O . LEU A 1 374 ? 8.533 -2.721 -54.981 1.00 79.12 374 LEU A O 1
ATOM 3116 N N . VAL A 1 375 ? 8.930 -3.374 -52.873 1.00 82.12 375 VAL A N 1
ATOM 3117 C CA . VAL A 1 375 ? 10.393 -3.241 -52.966 1.00 82.12 375 VAL A CA 1
ATOM 3118 C C . VAL A 1 375 ? 10.981 -4.226 -53.984 1.00 82.12 375 VAL A C 1
ATOM 3120 O O . VAL A 1 375 ? 11.862 -3.838 -54.752 1.00 82.12 375 VAL A O 1
ATOM 3123 N N . ALA A 1 376 ? 10.493 -5.469 -54.046 1.00 79.25 376 ALA A N 1
ATOM 3124 C CA . ALA A 1 376 ? 10.942 -6.456 -55.030 1.00 79.25 376 ALA A CA 1
ATOM 3125 C C . ALA A 1 376 ? 10.555 -6.074 -56.474 1.00 79.25 376 ALA A C 1
ATOM 3127 O O . ALA A 1 376 ? 11.392 -6.164 -57.375 1.00 79.25 376 ALA A O 1
ATOM 3128 N N . LEU A 1 377 ? 9.333 -5.575 -56.690 1.00 73.75 377 LEU A N 1
ATOM 3129 C CA . LEU A 1 377 ? 8.867 -5.068 -57.986 1.00 73.75 377 LEU A CA 1
ATOM 3130 C C . LEU A 1 377 ? 9.703 -3.868 -58.450 1.00 73.75 377 LEU A C 1
ATOM 3132 O O . LEU A 1 377 ? 10.283 -3.905 -59.531 1.00 73.75 377 LEU A O 1
ATOM 3136 N N . ILE A 1 378 ? 9.868 -2.848 -57.599 1.00 70.06 378 ILE A N 1
ATOM 3137 C CA . ILE A 1 378 ? 10.688 -1.657 -57.898 1.00 70.06 378 ILE A CA 1
ATOM 3138 C C . ILE A 1 378 ? 12.159 -2.030 -58.163 1.00 70.06 378 ILE A C 1
ATOM 3140 O O . ILE A 1 378 ? 12.841 -1.361 -58.937 1.00 70.06 378 ILE A O 1
ATOM 3144 N N . SER A 1 379 ? 12.657 -3.114 -57.559 1.00 72.81 379 SER A N 1
ATOM 3145 C CA . SER A 1 379 ? 14.016 -3.621 -57.800 1.00 72.81 379 SER A CA 1
ATOM 3146 C C . SER A 1 379 ? 14.173 -4.392 -59.120 1.00 72.81 379 SER A C 1
ATOM 3148 O O . SER A 1 379 ? 15.305 -4.690 -59.502 1.00 72.81 379 SER A O 1
ATOM 3150 N N . THR A 1 380 ? 13.078 -4.748 -59.804 1.00 68.50 380 THR A N 1
ATOM 3151 C CA . THR A 1 380 ? 13.092 -5.625 -60.991 1.00 68.50 380 THR A CA 1
ATOM 3152 C C . THR A 1 380 ? 12.516 -4.988 -62.261 1.00 68.50 380 THR A C 1
ATOM 3154 O O . THR A 1 380 ? 12.953 -5.354 -63.354 1.00 68.50 380 THR A O 1
ATOM 3157 N N . THR A 1 381 ? 11.603 -4.015 -62.168 1.00 54.19 381 THR A N 1
ATOM 3158 C CA . THR A 1 381 ? 10.986 -3.358 -63.336 1.00 54.19 381 THR A CA 1
ATOM 3159 C C . THR A 1 381 ? 11.669 -2.039 -63.729 1.00 54.19 381 THR A C 1
ATOM 3161 O O . THR A 1 381 ? 12.245 -1.334 -62.903 1.00 54.19 381 THR A O 1
ATOM 3164 N N . LYS A 1 382 ? 11.632 -1.691 -65.028 1.00 58.03 382 LYS A N 1
ATOM 3165 C CA . LYS A 1 382 ? 12.192 -0.430 -65.571 1.00 58.03 382 LYS A CA 1
ATOM 3166 C C . LYS A 1 382 ? 11.148 0.635 -65.945 1.00 58.03 382 LYS A C 1
ATOM 3168 O O . LYS A 1 382 ? 11.528 1.801 -66.028 1.00 58.03 382 LYS A O 1
ATOM 3173 N N . PRO A 1 383 ? 9.863 0.288 -66.123 1.00 56.22 383 PRO A N 1
ATOM 3174 C CA . PRO A 1 383 ? 8.760 1.218 -65.906 1.00 56.22 383 PRO A CA 1
ATOM 3175 C C . PRO A 1 383 ? 7.852 0.755 -64.751 1.00 56.22 383 PRO A C 1
ATOM 3177 O O . PRO A 1 383 ? 7.778 -0.432 -64.435 1.00 56.22 383 PRO A O 1
ATOM 3180 N N . ILE A 1 384 ? 7.142 1.701 -64.131 1.00 61.19 384 ILE A N 1
ATOM 3181 C CA . ILE A 1 384 ? 6.095 1.404 -63.142 1.00 61.19 384 ILE A CA 1
ATOM 3182 C C . ILE A 1 384 ? 4.880 0.867 -63.903 1.00 61.19 384 ILE A C 1
ATOM 3184 O O . ILE A 1 384 ? 4.237 1.616 -64.638 1.00 61.19 384 ILE A O 1
ATOM 3188 N N . ASP A 1 385 ? 4.591 -0.422 -63.744 1.00 70.81 385 ASP A N 1
ATOM 3189 C CA . ASP A 1 385 ? 3.452 -1.070 -64.396 1.00 70.81 385 ASP A CA 1
ATOM 3190 C C . ASP A 1 385 ? 2.129 -0.785 -63.659 1.00 70.81 385 ASP A C 1
ATOM 3192 O O . ASP A 1 385 ? 2.108 -0.390 -62.488 1.00 70.81 385 ASP A O 1
ATOM 3196 N N . LYS A 1 386 ? 1.006 -1.007 -64.342 1.00 76.00 386 LYS A N 1
ATOM 3197 C CA . LYS A 1 386 ? -0.353 -0.787 -63.834 1.00 76.00 386 LYS A CA 1
ATOM 3198 C C . LYS A 1 386 ? -0.627 -1.604 -62.564 1.00 76.00 386 LYS A C 1
ATOM 3200 O O . LYS A 1 386 ? -1.236 -1.090 -61.626 1.00 76.00 386 LYS A O 1
ATOM 3205 N N . ASP A 1 387 ? -0.080 -2.815 -62.501 1.00 70.81 387 ASP A N 1
ATOM 3206 C CA . ASP A 1 387 ? -0.174 -3.719 -61.351 1.00 70.81 387 ASP A CA 1
ATOM 3207 C C . ASP A 1 387 ? 0.536 -3.157 -60.109 1.00 70.81 387 ASP A C 1
ATOM 3209 O O . ASP A 1 387 ? -0.001 -3.227 -59.003 1.00 70.81 387 ASP A O 1
ATOM 3213 N N . ALA A 1 388 ? 1.689 -2.498 -60.279 1.00 71.19 388 ALA A N 1
ATOM 3214 C CA . ALA A 1 388 ? 2.397 -1.845 -59.175 1.00 71.19 388 ALA A CA 1
ATOM 3215 C C . ALA A 1 388 ? 1.597 -0.657 -58.604 1.00 71.19 388 ALA A C 1
ATOM 3217 O O . ALA A 1 388 ? 1.644 -0.391 -57.402 1.00 71.19 388 ALA A O 1
ATOM 3218 N N . VAL A 1 389 ? 0.814 0.035 -59.442 1.00 78.62 389 VAL A N 1
ATOM 3219 C CA . VAL A 1 389 ? -0.108 1.097 -59.002 1.00 78.62 389 VAL A CA 1
ATOM 3220 C C . VAL A 1 389 ? -1.310 0.517 -58.246 1.00 78.62 389 VAL A C 1
ATOM 3222 O O . VAL A 1 389 ? -1.769 1.120 -57.274 1.00 78.62 389 VAL A O 1
ATOM 3225 N N . GLU A 1 390 ? -1.822 -0.651 -58.640 1.00 80.69 390 GLU A N 1
ATOM 3226 C CA . GLU A 1 390 ? -2.874 -1.340 -57.883 1.00 80.69 390 GLU A CA 1
ATOM 3227 C C . GLU A 1 390 ? -2.381 -1.895 -56.544 1.00 80.69 390 GLU A C 1
ATOM 3229 O O . GLU A 1 390 ? -3.072 -1.739 -55.534 1.00 80.69 390 GLU A O 1
ATOM 3234 N N . GLU A 1 391 ? -1.191 -2.494 -56.493 1.00 77.75 391 GLU A N 1
ATOM 3235 C CA . GLU A 1 391 ? -0.615 -2.988 -55.239 1.00 77.75 391 GLU A CA 1
ATOM 3236 C C . GLU A 1 391 ? -0.299 -1.832 -54.277 1.00 77.75 391 GLU A C 1
ATOM 3238 O O . GLU A 1 391 ? -0.597 -1.930 -53.085 1.00 77.75 391 GLU A O 1
ATOM 3243 N N . LEU A 1 392 ? 0.153 -0.681 -54.794 1.00 79.44 392 LEU A N 1
ATOM 3244 C CA . LEU A 1 392 ? 0.312 0.547 -54.012 1.00 79.44 392 LEU A CA 1
ATOM 3245 C C . LEU A 1 392 ? -1.026 1.062 -53.445 1.00 79.44 392 LEU A C 1
ATOM 3247 O O . LEU A 1 392 ? -1.088 1.437 -52.275 1.00 79.44 392 LEU A O 1
ATOM 3251 N N . LYS A 1 393 ? -2.121 1.039 -54.220 1.00 84.06 393 LYS A N 1
ATOM 3252 C CA . LYS A 1 393 ? -3.464 1.392 -53.709 1.00 84.06 393 LYS A CA 1
ATOM 3253 C C . LYS A 1 393 ? -3.909 0.453 -52.584 1.00 84.06 393 LYS A C 1
ATOM 3255 O O . LYS A 1 393 ? -4.369 0.925 -51.548 1.00 84.06 393 LYS A O 1
ATOM 3260 N N . ARG A 1 394 ? -3.721 -0.863 -52.754 1.00 81.50 394 ARG A N 1
ATOM 3261 C CA . ARG A 1 394 ? -4.043 -1.874 -51.726 1.00 81.50 394 ARG A CA 1
ATOM 3262 C C . ARG A 1 394 ? -3.197 -1.684 -50.459 1.00 81.50 394 ARG A C 1
ATOM 3264 O O . ARG A 1 394 ? -3.715 -1.859 -49.358 1.00 81.50 394 ARG A O 1
ATOM 3271 N N . PHE A 1 395 ? -1.931 -1.292 -50.604 1.00 81.81 395 PHE A N 1
ATOM 3272 C CA . PHE A 1 395 ? -1.049 -0.935 -49.490 1.00 81.81 395 PHE A CA 1
ATOM 3273 C C . PHE A 1 395 ? -1.565 0.289 -48.716 1.00 81.81 395 PHE A C 1
ATOM 3275 O O . PHE A 1 395 ? -1.662 0.229 -47.491 1.00 81.81 395 PHE A O 1
ATOM 3282 N N . TYR A 1 396 ? -1.968 1.365 -49.407 1.00 80.75 396 TYR A N 1
ATOM 3283 C CA . TYR A 1 396 ? -2.536 2.554 -48.756 1.00 80.75 396 TYR A CA 1
ATOM 3284 C C . TYR A 1 396 ? -3.814 2.242 -47.966 1.00 80.75 396 TYR A C 1
ATOM 3286 O O . TYR A 1 396 ? -3.890 2.619 -46.799 1.00 80.75 396 TYR A O 1
ATOM 3294 N N . SER A 1 397 ? -4.771 1.498 -48.537 1.00 85.12 397 SER A N 1
ATOM 3295 C CA . SER A 1 397 ? -6.001 1.120 -47.819 1.00 85.12 397 SER A CA 1
ATOM 3296 C C . SER A 1 397 ? -5.721 0.277 -46.568 1.00 85.12 397 SER A C 1
ATOM 3298 O O . SER A 1 397 ? -6.300 0.526 -45.515 1.00 85.12 397 SER A O 1
ATOM 3300 N N . ASN A 1 398 ? -4.778 -0.670 -46.634 1.00 81.69 398 ASN A N 1
ATOM 3301 C CA . ASN A 1 398 ? -4.373 -1.458 -45.464 1.00 81.69 398 ASN A CA 1
ATOM 3302 C C . ASN A 1 398 ? -3.669 -0.608 -44.389 1.00 81.69 398 ASN A C 1
ATOM 3304 O O . ASN A 1 398 ? -3.836 -0.856 -43.192 1.00 81.69 398 ASN A O 1
ATOM 3308 N N . LEU A 1 399 ? -2.886 0.394 -44.798 1.00 84.19 399 LEU A N 1
ATOM 3309 C CA . LEU A 1 399 ? -2.187 1.316 -43.900 1.00 84.19 399 LEU A CA 1
ATOM 3310 C C . LEU A 1 399 ? -3.164 2.291 -43.215 1.00 84.19 399 LEU A C 1
ATOM 3312 O O . LEU A 1 399 ? -2.991 2.619 -42.038 1.00 84.19 399 LEU A O 1
ATOM 3316 N N . GLU A 1 400 ? -4.226 2.690 -43.912 1.00 87.31 400 GLU A N 1
ATOM 3317 C CA . GLU A 1 400 ? -5.336 3.466 -43.359 1.00 87.31 400 GLU A CA 1
ATOM 3318 C C . GLU A 1 400 ? -6.105 2.657 -42.302 1.00 87.31 400 GLU A C 1
ATOM 3320 O O . GLU A 1 400 ? -6.168 3.098 -41.150 1.00 87.31 400 GLU A O 1
ATOM 3325 N N . SER A 1 401 ? -6.534 1.425 -42.617 1.00 84.44 401 SER A N 1
ATOM 3326 C CA . SER A 1 401 ? -7.170 0.507 -41.651 1.00 84.44 401 SER A CA 1
ATOM 3327 C C . SER A 1 401 ? -6.287 0.232 -40.422 1.00 84.44 401 SER A C 1
ATOM 3329 O O . SER A 1 401 ? -6.760 0.255 -39.285 1.00 84.44 401 SER A O 1
ATOM 3331 N N . MET A 1 402 ? -4.974 0.053 -40.619 1.00 83.50 402 MET A N 1
ATOM 3332 C CA . MET A 1 402 ? -3.990 -0.030 -39.528 1.00 83.50 402 MET A CA 1
ATOM 3333 C C . MET A 1 402 ? -4.019 1.193 -38.608 1.00 83.50 402 MET A C 1
ATOM 3335 O O . MET A 1 402 ? -3.907 1.057 -37.387 1.00 83.50 402 MET A O 1
ATOM 3339 N N . SER A 1 403 ? -4.139 2.392 -39.183 1.00 85.31 403 SER A N 1
ATOM 3340 C CA . SER A 1 403 ? -4.161 3.647 -38.430 1.00 85.31 403 SER A CA 1
ATOM 3341 C C . SER A 1 403 ? -5.443 3.807 -37.605 1.00 85.31 403 SER A C 1
ATOM 3343 O O . SER A 1 403 ? -5.395 4.331 -36.491 1.00 85.31 403 SER A O 1
ATOM 3345 N N . GLU A 1 404 ? -6.575 3.308 -38.104 1.00 88.75 404 GLU A N 1
ATOM 3346 C CA . GLU A 1 404 ? -7.862 3.322 -37.406 1.00 88.75 404 GLU A CA 1
ATOM 3347 C C . GLU A 1 404 ? -7.866 2.360 -36.219 1.00 88.75 404 GLU A C 1
ATOM 3349 O O . GLU A 1 404 ? -8.153 2.777 -35.094 1.00 88.75 404 GLU A O 1
ATOM 3354 N N . ILE A 1 405 ? -7.442 1.109 -36.434 1.00 85.38 405 ILE A N 1
ATOM 3355 C CA . ILE A 1 405 ? -7.282 0.112 -35.364 1.00 85.38 405 ILE A CA 1
ATOM 3356 C C . ILE A 1 405 ? -6.324 0.647 -34.289 1.00 85.38 405 ILE A C 1
ATOM 3358 O O . ILE A 1 405 ? -6.603 0.543 -33.095 1.00 85.38 405 ILE A O 1
ATOM 3362 N N . ARG A 1 406 ? -5.224 1.301 -34.690 1.00 82.12 406 ARG A N 1
ATOM 3363 C CA . ARG A 1 406 ? -4.282 1.939 -33.757 1.00 82.12 406 ARG A CA 1
ATOM 3364 C C . ARG A 1 406 ? -4.940 3.027 -32.909 1.00 82.12 406 ARG A C 1
ATOM 3366 O O . ARG A 1 406 ? -4.750 3.024 -31.695 1.00 82.12 406 ARG A O 1
ATOM 3373 N N . LYS A 1 407 ? -5.722 3.929 -33.517 1.00 86.38 407 LYS A N 1
ATOM 3374 C CA . LYS A 1 407 ? -6.466 4.978 -32.795 1.00 86.38 407 LYS A CA 1
ATOM 3375 C C . LYS A 1 407 ? -7.435 4.366 -31.782 1.00 86.38 407 LYS A C 1
ATOM 3377 O O . LYS A 1 407 ? -7.464 4.815 -30.641 1.00 86.38 407 LYS A O 1
ATOM 3382 N N . GLN A 1 408 ? -8.169 3.315 -32.156 1.00 83.38 408 GLN A N 1
ATOM 3383 C CA . GLN A 1 408 ? -9.065 2.591 -31.241 1.00 83.38 408 GLN A CA 1
ATOM 3384 C C . GLN A 1 408 ? -8.301 1.962 -30.059 1.00 83.38 408 GLN A C 1
ATOM 3386 O O . GLN A 1 408 ? -8.744 2.014 -28.912 1.00 83.38 408 GLN A O 1
ATOM 3391 N N . LEU A 1 409 ? -7.113 1.414 -30.313 1.00 80.31 409 LEU A N 1
ATOM 3392 C CA . LEU A 1 409 ? -6.253 0.802 -29.295 1.00 80.31 409 LEU A CA 1
ATOM 3393 C C . LEU A 1 409 ? -5.636 1.858 -28.351 1.00 80.31 409 LEU A C 1
ATOM 3395 O O . LEU A 1 409 ? -5.478 1.619 -27.151 1.00 80.31 409 LEU A O 1
ATOM 3399 N N . GLU A 1 410 ? -5.341 3.054 -28.865 1.00 76.75 410 GLU A N 1
ATOM 3400 C CA . GLU A 1 410 ? -4.887 4.210 -28.084 1.00 76.75 410 GLU A CA 1
ATOM 3401 C C . GLU A 1 410 ? -6.016 4.809 -27.222 1.00 76.75 410 GLU A C 1
ATOM 3403 O O . GLU A 1 410 ? -5.789 5.078 -26.038 1.00 76.75 410 GLU A O 1
ATOM 3408 N N . THR A 1 411 ? -7.249 4.933 -27.735 1.00 76.19 411 THR A N 1
ATOM 3409 C CA . THR A 1 411 ? -8.404 5.393 -26.936 1.00 76.19 411 THR A CA 1
ATOM 3410 C C . THR A 1 411 ? -8.788 4.382 -25.851 1.00 76.19 411 THR A C 1
ATOM 3412 O O . THR A 1 411 ? -8.931 4.767 -24.686 1.00 76.19 411 THR A O 1
ATOM 3415 N N . ALA A 1 412 ? -8.825 3.082 -26.167 1.00 67.69 412 ALA A N 1
ATOM 3416 C CA . ALA A 1 412 ? -9.006 2.009 -25.182 1.00 67.69 412 ALA A CA 1
ATOM 3417 C C . ALA A 1 412 ? -7.858 1.948 -24.149 1.00 67.69 412 ALA A C 1
ATOM 3419 O O . ALA A 1 412 ? -8.061 1.600 -22.982 1.00 67.69 412 ALA A O 1
ATOM 3420 N N . GLY A 1 413 ? -6.640 2.331 -24.546 1.00 57.62 413 GLY A N 1
ATOM 3421 C CA . GLY A 1 413 ? -5.495 2.489 -23.650 1.00 57.62 413 GLY A CA 1
ATOM 3422 C C . GLY A 1 413 ? -5.599 3.692 -22.703 1.00 57.62 413 GLY A C 1
ATOM 3423 O O . GLY A 1 413 ? -5.082 3.617 -21.582 1.00 57.62 413 GLY A O 1
ATOM 3424 N N . SER A 1 414 ? -6.265 4.765 -23.144 1.00 49.22 414 SER A N 1
ATOM 3425 C CA . SER A 1 414 ? -6.459 6.026 -22.415 1.00 49.22 414 SER A CA 1
ATOM 3426 C C . SER A 1 414 ? -7.552 5.932 -21.342 1.00 49.22 414 SER A C 1
ATOM 3428 O O . SER A 1 414 ? -7.367 6.426 -20.232 1.00 49.22 414 SER A O 1
ATOM 3430 N N . LEU A 1 415 ? -8.635 5.191 -21.611 1.00 41.88 415 LEU A N 1
ATOM 3431 C CA . LEU A 1 415 ? -9.757 4.968 -20.681 1.00 41.88 415 LEU A CA 1
ATOM 3432 C C . LEU A 1 415 ? -9.426 4.080 -19.460 1.00 41.88 415 LEU A C 1
ATOM 3434 O O . LEU A 1 415 ? -10.317 3.718 -18.694 1.00 41.88 415 LEU A O 1
ATOM 3438 N N . ARG A 1 416 ? -8.157 3.722 -19.229 1.00 43.09 416 ARG A N 1
ATOM 3439 C CA . ARG A 1 416 ? -7.757 2.962 -18.036 1.00 43.09 416 ARG A CA 1
ATOM 3440 C C . ARG A 1 416 ? -7.827 3.827 -16.770 1.00 43.09 416 ARG A C 1
ATOM 3442 O O . ARG A 1 416 ? -7.059 4.789 -16.662 1.00 43.09 416 ARG A O 1
ATOM 3449 N N . PRO A 1 417 ? -8.564 3.407 -15.724 1.00 37.78 417 PRO A N 1
ATOM 3450 C CA . PRO A 1 417 ? -8.298 3.879 -14.372 1.00 37.78 417 PRO A CA 1
ATOM 3451 C C . PRO A 1 417 ? -6.831 3.589 -14.021 1.00 37.78 417 PRO A C 1
ATOM 3453 O O . PRO A 1 417 ? -6.316 2.497 -14.281 1.00 37.78 417 PRO A O 1
ATOM 3456 N N . LYS A 1 418 ? -6.129 4.555 -13.416 1.00 41.28 418 LYS A N 1
ATOM 3457 C CA . LYS A 1 418 ? -4.672 4.483 -13.157 1.00 41.28 418 LYS A CA 1
ATOM 3458 C C . LYS A 1 418 ? -4.248 3.415 -12.119 1.00 41.28 418 LYS A C 1
ATOM 3460 O O . LYS A 1 418 ? -3.094 3.403 -11.701 1.00 41.28 418 LYS A O 1
ATOM 3465 N N . SER A 1 419 ? -5.145 2.523 -11.689 1.00 36.56 419 SER A N 1
ATOM 3466 C CA . SER A 1 419 ? -4.979 1.618 -10.542 1.00 36.56 419 SER A CA 1
ATOM 3467 C C . SER A 1 419 ? -4.588 0.165 -10.871 1.00 36.56 419 SER A C 1
ATOM 3469 O O . SER A 1 419 ? -4.098 -0.523 -9.974 1.00 36.56 419 SER A O 1
ATOM 3471 N N . SER A 1 420 ? -4.750 -0.324 -12.110 1.00 41.16 420 SER A N 1
ATOM 3472 C CA . SER A 1 420 ? -4.555 -1.755 -12.439 1.00 41.16 420 SER A CA 1
ATOM 3473 C C . SER A 1 420 ? -3.889 -2.031 -13.805 1.00 41.16 420 SER A C 1
ATOM 3475 O O . SER A 1 420 ? -4.480 -2.573 -14.738 1.00 41.16 420 SER A O 1
ATOM 3477 N N . LYS A 1 421 ? -2.579 -1.758 -13.927 1.00 41.50 421 LYS A N 1
ATOM 3478 C CA . LYS A 1 421 ? -1.743 -2.350 -14.999 1.00 41.50 421 LYS A CA 1
ATOM 3479 C C . LYS A 1 421 ? -1.124 -3.677 -14.544 1.00 41.50 421 LYS A C 1
ATOM 3481 O O . LYS A 1 421 ? 0.069 -3.772 -14.259 1.00 41.50 421 LYS A O 1
ATOM 3486 N N . ALA A 1 422 ? -1.964 -4.711 -14.482 1.00 36.88 422 ALA A N 1
ATOM 3487 C CA . ALA A 1 422 ? -1.522 -6.083 -14.271 1.00 36.88 422 ALA A CA 1
ATOM 3488 C C . ALA A 1 422 ? -0.852 -6.655 -15.537 1.00 36.88 422 ALA A C 1
ATOM 3490 O O . ALA A 1 422 ? -1.436 -6.701 -16.614 1.00 36.88 422 ALA A O 1
ATOM 3491 N N . PHE A 1 423 ? 0.405 -7.060 -15.367 1.00 40.97 423 PHE A N 1
ATOM 3492 C CA . PHE A 1 423 ? 1.074 -8.208 -15.987 1.00 40.97 423 PHE A CA 1
ATOM 3493 C C . PHE A 1 423 ? 0.522 -8.749 -17.331 1.00 40.97 423 PHE A C 1
ATOM 3495 O O . PHE A 1 423 ? -0.186 -9.749 -17.361 1.00 40.97 423 PHE A O 1
ATOM 3502 N N . MET A 1 424 ? 0.979 -8.190 -18.457 1.00 33.62 424 MET A N 1
ATOM 3503 C CA . MET A 1 424 ? 1.032 -8.921 -19.733 1.00 33.62 424 MET A CA 1
ATOM 3504 C C . MET A 1 424 ? 2.483 -9.301 -20.018 1.00 33.62 424 MET A C 1
ATOM 3506 O O . MET A 1 424 ? 3.324 -8.452 -20.307 1.00 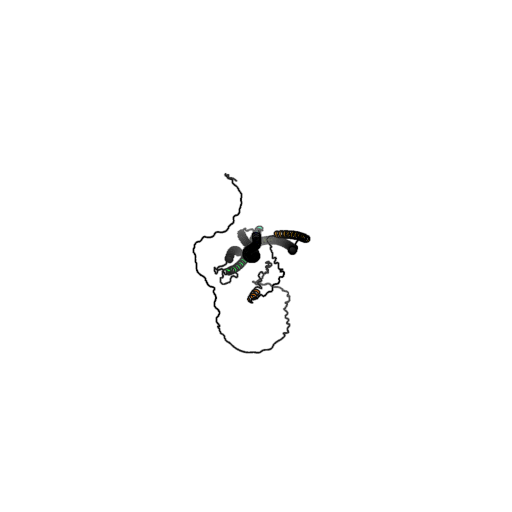33.62 424 MET A O 1
ATOM 3510 N N . ARG A 1 425 ? 2.784 -10.595 -19.874 1.00 39.25 425 ARG A N 1
ATOM 3511 C CA . ARG A 1 425 ? 4.103 -11.186 -20.123 1.00 39.25 425 ARG A CA 1
ATOM 3512 C C . ARG A 1 425 ? 4.049 -11.967 -21.434 1.00 39.25 425 ARG A C 1
ATOM 3514 O O . ARG A 1 425 ? 4.038 -13.196 -21.416 1.00 39.25 425 ARG A O 1
ATOM 3521 N N . SER A 1 426 ? 3.975 -11.250 -22.554 1.00 35.53 426 SER A N 1
ATOM 3522 C CA . SER A 1 426 ? 3.947 -11.863 -23.884 1.00 35.53 426 SER A CA 1
ATOM 3523 C C . SER A 1 426 ? 5.220 -12.679 -24.119 1.00 35.53 426 SER A C 1
ATOM 3525 O O . SER A 1 426 ? 6.336 -12.168 -24.005 1.00 35.53 426 SER A O 1
ATOM 3527 N N . ARG A 1 427 ? 5.041 -13.971 -24.402 1.00 36.16 427 ARG A N 1
ATOM 3528 C CA . ARG A 1 427 ? 6.081 -14.875 -24.907 1.00 36.16 427 ARG A CA 1
ATOM 3529 C C . ARG A 1 427 ? 5.908 -15.001 -26.419 1.00 36.16 427 ARG A C 1
ATOM 3531 O O . ARG A 1 427 ? 4.774 -14.999 -26.885 1.00 36.16 427 ARG A O 1
ATOM 3538 N N . SER A 1 428 ? 7.024 -15.255 -27.103 1.00 34.16 428 SER A N 1
ATOM 3539 C CA . SER A 1 428 ? 7.106 -15.614 -28.530 1.00 34.16 428 SER A CA 1
ATOM 3540 C C . SER A 1 428 ? 6.839 -14.451 -29.509 1.00 34.16 428 SER A C 1
ATOM 3542 O O . SER A 1 428 ? 6.249 -13.451 -29.126 1.00 34.16 428 SER A O 1
ATOM 3544 N N . SER A 1 429 ? 7.314 -14.500 -30.758 1.00 33.62 429 SER A N 1
ATOM 3545 C CA . SER A 1 429 ? 8.050 -15.573 -31.456 1.00 33.62 429 SER A CA 1
ATOM 3546 C C . SER A 1 429 ? 9.324 -15.060 -32.145 1.00 33.62 429 SER A C 1
ATOM 3548 O O . SER A 1 429 ? 9.373 -13.949 -32.661 1.00 33.62 429 SER A O 1
ATOM 3550 N N . SER A 1 430 ? 10.364 -15.898 -32.165 1.00 31.81 430 SER A N 1
ATOM 3551 C CA . SER A 1 430 ? 11.481 -15.765 -33.105 1.00 31.81 430 SER A CA 1
ATOM 3552 C C . SER A 1 430 ? 11.117 -16.541 -34.368 1.00 31.81 430 SER A C 1
ATOM 3554 O O . SER A 1 430 ? 10.735 -17.708 -34.285 1.00 31.81 430 SER A O 1
ATOM 3556 N N . CYS A 1 431 ? 11.240 -15.894 -35.525 1.00 30.67 431 CYS A N 1
ATOM 3557 C CA . CYS A 1 431 ? 11.444 -16.586 -36.791 1.00 30.67 431 CYS A CA 1
ATOM 3558 C C . CYS A 1 431 ? 12.929 -16.972 -36.924 1.00 30.67 431 CYS A C 1
ATOM 3560 O O . CYS A 1 431 ? 13.798 -16.386 -36.273 1.00 30.67 431 CYS A O 1
ATOM 3562 N N . MET A 1 432 ? 13.186 -18.022 -37.701 1.00 32.53 432 MET A N 1
ATOM 3563 C CA . MET A 1 432 ? 14.493 -18.664 -37.838 1.00 32.53 432 MET A CA 1
ATOM 3564 C C . MET A 1 432 ? 15.444 -17.867 -38.731 1.00 32.53 432 MET A C 1
ATOM 3566 O O . MET A 1 432 ? 15.099 -17.571 -39.870 1.00 32.53 432 MET A O 1
ATOM 3570 N N . GLU A 1 433 ? 16.685 -17.702 -38.280 1.00 32.28 433 GLU A N 1
ATOM 3571 C CA . GLU A 1 433 ? 17.839 -17.607 -39.175 1.00 32.28 433 GLU A CA 1
ATOM 3572 C C . GLU A 1 433 ? 18.948 -18.523 -38.640 1.00 32.28 433 GLU A C 1
ATOM 3574 O O . GLU A 1 433 ? 19.201 -18.582 -37.435 1.00 32.28 433 GLU A O 1
ATOM 3579 N N . LYS A 1 434 ? 19.534 -19.334 -39.527 1.00 41.94 434 LYS A N 1
ATOM 3580 C CA . LYS A 1 434 ? 20.448 -20.425 -39.162 1.00 41.94 434 LYS A CA 1
ATOM 3581 C C . LYS A 1 434 ? 21.873 -19.895 -39.011 1.00 41.94 434 LYS A C 1
ATOM 3583 O O . LYS A 1 434 ? 22.458 -19.476 -40.004 1.00 41.94 434 LYS A O 1
ATOM 3588 N N . ILE A 1 435 ? 22.452 -20.001 -37.815 1.00 34.56 435 ILE A N 1
ATOM 3589 C CA . ILE A 1 435 ? 23.905 -19.920 -37.595 1.00 34.56 435 ILE A CA 1
ATOM 3590 C C . ILE A 1 435 ? 24.294 -21.000 -36.576 1.00 34.56 435 ILE A C 1
ATOM 3592 O O . ILE A 1 435 ? 23.656 -21.127 -35.529 1.00 34.56 435 ILE A O 1
ATOM 3596 N N . ASP A 1 436 ? 25.317 -21.792 -36.898 1.00 38.78 436 ASP A N 1
ATOM 3597 C CA . ASP A 1 436 ? 25.741 -22.954 -36.110 1.00 38.78 436 ASP A CA 1
ATOM 3598 C C . ASP A 1 436 ? 26.335 -22.577 -34.737 1.00 38.78 436 ASP A C 1
ATOM 3600 O O . ASP A 1 436 ? 27.180 -21.679 -34.650 1.00 38.78 436 ASP A O 1
ATOM 3604 N N . PRO A 1 437 ? 25.996 -23.297 -33.649 1.00 37.50 437 PRO A N 1
ATOM 3605 C CA . PRO A 1 437 ? 26.571 -23.046 -32.336 1.00 37.50 437 PRO A CA 1
ATOM 3606 C C . PRO A 1 437 ? 27.830 -23.893 -32.090 1.00 37.50 437 PRO A C 1
ATOM 3608 O O . PRO A 1 437 ? 27.772 -24.955 -31.468 1.00 37.50 437 PRO A O 1
ATOM 3611 N N . LYS A 1 438 ? 29.010 -23.375 -32.453 1.00 38.69 438 LYS A N 1
ATOM 3612 C CA . LYS A 1 438 ? 30.243 -23.720 -31.717 1.00 38.69 438 LYS A CA 1
ATOM 3613 C C . LYS A 1 438 ? 30.343 -22.830 -30.477 1.00 38.69 438 LYS A C 1
ATOM 3615 O O . LYS A 1 438 ? 31.001 -21.797 -30.500 1.00 38.69 438 LYS A O 1
ATOM 3620 N N . MET A 1 439 ? 29.693 -23.249 -29.392 1.00 35.09 439 MET A N 1
ATOM 3621 C CA . MET A 1 439 ? 29.852 -22.633 -28.072 1.00 35.09 439 MET A CA 1
ATOM 3622 C C . MET A 1 439 ? 30.582 -23.585 -27.126 1.00 35.09 439 MET A C 1
ATOM 3624 O O . MET A 1 439 ? 30.005 -24.537 -26.606 1.00 35.09 439 MET A O 1
ATOM 3628 N N . LEU A 1 440 ? 31.853 -23.275 -26.870 1.00 38.03 440 LEU A N 1
ATOM 3629 C CA . LEU A 1 440 ? 32.563 -23.721 -25.675 1.00 38.03 440 LEU A CA 1
ATOM 3630 C C . LEU A 1 440 ? 31.948 -23.003 -24.465 1.00 38.03 440 LEU A C 1
ATOM 3632 O O . LEU A 1 440 ? 32.380 -21.912 -24.104 1.00 38.03 440 LEU A O 1
ATOM 3636 N N . THR A 1 441 ? 30.932 -23.596 -23.839 1.00 38.12 441 THR A N 1
ATOM 3637 C CA . THR A 1 441 ? 30.529 -23.190 -22.486 1.00 38.12 441 THR A CA 1
ATOM 3638 C C . THR A 1 441 ? 31.474 -23.852 -21.495 1.00 38.12 441 THR A C 1
ATOM 3640 O O . THR A 1 441 ? 31.517 -25.083 -21.422 1.00 38.12 441 THR A O 1
ATOM 3643 N N . THR A 1 442 ? 32.220 -23.067 -20.722 1.00 60.12 442 THR A N 1
ATOM 3644 C CA . THR A 1 442 ? 32.974 -23.604 -19.587 1.00 60.12 442 THR A CA 1
ATOM 3645 C C . THR A 1 442 ? 32.007 -24.153 -18.532 1.00 60.12 442 THR A C 1
ATOM 3647 O O . THR A 1 442 ? 30.900 -23.645 -18.342 1.00 60.12 442 THR A O 1
ATOM 3650 N N . GLU A 1 443 ? 32.431 -25.201 -17.823 1.00 44.59 443 GLU A N 1
ATOM 3651 C CA . GLU A 1 443 ? 31.643 -25.911 -16.796 1.00 44.59 443 GLU A CA 1
ATOM 3652 C C . GLU A 1 443 ? 31.115 -24.983 -15.672 1.00 44.59 443 GLU A C 1
ATOM 3654 O O . GLU A 1 443 ? 30.125 -25.262 -14.994 1.00 44.59 443 GLU A O 1
ATOM 3659 N N . GLU A 1 444 ? 31.739 -23.819 -15.521 1.00 44.91 444 GLU A N 1
ATOM 3660 C CA . GLU A 1 444 ? 31.395 -22.762 -14.575 1.00 44.91 444 GLU A CA 1
ATOM 3661 C C . GLU A 1 444 ? 30.041 -22.082 -14.880 1.00 44.91 444 GLU A C 1
ATOM 3663 O O . GLU A 1 444 ? 29.272 -21.774 -13.962 1.00 44.91 444 GLU A O 1
ATOM 3668 N N . GLU A 1 445 ? 29.663 -21.940 -16.158 1.00 43.19 445 GLU A N 1
ATOM 3669 C CA . GLU A 1 445 ? 28.368 -21.352 -16.546 1.00 43.19 445 GLU A CA 1
ATOM 3670 C C . GLU A 1 445 ? 27.189 -22.308 -16.261 1.00 43.19 445 GLU A C 1
ATOM 3672 O O . GLU A 1 445 ? 26.054 -21.883 -16.016 1.00 43.19 445 GLU A O 1
ATOM 3677 N N . ARG A 1 446 ? 27.452 -23.621 -16.200 1.00 52.28 446 ARG A N 1
ATOM 3678 C CA . ARG A 1 446 ? 26.442 -24.638 -15.866 1.00 52.28 446 ARG A CA 1
ATOM 3679 C C . ARG A 1 446 ? 26.073 -24.605 -14.377 1.00 52.28 446 ARG A C 1
ATOM 3681 O O . ARG A 1 446 ? 24.895 -24.728 -14.025 1.00 52.28 446 ARG A O 1
ATOM 3688 N N . ARG A 1 447 ? 27.053 -24.344 -13.503 1.00 51.00 447 ARG A N 1
ATOM 3689 C CA . ARG A 1 447 ? 26.884 -24.266 -12.036 1.00 51.00 447 ARG A CA 1
ATOM 3690 C C . ARG A 1 447 ? 26.055 -23.057 -11.580 1.00 51.00 447 ARG A C 1
ATOM 3692 O O . ARG A 1 447 ? 25.309 -23.150 -10.603 1.00 51.00 447 ARG A O 1
ATOM 3699 N N . THR A 1 448 ? 26.111 -21.940 -12.307 1.00 48.06 448 THR A N 1
ATOM 3700 C CA . THR A 1 448 ? 25.375 -20.705 -11.956 1.00 48.06 448 THR A CA 1
ATOM 3701 C C . THR A 1 448 ? 23.901 -20.700 -12.389 1.00 48.06 448 THR A C 1
ATOM 3703 O O . THR A 1 448 ? 23.115 -19.892 -11.885 1.00 48.06 448 THR A O 1
ATOM 3706 N N . ARG A 1 449 ? 23.478 -21.621 -13.272 1.00 47.03 449 ARG A N 1
ATOM 3707 C CA . ARG A 1 449 ? 22.052 -21.833 -13.597 1.00 47.03 449 ARG A CA 1
ATOM 3708 C C . ARG A 1 449 ? 21.347 -22.788 -12.632 1.00 47.03 449 ARG A C 1
ATOM 3710 O O . ARG A 1 449 ? 20.190 -22.540 -12.298 1.00 47.03 449 ARG A O 1
ATOM 3717 N N . ALA A 1 450 ? 22.028 -23.830 -12.152 1.00 40.75 450 ALA A N 1
ATOM 3718 C CA . ALA A 1 450 ? 21.451 -24.807 -11.219 1.00 40.75 450 ALA A CA 1
ATOM 3719 C C . ALA A 1 450 ? 21.051 -24.184 -9.863 1.00 40.75 450 ALA A C 1
ATOM 3721 O O . ALA A 1 450 ? 20.052 -24.572 -9.264 1.00 40.75 450 ALA A O 1
ATOM 3722 N N . SER A 1 451 ? 21.783 -23.162 -9.415 1.00 39.25 451 SER A N 1
ATOM 3723 C CA . SER A 1 451 ? 21.602 -22.474 -8.128 1.00 39.25 451 SER A CA 1
ATOM 3724 C C . SER A 1 451 ? 20.519 -21.378 -8.112 1.00 39.25 451 SER A C 1
ATOM 3726 O O . SER A 1 451 ? 20.324 -20.725 -7.089 1.00 39.25 451 SER A O 1
ATOM 3728 N N . ARG A 1 452 ? 19.788 -21.159 -9.218 1.00 46.41 452 ARG A N 1
ATOM 3729 C CA . ARG A 1 452 ? 18.741 -20.114 -9.328 1.00 46.41 452 ARG A CA 1
ATOM 3730 C C . ARG A 1 452 ? 17.297 -20.633 -9.359 1.00 46.41 452 ARG A C 1
ATOM 3732 O O . ARG A 1 452 ? 16.369 -19.838 -9.515 1.00 46.41 452 ARG A O 1
ATOM 3739 N N . ALA A 1 453 ? 17.081 -21.936 -9.191 1.00 42.44 453 ALA A N 1
ATOM 3740 C CA . ALA A 1 453 ? 15.744 -22.514 -9.056 1.00 42.44 453 ALA A CA 1
ATOM 3741 C C . ALA A 1 453 ? 15.304 -22.580 -7.578 1.00 42.44 453 ALA A C 1
ATOM 3743 O O . ALA A 1 453 ? 16.088 -22.946 -6.712 1.00 42.44 453 ALA A O 1
ATOM 3744 N N . ARG A 1 454 ? 14.021 -22.280 -7.317 1.00 43.59 454 ARG A N 1
ATOM 3745 C CA . ARG A 1 454 ? 13.350 -22.291 -5.995 1.00 43.59 454 ARG A CA 1
ATOM 3746 C C . ARG A 1 454 ? 13.784 -21.184 -5.010 1.00 43.59 454 ARG A C 1
ATOM 3748 O O . ARG A 1 454 ? 14.310 -21.440 -3.936 1.00 43.59 454 ARG A O 1
ATOM 3755 N N . ILE A 1 455 ? 13.352 -19.953 -5.299 1.00 34.03 455 ILE A N 1
ATOM 3756 C CA . ILE A 1 455 ? 12.914 -19.019 -4.247 1.00 34.03 455 ILE A CA 1
ATOM 3757 C C . ILE A 1 455 ? 11.395 -18.869 -4.374 1.00 34.03 455 ILE A C 1
ATOM 3759 O O . ILE A 1 455 ? 10.906 -18.101 -5.201 1.00 34.03 455 ILE A O 1
ATOM 3763 N N . GLN A 1 456 ? 10.641 -19.608 -3.557 1.00 40.28 456 GLN A N 1
ATOM 3764 C CA . GLN A 1 456 ? 9.254 -19.243 -3.271 1.00 40.28 456 GLN A CA 1
ATOM 3765 C C . GLN A 1 456 ? 9.286 -18.032 -2.331 1.00 40.28 456 GLN A C 1
ATOM 3767 O O . GLN A 1 456 ? 9.618 -18.156 -1.156 1.00 40.28 456 GLN A O 1
ATOM 3772 N N . ARG A 1 457 ? 8.955 -16.850 -2.850 1.00 43.44 457 ARG A N 1
ATOM 3773 C CA . ARG A 1 457 ? 8.530 -15.701 -2.041 1.00 43.44 457 ARG A CA 1
ATOM 3774 C C . ARG A 1 457 ? 7.154 -15.275 -2.538 1.00 43.44 457 ARG A C 1
ATOM 3776 O O . ARG A 1 457 ? 6.897 -15.362 -3.736 1.00 43.44 457 ARG A O 1
ATOM 3783 N N . PHE A 1 458 ? 6.325 -14.830 -1.594 1.00 34.81 458 PHE A N 1
ATOM 3784 C CA . PHE A 1 458 ? 4.867 -14.645 -1.673 1.00 34.81 458 PHE A CA 1
ATOM 3785 C C . PHE A 1 458 ? 4.057 -15.927 -1.429 1.00 34.81 458 PHE A C 1
ATOM 3787 O O . PHE A 1 458 ? 3.566 -16.579 -2.346 1.00 34.81 458 PHE A O 1
ATOM 3794 N N . GLY A 1 459 ? 3.883 -16.244 -0.141 1.00 34.53 459 GLY A N 1
ATOM 3795 C CA . GLY A 1 459 ? 2.738 -17.032 0.307 1.00 34.53 459 GLY A CA 1
ATOM 3796 C C . GLY A 1 459 ? 1.444 -16.238 0.100 1.00 34.53 459 GLY A C 1
ATOM 3797 O O . GLY A 1 459 ? 1.426 -15.014 0.242 1.00 34.53 459 GLY A O 1
ATOM 3798 N N . ASN A 1 460 ? 0.368 -16.936 -0.262 1.00 38.44 460 ASN A N 1
ATOM 3799 C CA . ASN A 1 460 ? -0.944 -16.336 -0.486 1.00 38.44 460 ASN A CA 1
ATOM 3800 C C . ASN A 1 460 ? -1.494 -15.728 0.812 1.00 38.44 460 ASN A C 1
ATOM 3802 O O . ASN A 1 460 ? -1.871 -16.472 1.714 1.00 38.44 460 ASN A O 1
ATOM 3806 N N . VAL A 1 461 ? -1.655 -14.404 0.871 1.00 35.59 461 VAL A N 1
ATOM 3807 C CA . VAL A 1 461 ? -2.494 -13.773 1.901 1.00 35.59 461 VAL A CA 1
ATOM 3808 C C . VAL A 1 461 ? -3.952 -13.857 1.446 1.00 35.59 461 VAL A C 1
ATOM 3810 O O . VAL A 1 461 ? -4.503 -12.918 0.875 1.00 35.59 461 VAL A O 1
ATOM 3813 N N . LYS A 1 462 ? -4.570 -15.023 1.661 1.00 38.91 462 LYS A N 1
ATOM 3814 C CA . LYS A 1 462 ? -6.031 -15.135 1.725 1.00 38.91 462 LYS A CA 1
ATOM 3815 C C . LYS A 1 462 ? -6.463 -14.830 3.163 1.00 38.91 462 LYS A C 1
ATOM 3817 O O . LYS A 1 462 ? -5.953 -15.455 4.080 1.00 38.91 462 LYS A O 1
ATOM 3822 N N . ASN A 1 463 ? -7.394 -13.889 3.303 1.00 40.41 463 ASN A N 1
ATOM 3823 C CA . ASN A 1 463 ? -8.308 -13.661 4.432 1.00 40.41 463 AS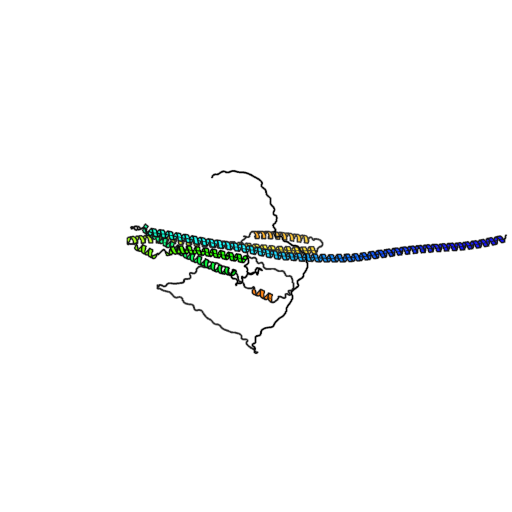N A CA 1
ATOM 3824 C C . ASN A 1 463 ? -7.757 -13.837 5.869 1.00 40.41 463 ASN A C 1
ATOM 3826 O O . ASN A 1 463 ? -7.782 -14.947 6.392 1.00 40.41 463 ASN A O 1
ATOM 3830 N N . PRO A 1 464 ? -7.436 -12.746 6.590 1.00 40.66 464 PRO A N 1
ATOM 3831 C CA . PRO A 1 464 ? -7.365 -12.747 8.047 1.00 40.66 464 PRO A CA 1
ATOM 3832 C C . PRO A 1 464 ? -8.747 -12.422 8.649 1.00 40.66 464 PRO A C 1
ATOM 3834 O O . PRO A 1 464 ? -8.920 -11.416 9.330 1.00 40.66 464 PRO A O 1
ATOM 3837 N N . ILE A 1 465 ? -9.741 -13.269 8.372 1.00 38.66 465 ILE A N 1
ATOM 3838 C CA . ILE A 1 465 ? -10.903 -13.434 9.255 1.00 38.66 465 ILE A CA 1
ATOM 3839 C C . ILE A 1 465 ? -10.825 -14.884 9.699 1.00 38.66 465 ILE A C 1
ATOM 3841 O O . ILE A 1 465 ? -11.308 -15.788 9.023 1.00 38.66 465 ILE A O 1
ATOM 3845 N N . GLN A 1 466 ? -10.083 -15.083 10.780 1.00 36.22 466 GLN A N 1
ATOM 3846 C CA . GLN A 1 466 ? -10.033 -16.344 11.489 1.00 36.22 466 GLN A CA 1
ATOM 3847 C C . GLN A 1 466 ? -11.093 -16.225 12.580 1.00 36.22 466 GLN A C 1
ATOM 3849 O O . GLN A 1 466 ? -11.004 -15.333 13.427 1.00 36.22 466 GLN A O 1
ATOM 3854 N N . GLU A 1 467 ? -12.133 -17.051 12.496 1.00 38.59 467 GLU A N 1
ATOM 3855 C CA . GLU A 1 467 ? -13.070 -17.221 13.602 1.00 38.59 467 GLU A CA 1
ATOM 3856 C C . GLU A 1 467 ? -12.260 -17.661 14.825 1.00 38.59 467 GLU A C 1
ATOM 3858 O O . GLU A 1 467 ? -11.365 -18.503 14.723 1.00 38.59 467 GLU A O 1
ATOM 3863 N N . VAL A 1 468 ? -12.505 -17.010 15.961 1.00 37.81 468 VAL A N 1
ATOM 3864 C CA . VAL A 1 468 ? -11.804 -17.324 17.204 1.00 37.81 468 VAL A CA 1
ATOM 3865 C C . VAL A 1 468 ? -12.433 -18.592 17.763 1.00 37.81 468 VAL A C 1
ATOM 3867 O O . VAL A 1 468 ? -13.479 -18.531 18.407 1.00 37.81 468 VAL A O 1
ATOM 3870 N N . GLU A 1 469 ? -11.799 -19.735 17.511 1.00 37.38 469 GLU A N 1
ATOM 3871 C CA . GLU A 1 469 ? -12.002 -20.907 18.357 1.00 37.38 469 GLU A CA 1
ATOM 3872 C C . GLU A 1 469 ? -11.579 -20.529 19.781 1.00 37.38 469 GLU A C 1
ATOM 3874 O O . GLU A 1 469 ? -10.492 -19.990 20.009 1.00 37.38 469 GLU A O 1
ATOM 3879 N N . VAL A 1 470 ? -12.486 -20.739 20.732 1.00 40.75 470 VAL A N 1
ATOM 3880 C CA . VAL A 1 470 ? -12.230 -20.487 22.149 1.00 40.75 470 VAL A CA 1
ATOM 3881 C C . VAL A 1 470 ? -11.400 -21.655 22.669 1.00 40.75 470 VAL A C 1
ATOM 3883 O O . VAL A 1 470 ? -11.941 -22.720 22.961 1.00 40.75 470 VAL A O 1
ATOM 3886 N N . GLU A 1 471 ? -10.084 -21.461 22.764 1.00 31.31 471 GLU A N 1
ATOM 3887 C CA . GLU A 1 471 ? -9.219 -22.356 23.532 1.00 31.31 471 GLU A CA 1
ATOM 3888 C C . GLU A 1 471 ? -9.615 -22.249 25.012 1.00 31.31 471 GLU A C 1
ATOM 3890 O O . GLU A 1 471 ? -9.402 -21.228 25.669 1.00 31.31 471 GLU A O 1
ATOM 3895 N N . SER A 1 472 ? -10.275 -23.303 25.491 1.00 42.44 472 SER A N 1
ATOM 3896 C CA . SER A 1 472 ? -10.633 -23.520 26.889 1.00 42.44 472 SER A CA 1
ATOM 3897 C C . SER A 1 472 ? -9.425 -24.105 27.610 1.00 42.44 472 SER A C 1
ATOM 3899 O O . SER A 1 472 ? -9.196 -25.309 27.521 1.00 42.44 472 SER A O 1
ATOM 3901 N N . ASP A 1 473 ? -8.668 -23.262 28.310 1.00 38.31 473 ASP A N 1
ATOM 3902 C CA . ASP A 1 473 ? -7.738 -23.721 29.343 1.00 38.31 473 ASP A CA 1
ATOM 3903 C C . ASP A 1 473 ? -8.444 -23.605 30.699 1.00 38.31 473 ASP A C 1
ATOM 3905 O O . ASP A 1 473 ? -8.715 -22.507 31.193 1.00 38.31 473 ASP A O 1
ATOM 3909 N N . ASP A 1 474 ? -8.789 -24.765 31.256 1.00 33.78 474 ASP A N 1
ATOM 3910 C CA . ASP A 1 474 ? -9.450 -24.907 32.549 1.00 33.78 474 ASP A CA 1
ATOM 3911 C C . ASP A 1 474 ? -8.476 -24.644 33.705 1.00 33.78 474 ASP A C 1
ATOM 3913 O O . ASP A 1 474 ? -7.400 -25.236 33.760 1.00 33.78 474 ASP A O 1
ATOM 3917 N N . ASP A 1 475 ? -8.908 -23.861 34.695 1.00 34.53 475 ASP A N 1
ATOM 3918 C CA . ASP A 1 475 ? -8.440 -24.015 36.075 1.00 34.53 475 ASP A CA 1
ATOM 3919 C C . ASP A 1 475 ? -9.493 -23.444 37.044 1.00 34.53 475 ASP A C 1
ATOM 3921 O O . ASP A 1 475 ? -9.563 -22.238 37.266 1.00 34.53 475 ASP A O 1
ATOM 3925 N N . TYR A 1 476 ? -10.393 -24.304 37.536 1.00 35.75 476 TYR A N 1
ATOM 3926 C CA . TYR A 1 476 ? -10.717 -24.483 38.965 1.00 35.75 476 TYR A CA 1
ATOM 3927 C C . TYR A 1 476 ? -11.880 -25.473 39.152 1.00 35.75 476 TYR A C 1
ATOM 3929 O O . TYR A 1 476 ? -12.944 -25.367 38.548 1.00 35.75 476 TYR A O 1
ATOM 3937 N N . SER A 1 477 ? -11.670 -26.449 40.035 1.00 41.19 477 SER A N 1
ATOM 3938 C CA . SER A 1 477 ? -12.616 -27.529 40.338 1.00 41.19 477 SER A CA 1
ATOM 3939 C C . SER A 1 477 ? -13.624 -27.143 41.426 1.00 41.19 477 SER A C 1
ATOM 3941 O O . SER A 1 477 ? -13.211 -26.885 42.557 1.00 41.19 477 SER A O 1
ATOM 3943 N N . ILE A 1 478 ? -14.925 -27.314 41.164 1.00 32.09 478 ILE A N 1
ATOM 3944 C CA . ILE A 1 478 ? -15.860 -27.852 42.167 1.00 32.09 478 ILE A CA 1
ATOM 3945 C C . ILE A 1 478 ? -17.016 -28.615 41.495 1.00 32.09 478 ILE A C 1
ATOM 3947 O O . ILE A 1 478 ? -17.311 -28.408 40.321 1.00 32.09 478 ILE A O 1
ATOM 3951 N N . ALA A 1 479 ? -17.583 -29.586 42.211 1.00 34.66 479 ALA A N 1
ATOM 3952 C CA . ALA A 1 479 ? -18.373 -30.673 41.633 1.00 34.66 479 ALA A CA 1
ATOM 3953 C C . ALA A 1 479 ? -19.849 -30.335 41.362 1.00 34.66 479 ALA A C 1
ATOM 3955 O O . ALA A 1 479 ? -20.481 -29.669 42.176 1.00 34.66 479 ALA A O 1
ATOM 3956 N N . ASP A 1 480 ? -20.424 -30.968 40.331 1.00 30.34 480 ASP A N 1
ATOM 3957 C CA . ASP A 1 480 ? -21.735 -31.619 40.470 1.00 30.34 480 ASP A CA 1
ATOM 3958 C C . ASP A 1 480 ? -21.871 -32.843 39.535 1.00 30.34 480 ASP A C 1
ATOM 3960 O O . ASP A 1 480 ? -21.107 -33.027 38.582 1.00 30.34 480 ASP A O 1
ATOM 3964 N N . VAL A 1 481 ? -22.815 -33.729 39.849 1.00 32.56 481 VAL A N 1
ATOM 3965 C CA . VAL A 1 481 ? -22.976 -35.076 39.295 1.00 32.56 481 VAL A CA 1
ATOM 3966 C C . VAL A 1 481 ? -24.209 -35.153 38.393 1.00 32.56 481 VAL A C 1
ATOM 3968 O O . VAL A 1 481 ? -25.322 -34.977 38.872 1.00 32.56 481 VAL A O 1
ATOM 3971 N N . SER A 1 482 ? -24.054 -35.562 37.123 1.00 33.84 482 SER A N 1
ATOM 3972 C CA . SER A 1 482 ? -24.887 -36.633 36.521 1.00 33.84 482 SER A CA 1
ATOM 3973 C C . SER A 1 482 ? -24.646 -36.903 35.020 1.00 33.84 482 SER A C 1
ATOM 3975 O O . SER A 1 482 ? -24.496 -36.010 34.200 1.00 33.84 482 SER A O 1
ATOM 3977 N N . TYR A 1 483 ? -24.694 -38.201 34.694 1.00 32.50 483 TYR A N 1
ATOM 3978 C CA . TYR A 1 483 ? -25.109 -38.833 33.428 1.00 32.50 483 TYR A CA 1
ATOM 3979 C C . TYR A 1 483 ? -24.426 -38.487 32.080 1.00 32.50 483 TYR A C 1
ATOM 3981 O O . TYR A 1 483 ? -24.582 -37.417 31.501 1.00 32.50 483 TYR A O 1
ATOM 3989 N N . ARG A 1 484 ? -23.789 -39.506 31.473 1.00 30.97 484 ARG A N 1
ATOM 3990 C CA . ARG A 1 484 ? -23.219 -39.473 30.111 1.00 30.97 484 ARG A CA 1
ATOM 3991 C C . ARG A 1 484 ? -23.535 -40.771 29.344 1.00 30.97 484 ARG A C 1
ATOM 3993 O O . ARG A 1 484 ? -23.066 -41.828 29.769 1.00 30.97 484 ARG A O 1
ATOM 4000 N N . PRO A 1 485 ? -24.243 -40.733 28.199 1.00 42.44 485 PRO A N 1
ATOM 4001 C CA . PRO A 1 485 ? -24.362 -41.885 27.300 1.00 42.44 485 PRO A CA 1
ATOM 4002 C C . PRO A 1 485 ? -23.076 -42.107 26.485 1.00 42.44 485 PRO A C 1
ATOM 4004 O O . PRO A 1 485 ? -22.366 -41.159 26.145 1.00 42.44 485 PRO A O 1
ATOM 4007 N N . GLN A 1 486 ? -22.763 -43.362 26.158 1.00 32.59 486 GLN A N 1
ATOM 4008 C CA . GLN A 1 486 ? -21.540 -43.730 25.432 1.00 32.59 486 GLN A CA 1
ATOM 4009 C C . GLN A 1 486 ? -21.724 -43.728 23.905 1.00 32.59 486 GLN A C 1
ATOM 4011 O O . GLN A 1 486 ? -22.764 -44.138 23.396 1.00 32.59 486 GLN A O 1
ATOM 4016 N N . SER A 1 487 ? -20.659 -43.396 23.169 1.00 34.47 487 SER A N 1
ATOM 4017 C CA . SER A 1 487 ? -20.494 -43.736 21.748 1.00 34.47 487 SER A CA 1
ATOM 4018 C C . SER A 1 487 ? -19.078 -44.302 21.492 1.00 34.47 487 SER A C 1
ATOM 4020 O O . SER A 1 487 ? -18.131 -43.927 22.193 1.00 34.47 487 SER A O 1
ATOM 4022 N N . PRO A 1 488 ? -18.907 -45.284 20.580 1.00 43.66 488 PRO A N 1
ATOM 4023 C CA . PRO A 1 488 ? -17.757 -46.191 20.627 1.00 43.66 488 PRO A CA 1
ATOM 4024 C C . PRO A 1 488 ? -16.504 -45.706 19.877 1.00 43.66 488 PRO A C 1
ATOM 4026 O O . PRO A 1 488 ? -16.562 -45.103 18.806 1.00 43.66 488 PRO A O 1
ATOM 4029 N N . LYS A 1 489 ? -15.337 -46.070 20.424 1.00 33.75 489 LYS A N 1
ATOM 4030 C CA . LYS A 1 489 ? -13.999 -45.756 19.895 1.00 33.75 489 LYS A CA 1
ATOM 4031 C C . LYS A 1 489 ? -13.690 -46.545 18.611 1.00 33.75 489 LYS A C 1
ATOM 4033 O O . LYS A 1 489 ? -13.794 -47.771 18.605 1.00 33.75 489 LYS A O 1
ATOM 4038 N N . ARG A 1 490 ? -13.191 -45.879 17.561 1.00 33.25 490 ARG A N 1
ATOM 4039 C CA . ARG A 1 490 ? -12.559 -46.538 16.398 1.00 33.25 490 ARG A CA 1
ATOM 4040 C C . ARG A 1 490 ? -11.051 -46.709 16.629 1.00 33.25 490 ARG A C 1
ATOM 4042 O O . ARG A 1 490 ? -10.369 -45.746 16.964 1.00 33.25 490 ARG A O 1
ATOM 4049 N N . LYS A 1 491 ? -10.534 -47.928 16.433 1.00 39.28 491 LYS A N 1
ATOM 4050 C CA . LYS A 1 491 ? -9.089 -48.244 16.405 1.00 39.28 491 LYS A CA 1
ATOM 4051 C C . LYS A 1 491 ? -8.535 -48.091 14.972 1.00 39.28 491 LYS A C 1
ATOM 4053 O O . LYS A 1 491 ? -9.292 -48.335 14.030 1.00 39.28 491 LYS A O 1
ATOM 4058 N N . PRO A 1 492 ? -7.246 -47.755 14.779 1.00 36.53 492 PRO A N 1
ATOM 4059 C CA . PRO A 1 492 ? -6.612 -47.783 13.460 1.00 36.53 492 PRO A CA 1
ATOM 4060 C C . PRO A 1 492 ? -6.346 -49.228 12.999 1.00 36.53 492 PRO A C 1
ATOM 4062 O O . PRO A 1 492 ? -6.071 -50.106 13.817 1.00 36.53 492 PRO A O 1
ATOM 4065 N N . ARG A 1 493 ? -6.410 -49.475 11.683 1.00 35.91 493 ARG A N 1
ATOM 4066 C CA . ARG A 1 493 ? -6.001 -50.748 11.062 1.00 35.91 493 ARG A CA 1
ATOM 4067 C C . ARG A 1 493 ? -4.551 -50.660 10.585 1.00 35.91 493 ARG A C 1
ATOM 4069 O O . ARG A 1 493 ? -4.200 -49.724 9.875 1.00 35.91 493 ARG A O 1
ATOM 4076 N N . ILE A 1 494 ? -3.763 -51.675 10.928 1.00 35.19 494 ILE A N 1
ATOM 4077 C CA . ILE A 1 494 ? -2.454 -51.978 10.339 1.00 35.19 494 ILE A CA 1
ATOM 4078 C C . ILE A 1 494 ? -2.644 -53.189 9.421 1.00 35.19 494 ILE A C 1
ATOM 4080 O O . ILE A 1 494 ? -3.221 -54.183 9.856 1.00 35.19 494 ILE A O 1
ATOM 4084 N N . VAL A 1 495 ? -2.167 -53.084 8.180 1.00 34.97 495 VAL A N 1
ATOM 4085 C CA . VAL A 1 495 ? -1.964 -54.163 7.192 1.00 34.97 495 VAL A CA 1
ATOM 4086 C C . VAL A 1 495 ? -0.776 -53.667 6.348 1.00 34.97 495 VAL A C 1
ATOM 4088 O O . VAL A 1 495 ? -0.915 -52.632 5.705 1.00 34.97 495 VAL A O 1
ATOM 4091 N N . THR A 1 496 ? 0.478 -54.097 6.521 1.00 34.22 496 THR A N 1
ATOM 4092 C CA . THR A 1 496 ? 1.084 -55.406 6.188 1.00 34.22 496 THR A CA 1
ATOM 4093 C C . THR A 1 496 ? 0.705 -55.938 4.811 1.00 34.22 496 THR A C 1
ATOM 4095 O O . THR A 1 496 ? -0.232 -56.720 4.698 1.00 34.22 496 THR A O 1
ATOM 4098 N N . ASP A 1 497 ? 1.509 -55.615 3.799 1.00 35.31 497 ASP A N 1
ATOM 4099 C CA . ASP A 1 497 ? 1.840 -56.625 2.794 1.00 35.31 497 ASP A CA 1
ATOM 4100 C C . ASP A 1 497 ? 3.297 -56.475 2.329 1.00 35.31 497 ASP A C 1
ATOM 4102 O O . ASP A 1 497 ? 3.873 -55.385 2.421 1.00 35.31 497 ASP A O 1
ATOM 4106 N N . LEU A 1 498 ? 3.917 -57.584 1.927 1.00 33.66 498 LEU A N 1
ATOM 4107 C CA . LEU A 1 498 ? 5.364 -57.712 1.729 1.00 33.66 498 LEU A CA 1
ATOM 4108 C C . LEU A 1 498 ? 5.711 -58.338 0.371 1.00 33.66 498 LEU A C 1
ATOM 4110 O O . LEU A 1 498 ? 5.078 -59.295 -0.060 1.00 33.66 498 LEU A O 1
ATOM 4114 N N . SER A 1 499 ? 6.882 -57.941 -0.142 1.00 38.72 499 SER A N 1
ATOM 4115 C CA . SER A 1 499 ? 7.725 -58.677 -1.112 1.00 38.72 499 SER A CA 1
ATOM 4116 C C . SER A 1 499 ? 7.418 -58.517 -2.617 1.00 38.72 499 SER A C 1
ATOM 4118 O O . SER A 1 499 ? 6.292 -58.191 -2.984 1.00 38.72 499 SER A O 1
ATOM 4120 N N . PRO A 1 500 ? 8.395 -58.819 -3.508 1.00 47.31 500 PRO A N 1
ATOM 4121 C CA . PRO A 1 500 ? 9.805 -59.151 -3.247 1.00 47.31 500 PRO A CA 1
ATOM 4122 C C . PRO A 1 500 ? 10.824 -58.174 -3.866 1.00 47.31 500 PRO A C 1
ATOM 4124 O O . PRO A 1 500 ? 10.573 -57.483 -4.850 1.00 47.31 500 PRO A O 1
ATOM 4127 N N . ILE A 1 501 ? 12.026 -58.189 -3.288 1.00 33.66 501 ILE A N 1
ATOM 4128 C CA . ILE A 1 501 ? 13.253 -57.613 -3.853 1.00 33.66 501 ILE A CA 1
ATOM 4129 C C . ILE A 1 501 ? 13.779 -58.553 -4.951 1.00 33.66 501 ILE A C 1
ATOM 4131 O O . ILE A 1 501 ? 13.720 -59.770 -4.778 1.00 33.66 501 ILE A O 1
ATOM 4135 N N . LEU A 1 502 ? 14.340 -58.006 -6.037 1.00 35.50 502 LEU A N 1
ATOM 4136 C CA . LEU A 1 502 ? 15.227 -58.768 -6.922 1.00 35.50 502 LEU A CA 1
ATOM 4137 C C . LEU A 1 502 ? 16.687 -58.533 -6.525 1.00 35.50 502 LEU A C 1
ATOM 4139 O O . LEU A 1 502 ? 17.136 -57.393 -6.409 1.00 35.50 502 LEU A O 1
ATOM 4143 N N . ASP A 1 503 ? 17.401 -59.633 -6.332 1.00 31.45 503 ASP A N 1
ATOM 4144 C CA . ASP A 1 503 ? 18.798 -59.683 -5.916 1.00 31.45 503 ASP A CA 1
ATOM 4145 C C . ASP A 1 503 ? 19.720 -59.707 -7.150 1.00 31.45 503 ASP A C 1
ATOM 4147 O O . ASP A 1 503 ? 19.487 -60.471 -8.087 1.00 31.45 503 ASP A O 1
ATOM 4151 N N . LEU A 1 504 ? 20.781 -58.898 -7.143 1.00 34.72 504 LEU A N 1
ATOM 4152 C CA . LEU A 1 504 ? 21.945 -59.053 -8.023 1.00 34.72 504 LEU A CA 1
ATOM 4153 C C . LEU A 1 504 ? 23.204 -58.717 -7.222 1.00 34.72 504 LEU A C 1
ATOM 4155 O O . LEU A 1 504 ? 23.745 -57.612 -7.270 1.00 34.72 504 LEU A O 1
ATOM 4159 N N . THR A 1 505 ? 23.660 -59.704 -6.459 1.00 33.81 505 THR A N 1
ATOM 4160 C CA . THR A 1 505 ? 24.975 -59.708 -5.816 1.00 33.81 505 THR A CA 1
ATOM 4161 C C . THR A 1 505 ? 26.033 -60.381 -6.700 1.00 33.81 505 THR A C 1
ATOM 4163 O O . THR A 1 505 ? 25.703 -61.173 -7.580 1.00 33.81 505 THR A O 1
ATOM 4166 N N . LYS A 1 506 ? 27.309 -60.146 -6.336 1.00 35.47 506 LYS A N 1
ATOM 4167 C CA . LYS A 1 506 ? 28.548 -60.836 -6.778 1.00 35.47 506 LYS A CA 1
ATOM 4168 C C . LYS A 1 506 ? 29.170 -60.290 -8.079 1.00 35.47 506 LYS A C 1
ATOM 4170 O O . LYS A 1 506 ? 28.464 -60.009 -9.033 1.00 35.47 506 LYS A O 1
ATOM 4175 N N . GLN A 1 507 ? 30.494 -60.108 -8.179 1.00 30.55 507 GLN A N 1
ATOM 4176 C CA . GLN A 1 507 ? 31.624 -60.395 -7.259 1.00 30.55 507 GLN A CA 1
ATOM 4177 C C . GLN A 1 507 ? 32.817 -59.489 -7.696 1.00 30.55 507 GLN A C 1
ATOM 4179 O O . GLN A 1 507 ? 32.992 -59.297 -8.891 1.00 30.55 507 GLN A O 1
ATOM 4184 N N . SER A 1 508 ? 33.503 -58.713 -6.838 1.00 29.45 508 SER A N 1
ATOM 4185 C CA . SER A 1 508 ? 34.538 -59.048 -5.822 1.00 29.45 508 SER A CA 1
ATOM 4186 C C . SER A 1 508 ? 35.996 -58.948 -6.312 1.00 29.45 508 SER A C 1
ATOM 4188 O O . SER A 1 508 ? 36.237 -59.242 -7.477 1.00 29.45 508 SER A O 1
ATOM 4190 N N . VAL A 1 509 ? 36.924 -58.726 -5.351 1.00 28.83 509 VAL A N 1
ATOM 4191 C CA . VAL A 1 509 ? 38.417 -58.747 -5.432 1.00 28.83 509 VAL A CA 1
ATOM 4192 C C . VAL A 1 509 ? 39.044 -57.455 -6.012 1.00 28.83 509 VAL A C 1
ATOM 4194 O O . VAL A 1 509 ? 38.520 -56.945 -6.993 1.00 28.83 509 VAL A O 1
ATOM 4197 N N . SER A 1 510 ? 40.159 -56.868 -5.525 1.00 31.06 510 SER A N 1
ATOM 4198 C CA . SER A 1 510 ? 40.884 -56.799 -4.214 1.00 31.06 510 SER A CA 1
ATOM 4199 C C . SER A 1 510 ? 42.035 -55.739 -4.354 1.00 31.06 510 SER A C 1
ATOM 4201 O O . SER A 1 510 ? 42.175 -55.208 -5.452 1.00 31.06 510 SER A O 1
ATOM 4203 N N . VAL A 1 511 ? 42.914 -55.347 -3.406 1.00 31.80 511 VAL A N 1
ATOM 4204 C CA . VAL A 1 511 ? 43.124 -55.577 -1.950 1.00 31.80 511 VAL A CA 1
ATOM 4205 C C . VAL A 1 511 ? 43.947 -54.400 -1.337 1.00 31.80 511 VAL A C 1
ATOM 4207 O O . VAL A 1 511 ? 44.568 -53.664 -2.096 1.00 31.80 511 VAL A O 1
ATOM 4210 N N . ASP A 1 512 ? 43.943 -54.274 -0.002 1.00 31.48 512 ASP A N 1
ATOM 4211 C CA . ASP A 1 512 ? 44.885 -53.616 0.944 1.00 31.48 512 ASP A CA 1
ATOM 4212 C C . ASP A 1 512 ? 45.426 -52.162 0.850 1.00 31.48 512 ASP A C 1
ATOM 4214 O O . ASP A 1 512 ? 45.822 -51.624 -0.180 1.00 31.48 512 ASP A O 1
ATOM 4218 N N . ASP A 1 513 ? 45.560 -51.646 2.082 1.00 30.98 513 ASP A N 1
ATOM 4219 C CA . ASP A 1 513 ? 46.647 -50.852 2.674 1.00 30.98 513 ASP A CA 1
ATOM 4220 C C . ASP A 1 513 ? 46.809 -49.334 2.488 1.00 30.98 513 ASP A C 1
ATOM 4222 O O . ASP A 1 513 ? 46.744 -48.750 1.409 1.00 30.98 513 ASP A O 1
ATOM 4226 N N . GLY A 1 514 ? 47.201 -48.719 3.616 1.00 29.11 514 GLY A N 1
ATOM 4227 C CA . GLY A 1 514 ? 48.112 -47.574 3.618 1.00 29.11 514 GLY A CA 1
ATOM 4228 C C . GLY A 1 514 ? 47.579 -46.270 4.211 1.00 29.11 514 GLY A C 1
ATOM 4229 O O . GLY A 1 514 ? 47.133 -45.379 3.493 1.00 29.11 514 GLY A O 1
ATOM 4230 N N . ASN A 1 515 ? 47.783 -46.074 5.518 1.00 37.50 515 ASN A N 1
ATOM 4231 C CA . ASN A 1 515 ? 47.991 -44.722 6.056 1.00 37.50 515 ASN A CA 1
ATOM 4232 C C . ASN A 1 515 ? 49.116 -44.013 5.277 1.00 37.50 515 ASN A C 1
ATOM 4234 O O . ASN A 1 515 ? 50.141 -44.640 5.034 1.00 37.50 515 ASN A O 1
ATOM 4238 N N . ILE A 1 516 ? 48.991 -42.702 5.025 1.00 30.83 516 ILE A N 1
ATOM 4239 C CA . ILE A 1 516 ? 50.023 -41.676 5.316 1.00 30.83 516 ILE A CA 1
ATOM 4240 C C . ILE A 1 516 ? 49.520 -40.275 4.925 1.00 30.83 516 ILE A C 1
ATOM 4242 O O . ILE A 1 516 ? 48.974 -40.045 3.850 1.00 30.83 516 ILE A O 1
ATOM 4246 N N . SER A 1 517 ? 49.760 -39.310 5.815 1.00 38.00 517 SER A N 1
ATOM 4247 C CA . SER A 1 517 ? 49.564 -37.876 5.581 1.00 38.00 517 SER A CA 1
ATOM 4248 C C . SER A 1 517 ? 50.868 -37.214 5.120 1.00 38.00 517 SER A C 1
ATOM 4250 O O . SER A 1 517 ? 51.907 -37.396 5.753 1.00 38.00 517 SER A O 1
ATOM 4252 N N . SER A 1 518 ? 50.813 -36.404 4.058 1.00 33.00 518 SER A N 1
ATOM 4253 C CA . SER A 1 518 ? 51.773 -35.334 3.704 1.00 33.00 518 SER A CA 1
ATOM 4254 C C . SER A 1 518 ? 51.121 -34.476 2.611 1.00 33.00 518 SER A C 1
ATOM 4256 O O . SER A 1 518 ? 50.715 -34.998 1.582 1.00 33.00 518 SER A O 1
ATOM 4258 N N . ARG A 1 519 ? 50.790 -33.194 2.806 1.00 32.88 519 ARG A N 1
ATOM 4259 C CA . ARG A 1 519 ? 51.637 -32.014 3.078 1.00 32.88 519 ARG A CA 1
ATOM 4260 C C . ARG A 1 519 ? 52.617 -31.697 1.931 1.00 32.88 519 ARG A C 1
ATOM 4262 O O . ARG A 1 519 ? 53.629 -32.360 1.766 1.00 32.88 519 ARG A O 1
ATOM 4269 N N . ASN A 1 520 ? 52.327 -30.587 1.244 1.00 32.12 520 ASN A N 1
ATOM 4270 C CA . ASN A 1 520 ? 53.160 -29.827 0.298 1.00 32.12 520 ASN A CA 1
ATOM 4271 C C . ASN A 1 520 ? 53.559 -30.472 -1.050 1.00 32.12 520 ASN A C 1
ATOM 4273 O O . ASN A 1 520 ? 54.531 -31.216 -1.144 1.00 32.12 520 ASN A O 1
ATOM 4277 N N . ARG A 1 521 ? 53.015 -29.910 -2.143 1.00 34.53 521 ARG A N 1
ATOM 4278 C CA . ARG A 1 521 ? 53.857 -29.519 -3.289 1.00 34.53 521 ARG A CA 1
ATOM 4279 C C . ARG A 1 521 ? 53.611 -28.064 -3.688 1.00 34.53 521 ARG A C 1
ATOM 4281 O O . ARG A 1 521 ? 52.520 -27.531 -3.522 1.00 34.53 521 ARG A O 1
ATOM 4288 N N . ARG A 1 522 ? 54.695 -27.416 -4.107 1.00 34.44 522 ARG A N 1
ATOM 4289 C CA . ARG A 1 522 ? 54.886 -25.965 -4.244 1.00 34.44 522 ARG A CA 1
ATOM 4290 C C . ARG A 1 522 ? 54.828 -25.536 -5.721 1.00 34.44 522 ARG A C 1
ATOM 4292 O O . ARG A 1 522 ? 55.303 -26.277 -6.567 1.00 34.44 522 ARG A O 1
ATOM 4299 N N . LEU A 1 523 ? 54.423 -24.278 -5.930 1.00 32.12 523 LEU A N 1
ATOM 4300 C CA . LEU A 1 523 ? 54.946 -23.310 -6.919 1.00 32.12 523 LEU A CA 1
ATOM 4301 C C . LEU A 1 523 ? 54.878 -23.610 -8.432 1.00 32.12 523 LEU A C 1
ATOM 4303 O O . LEU A 1 523 ? 55.617 -24.434 -8.958 1.00 32.12 523 LEU A O 1
ATOM 4307 N N . SER A 1 524 ? 54.133 -22.758 -9.143 1.00 32.91 524 SER A N 1
ATOM 4308 C CA . SER A 1 524 ? 54.539 -21.882 -10.277 1.00 32.91 524 SER A CA 1
ATOM 4309 C C . SER A 1 524 ? 53.253 -21.448 -11.019 1.00 32.91 524 SER A C 1
ATOM 4311 O O . SER A 1 524 ? 52.269 -22.175 -10.988 1.00 32.91 524 SER A O 1
ATOM 4313 N N . MET A 1 525 ? 53.111 -20.258 -11.612 1.00 30.34 525 MET A N 1
ATOM 4314 C CA . MET A 1 525 ? 54.101 -19.327 -12.171 1.00 30.34 525 MET A CA 1
ATOM 4315 C C . MET A 1 525 ? 53.885 -17.859 -11.739 1.00 30.34 525 MET A C 1
ATOM 4317 O O . MET A 1 525 ? 52.837 -17.488 -11.217 1.00 30.34 525 MET A O 1
ATOM 4321 N N . GLN A 1 526 ? 54.900 -17.030 -11.991 1.00 34.88 526 GLN A N 1
ATOM 4322 C CA . GLN A 1 526 ? 54.940 -15.574 -11.794 1.00 34.88 526 GLN A CA 1
ATOM 4323 C C . GLN A 1 526 ? 54.812 -14.814 -13.136 1.00 34.88 526 GLN A C 1
ATOM 4325 O O . GLN A 1 526 ? 55.114 -15.390 -14.176 1.00 34.88 526 GLN A O 1
ATOM 4330 N N . LEU A 1 527 ? 54.509 -13.503 -13.048 1.00 33.06 527 LEU A N 1
ATOM 4331 C CA . LEU A 1 527 ? 54.631 -12.441 -14.083 1.00 33.06 527 LEU A CA 1
ATOM 4332 C C . LEU A 1 527 ? 53.619 -12.520 -15.255 1.00 33.06 527 LEU A C 1
ATOM 4334 O O . LEU A 1 527 ? 53.431 -13.556 -15.871 1.00 33.06 527 LEU A O 1
ATOM 4338 N N . HIS A 1 528 ? 52.891 -11.450 -15.598 1.00 33.03 528 HIS A N 1
ATOM 4339 C CA . HIS A 1 528 ? 53.414 -10.127 -15.969 1.00 33.03 528 HIS A CA 1
ATOM 4340 C C . HIS A 1 528 ? 52.537 -8.933 -15.533 1.00 33.03 528 HIS A C 1
ATOM 4342 O O . HIS A 1 528 ? 51.314 -8.972 -15.640 1.00 33.03 528 HIS A O 1
ATOM 4348 N N . GLN A 1 529 ? 53.191 -7.826 -15.161 1.00 39.91 529 GLN A N 1
ATOM 4349 C CA . GLN A 1 529 ? 52.625 -6.467 -15.193 1.00 39.91 529 GLN A CA 1
ATOM 4350 C C . GLN A 1 529 ? 52.978 -5.780 -16.532 1.00 39.91 529 GLN A C 1
ATOM 4352 O O . GLN A 1 529 ? 54.065 -6.040 -17.056 1.00 39.91 529 GLN A O 1
ATOM 4357 N N . PRO A 1 530 ? 52.127 -4.887 -17.072 1.00 37.59 530 PRO A N 1
ATOM 4358 C CA . PRO A 1 530 ? 52.503 -3.952 -18.134 1.00 37.59 530 PRO A CA 1
ATOM 4359 C C . PRO A 1 530 ? 53.188 -2.684 -17.562 1.00 37.59 530 PRO A C 1
ATOM 4361 O O . PRO A 1 530 ? 52.942 -2.335 -16.406 1.00 37.59 530 PRO A O 1
ATOM 4364 N N . PRO A 1 531 ? 54.048 -1.994 -18.338 1.00 39.94 531 PRO A N 1
ATOM 4365 C CA . PRO A 1 531 ? 54.926 -0.936 -17.827 1.00 39.94 531 PRO A CA 1
ATOM 4366 C C . PRO A 1 531 ? 54.305 0.473 -17.805 1.00 39.94 531 PRO A C 1
ATOM 4368 O O . PRO A 1 531 ? 53.380 0.786 -18.551 1.00 39.94 531 PRO A O 1
ATOM 4371 N N . LEU A 1 532 ? 54.904 1.337 -16.979 1.00 35.44 532 LEU A N 1
ATOM 4372 C CA . LEU A 1 532 ? 54.743 2.798 -16.979 1.00 35.44 532 LEU A CA 1
ATOM 4373 C C . LEU A 1 532 ? 55.601 3.457 -18.080 1.00 35.44 532 LEU A C 1
ATOM 4375 O O . LEU A 1 532 ? 56.649 2.924 -18.444 1.00 35.44 532 LEU A O 1
ATOM 4379 N N . SER A 1 533 ? 55.215 4.656 -18.533 1.00 37.88 533 SER A N 1
ATOM 4380 C CA . SER A 1 533 ? 56.019 5.519 -19.419 1.00 37.88 533 SER A CA 1
ATOM 4381 C C . SER A 1 533 ? 56.006 6.988 -18.968 1.00 37.88 533 SER A C 1
ATOM 4383 O O . SER A 1 533 ? 54.944 7.508 -18.630 1.00 37.88 533 SER A O 1
ATOM 4385 N N . VAL A 1 534 ? 57.180 7.636 -18.997 1.00 32.50 534 VAL A N 1
ATOM 4386 C CA . VAL A 1 534 ? 57.507 9.005 -18.517 1.00 32.50 534 VAL A CA 1
ATOM 4387 C C . VAL A 1 534 ? 58.735 9.489 -19.326 1.00 32.50 534 VAL A C 1
ATOM 4389 O O . VAL A 1 534 ? 59.524 8.634 -19.727 1.00 32.50 534 VAL A O 1
ATOM 4392 N N . VAL A 1 535 ? 59.031 10.767 -19.599 1.00 34.94 535 VAL A N 1
ATOM 4393 C CA . VAL A 1 535 ? 58.364 12.073 -19.341 1.00 34.94 535 VAL A CA 1
ATOM 4394 C C . VAL A 1 535 ? 57.529 12.484 -20.584 1.00 34.94 535 VAL A C 1
ATOM 4396 O O . VAL A 1 535 ? 57.078 11.575 -21.275 1.00 34.94 535 VAL A O 1
ATOM 4399 N N . ASP A 1 536 ? 57.181 13.721 -20.972 1.00 31.45 536 ASP A N 1
ATOM 4400 C CA . ASP A 1 536 ? 57.399 15.142 -20.586 1.00 31.45 536 ASP A CA 1
ATOM 4401 C C . ASP A 1 536 ? 56.135 15.894 -21.098 1.00 31.45 536 ASP A C 1
ATOM 4403 O O . ASP A 1 536 ? 55.477 15.406 -22.015 1.00 31.45 536 ASP A O 1
ATOM 4407 N N . GLY A 1 537 ? 55.666 17.049 -20.627 1.00 29.89 537 GLY A N 1
ATOM 4408 C CA . GLY A 1 537 ? 56.292 18.089 -19.820 1.00 29.89 537 GLY A CA 1
ATOM 4409 C C . GLY A 1 537 ? 55.848 19.456 -20.356 1.00 29.89 537 GLY A C 1
ATOM 4410 O O . GLY A 1 537 ? 56.479 19.985 -21.263 1.00 29.89 537 GLY A O 1
ATOM 4411 N N . MET A 1 538 ? 54.746 20.018 -19.843 1.00 33.50 538 MET A N 1
ATOM 4412 C CA . MET A 1 538 ? 54.490 21.467 -19.883 1.00 33.50 538 MET A CA 1
ATOM 4413 C C . MET A 1 538 ? 53.401 21.872 -18.885 1.00 33.50 538 MET A C 1
ATOM 4415 O O . MET A 1 538 ? 52.311 21.306 -18.844 1.00 33.50 538 MET A O 1
ATOM 4419 N N . GLU A 1 539 ? 53.733 22.867 -18.074 1.00 35.28 539 GLU A N 1
ATOM 4420 C CA . GLU A 1 539 ? 52.914 23.409 -16.996 1.00 35.28 539 GLU A CA 1
ATOM 4421 C C . GLU A 1 539 ? 51.791 24.307 -17.539 1.00 35.28 539 GLU A C 1
ATOM 4423 O O . GLU A 1 539 ? 52.014 25.089 -18.468 1.00 35.28 539 GLU A O 1
ATOM 4428 N N . LYS A 1 540 ? 50.625 24.298 -16.877 1.00 37.94 540 LYS A N 1
ATOM 4429 C CA . LYS A 1 540 ? 50.075 25.506 -16.228 1.00 37.94 540 LYS A CA 1
ATOM 4430 C C . LYS A 1 540 ? 48.860 25.199 -15.356 1.00 37.94 540 LYS A C 1
ATOM 4432 O O . LYS A 1 540 ? 48.135 24.233 -15.569 1.00 37.94 540 LYS A O 1
ATOM 4437 N N . GLU A 1 541 ? 48.715 26.019 -14.325 1.00 34.22 541 GLU A N 1
ATOM 4438 C CA . GLU A 1 541 ? 47.864 25.778 -13.165 1.00 34.22 541 GLU A CA 1
ATOM 4439 C C . GLU A 1 541 ? 46.404 26.242 -13.334 1.00 34.22 541 GLU A C 1
ATOM 4441 O O . GLU A 1 541 ? 46.048 26.977 -14.252 1.00 34.22 541 GLU A O 1
ATOM 4446 N N . ASN A 1 542 ? 45.635 25.923 -12.288 1.00 32.06 542 ASN A N 1
ATOM 4447 C CA . ASN A 1 542 ? 44.545 26.719 -11.720 1.00 32.06 542 ASN A CA 1
ATOM 4448 C C . ASN A 1 542 ? 43.134 26.630 -12.330 1.00 32.06 542 ASN A C 1
ATOM 4450 O O . ASN A 1 542 ? 42.693 27.422 -13.155 1.00 32.06 542 ASN A O 1
ATOM 4454 N N . THR A 1 543 ? 42.382 25.695 -11.735 1.00 31.80 543 THR A N 1
ATOM 4455 C CA . THR A 1 543 ? 41.177 25.982 -10.928 1.00 31.80 543 THR A CA 1
ATOM 4456 C C . THR A 1 543 ? 40.182 27.027 -11.446 1.00 31.80 543 THR A C 1
ATOM 4458 O O . THR A 1 543 ? 40.428 28.222 -11.317 1.00 31.80 543 THR A O 1
ATOM 4461 N N . LEU A 1 544 ? 38.960 26.580 -11.770 1.00 32.88 544 LEU A N 1
ATOM 4462 C CA . LEU A 1 544 ? 37.726 27.179 -11.230 1.00 32.88 544 LEU A CA 1
ATOM 4463 C C . LEU A 1 544 ? 36.490 26.282 -11.453 1.00 32.88 544 LEU A C 1
ATOM 4465 O O . LEU A 1 544 ? 36.071 26.018 -12.572 1.00 32.88 544 LEU A O 1
ATOM 4469 N N . TRP A 1 545 ? 35.953 25.810 -10.328 1.00 32.19 545 TRP A N 1
ATOM 4470 C CA . TRP A 1 545 ? 34.542 25.621 -9.974 1.00 32.19 545 TRP A CA 1
ATOM 4471 C C . TRP A 1 545 ? 33.448 25.507 -11.054 1.00 32.19 545 TRP A C 1
ATOM 4473 O O . TRP A 1 545 ? 33.188 26.426 -11.821 1.00 32.19 545 TRP A O 1
ATOM 4483 N N . ASN A 1 546 ? 32.669 24.426 -10.917 1.00 32.56 546 ASN A N 1
ATOM 4484 C CA . ASN A 1 546 ? 31.200 24.383 -10.938 1.00 32.56 546 ASN A CA 1
ATOM 4485 C C . ASN A 1 546 ? 30.450 25.573 -11.575 1.00 32.56 546 ASN A C 1
ATOM 4487 O O . ASN A 1 546 ? 30.285 26.602 -10.921 1.00 32.56 546 ASN A O 1
ATOM 4491 N N . GLN A 1 547 ? 29.730 25.326 -12.676 1.00 32.34 547 GLN A N 1
ATOM 4492 C CA . GLN A 1 547 ? 28.322 25.737 -12.691 1.00 32.34 547 GLN A CA 1
ATOM 4493 C C . GLN A 1 547 ? 27.414 24.890 -13.585 1.00 32.34 547 GLN A C 1
ATOM 4495 O O . GLN A 1 547 ? 27.821 24.292 -14.580 1.00 32.34 547 GLN A O 1
ATOM 4500 N N . THR A 1 548 ? 26.162 24.814 -13.146 1.00 34.84 548 THR A N 1
ATOM 4501 C CA . THR A 1 548 ? 25.136 23.898 -13.630 1.00 34.84 548 THR A CA 1
ATOM 4502 C C . THR A 1 548 ? 24.338 24.490 -14.788 1.00 34.84 548 THR A C 1
ATOM 4504 O O . THR A 1 548 ? 24.016 25.673 -14.824 1.00 34.84 548 THR A O 1
ATOM 4507 N N . PHE A 1 549 ? 23.924 23.605 -15.685 1.00 28.83 549 PHE A N 1
ATOM 4508 C CA . PHE A 1 549 ? 22.822 23.767 -16.632 1.00 28.83 549 PHE A CA 1
ATOM 4509 C C . PHE A 1 549 ? 21.541 24.307 -15.951 1.00 28.83 549 PHE A C 1
ATOM 4511 O O . PHE A 1 549 ? 21.095 23.659 -15.012 1.00 28.83 549 PHE A O 1
ATOM 4518 N N . VAL A 1 550 ? 20.888 25.364 -16.470 1.00 33.12 550 VAL A N 1
ATOM 4519 C CA . VAL A 1 550 ? 19.413 25.418 -16.661 1.00 33.12 550 VAL A CA 1
ATOM 4520 C C . VAL A 1 550 ? 19.042 26.343 -17.833 1.00 33.12 550 VAL A C 1
ATOM 4522 O O . VAL A 1 550 ? 19.501 27.469 -17.971 1.00 33.12 550 VAL A O 1
ATOM 4525 N N . MET A 1 551 ? 18.150 25.797 -18.654 1.00 34.03 551 MET A N 1
ATOM 4526 C CA . MET A 1 551 ? 17.463 26.321 -19.831 1.00 34.03 551 MET A CA 1
ATOM 4527 C C . MET A 1 551 ? 16.769 27.689 -19.682 1.00 34.03 551 MET A C 1
ATOM 4529 O O . MET A 1 551 ? 16.060 27.946 -18.712 1.00 34.03 551 MET A O 1
ATOM 4533 N N . ASN A 1 552 ? 16.808 28.466 -20.768 1.00 31.84 552 ASN A N 1
ATOM 4534 C CA . ASN A 1 552 ? 15.814 29.498 -21.079 1.00 31.84 552 ASN A CA 1
ATOM 4535 C C . ASN A 1 552 ? 14.402 28.897 -21.211 1.00 31.84 552 ASN A C 1
ATOM 4537 O O . ASN A 1 552 ? 14.232 27.874 -21.876 1.00 31.84 552 ASN A O 1
ATOM 4541 N N . ASN A 1 553 ? 13.377 29.600 -20.718 1.00 32.59 553 ASN A N 1
ATOM 4542 C CA . ASN A 1 553 ? 12.002 29.435 -21.195 1.00 32.59 553 ASN A CA 1
ATOM 4543 C C . ASN A 1 553 ? 11.246 30.775 -21.171 1.00 32.59 553 ASN A C 1
ATOM 4545 O O . ASN A 1 553 ? 11.423 31.584 -20.266 1.00 32.59 553 ASN A O 1
ATOM 4549 N N . LYS A 1 554 ? 10.433 31.017 -22.205 1.00 35.69 554 LYS A N 1
ATOM 4550 C CA . LYS A 1 554 ? 9.740 32.293 -22.469 1.00 35.69 554 LYS A CA 1
ATOM 4551 C C . LYS A 1 554 ? 8.388 32.384 -21.752 1.00 35.69 554 LYS A C 1
ATOM 4553 O O . LYS A 1 554 ? 7.675 31.385 -21.727 1.00 35.69 554 LYS A O 1
ATOM 4558 N N . SER A 1 555 ? 7.994 33.596 -21.343 1.00 31.28 555 SER A N 1
ATOM 4559 C CA . SER A 1 555 ? 6.662 34.255 -21.484 1.00 31.28 555 SER A CA 1
ATOM 4560 C C . SER A 1 555 ? 6.689 35.538 -20.627 1.00 31.28 555 SER A C 1
ATOM 4562 O O . SER A 1 555 ? 7.239 35.486 -19.537 1.00 31.28 555 SER A O 1
ATOM 4564 N N . ALA A 1 556 ? 6.335 36.748 -21.078 1.00 33.94 556 ALA A N 1
ATOM 4565 C CA . ALA A 1 556 ? 5.130 37.243 -21.768 1.00 33.94 556 ALA A CA 1
ATOM 4566 C C . ALA A 1 556 ? 3.933 37.493 -20.817 1.00 33.94 556 ALA A C 1
ATOM 4568 O O . ALA A 1 556 ? 3.683 36.685 -19.931 1.00 33.94 556 ALA A O 1
ATOM 4569 N N . ALA A 1 557 ? 3.204 38.594 -21.077 1.00 32.66 557 ALA A N 1
ATOM 4570 C CA . ALA A 1 557 ? 2.253 39.322 -20.209 1.00 32.66 557 ALA A CA 1
ATOM 4571 C C . ALA A 1 557 ? 2.935 40.103 -19.050 1.00 32.66 557 ALA A C 1
ATOM 4573 O O . ALA A 1 557 ? 3.699 39.518 -18.296 1.00 32.66 557 ALA A O 1
ATOM 4574 N N . SER A 1 558 ? 2.859 41.438 -18.913 1.00 33.12 558 SER A N 1
ATOM 4575 C CA . SER A 1 558 ? 1.782 42.445 -19.090 1.00 33.12 558 SER A CA 1
ATOM 4576 C C . SER A 1 558 ? 0.924 42.662 -17.840 1.00 33.12 558 SER A C 1
ATOM 4578 O O . SER A 1 558 ? -0.076 41.971 -17.678 1.00 33.12 558 SER A O 1
ATOM 4580 N N . SER A 1 559 ? 1.248 43.704 -17.064 1.00 33.69 559 SER A N 1
ATOM 4581 C CA . SER A 1 559 ? 0.294 44.758 -16.661 1.00 33.69 559 SER A CA 1
ATOM 4582 C C . SER A 1 559 ? 1.006 45.863 -15.865 1.00 33.69 559 SER A C 1
ATOM 4584 O O . SER A 1 559 ? 1.460 45.620 -14.746 1.00 33.69 559 SER A O 1
ATOM 4586 N N . ASP A 1 560 ? 1.063 47.076 -16.418 1.00 34.22 560 ASP A N 1
ATOM 4587 C CA . ASP A 1 560 ? 1.243 48.305 -15.632 1.00 34.22 560 ASP A CA 1
ATOM 4588 C C . ASP A 1 560 ? 0.016 48.561 -14.735 1.00 34.22 560 ASP A C 1
ATOM 4590 O O . ASP A 1 560 ? -1.046 47.979 -14.961 1.00 34.22 560 ASP A O 1
ATOM 4594 N N . GLY A 1 561 ? 0.118 49.514 -13.797 1.00 31.94 561 GLY A N 1
ATOM 4595 C CA . GLY A 1 561 ? -1.076 50.256 -13.356 1.00 31.94 561 GLY A CA 1
ATOM 4596 C C . GLY A 1 561 ? -1.354 50.352 -11.854 1.00 31.94 561 GLY A C 1
ATOM 4597 O O . GLY A 1 561 ? -2.401 49.922 -11.397 1.00 31.94 561 GLY A O 1
ATOM 4598 N N . CYS A 1 562 ? -0.443 50.988 -11.117 1.00 33.22 562 CYS A N 1
ATOM 4599 C CA . CYS A 1 562 ? -0.743 52.130 -10.239 1.00 33.22 562 CYS A CA 1
ATOM 4600 C C . CYS A 1 562 ? -2.025 52.187 -9.354 1.00 33.22 562 CYS A C 1
ATOM 4602 O O . CYS A 1 562 ? -3.136 52.323 -9.851 1.00 33.22 562 CYS A O 1
ATOM 4604 N N . VAL A 1 563 ? -1.763 52.466 -8.062 1.00 34.91 563 VAL A N 1
ATOM 4605 C CA . VAL A 1 563 ? -2.261 53.653 -7.308 1.00 34.91 563 VAL A CA 1
ATOM 4606 C C . VAL A 1 563 ? -3.497 53.530 -6.378 1.00 34.91 563 VAL A C 1
ATOM 4608 O O . VAL A 1 563 ? -4.629 53.357 -6.802 1.00 34.91 563 VAL A O 1
ATOM 4611 N N . ASN A 1 564 ? -3.199 53.807 -5.095 1.00 32.31 564 ASN A N 1
ATOM 4612 C CA . ASN A 1 564 ? -3.970 54.486 -4.034 1.00 32.31 564 ASN A CA 1
ATOM 4613 C C . ASN A 1 564 ? -5.219 53.881 -3.342 1.00 32.31 564 ASN A C 1
ATOM 4615 O O . ASN A 1 564 ? -6.321 53.898 -3.869 1.00 32.31 564 ASN A O 1
ATOM 4619 N N . ALA A 1 565 ? -5.005 53.650 -2.035 1.00 35.38 565 ALA A N 1
ATOM 4620 C CA . ALA A 1 565 ? -5.595 54.399 -0.904 1.00 35.38 565 ALA A CA 1
ATOM 4621 C C . ALA A 1 565 ? -6.934 53.973 -0.260 1.00 35.38 565 ALA A C 1
ATOM 4623 O O . ALA A 1 565 ? -7.793 53.358 -0.872 1.00 35.38 565 ALA A O 1
ATOM 4624 N N . GLU A 1 566 ? -7.028 54.394 1.014 1.00 32.81 566 GLU A N 1
ATOM 4625 C CA . GLU A 1 566 ? -8.173 54.420 1.947 1.00 32.81 566 GLU A CA 1
ATOM 4626 C C . GLU A 1 566 ? -8.741 53.040 2.359 1.00 32.81 566 GLU A C 1
ATOM 4628 O O . GLU A 1 566 ? -9.109 52.206 1.545 1.00 32.81 566 GLU A O 1
ATOM 4633 N N . VAL A 1 567 ? -8.651 52.617 3.629 1.00 42.88 567 VAL A N 1
ATOM 4634 C CA . VAL A 1 567 ? -9.245 53.190 4.861 1.00 42.88 567 VAL A CA 1
ATOM 4635 C C . VAL A 1 567 ? -10.772 53.235 4.791 1.00 42.88 567 VAL A C 1
ATOM 4637 O O . VAL A 1 567 ? -11.323 54.120 4.157 1.00 42.88 567 VAL A O 1
ATOM 4640 N N . VAL A 1 568 ? -11.434 52.337 5.531 1.00 39.78 568 VAL A N 1
ATOM 4641 C CA . VAL A 1 568 ? -12.541 52.628 6.471 1.00 39.78 568 VAL A CA 1
ATOM 4642 C C . VAL A 1 568 ? -12.897 51.344 7.243 1.00 39.78 568 VAL A C 1
ATOM 4644 O O . VAL A 1 568 ? -12.687 50.231 6.767 1.00 39.78 568 VAL A O 1
ATOM 4647 N N . SER A 1 569 ? -13.362 51.515 8.480 1.00 47.12 569 SER A N 1
ATOM 4648 C CA . SER A 1 569 ? -13.749 50.471 9.437 1.00 47.12 569 SER A CA 1
ATOM 4649 C C . SER A 1 569 ? -15.258 50.166 9.434 1.00 47.12 569 SER A C 1
ATOM 4651 O O . SER A 1 569 ? -16.038 50.941 8.890 1.00 47.12 569 SER A O 1
ATOM 4653 N N . TYR A 1 570 ? -15.647 49.120 10.183 1.00 49.97 570 TYR A N 1
ATOM 4654 C CA . TYR A 1 570 ? -17.018 48.614 10.417 1.00 49.97 570 TYR A CA 1
ATOM 4655 C C . TYR A 1 570 ? -17.622 47.858 9.210 1.00 49.97 570 TYR A C 1
ATOM 4657 O O . TYR A 1 570 ? -17.543 48.330 8.082 1.00 49.97 570 TYR A O 1
ATOM 4665 N N . PHE A 1 571 ? -18.232 46.676 9.361 1.00 52.69 571 PHE A N 1
ATOM 4666 C CA . PHE A 1 571 ? -18.681 45.935 10.558 1.00 52.69 571 PHE A CA 1
ATOM 4667 C C . PHE A 1 571 ? -18.003 44.563 10.708 1.00 52.69 571 PHE A C 1
ATOM 4669 O O . PHE A 1 571 ? -17.669 43.960 9.665 1.00 52.69 571 PHE A O 1
#

Organism: Dictyocaulus viviparus (NCBI:txid29172)

pLDDT: mean 73.17, std 24.86, range [28.83, 97.88]

InterPro domains:
  IPR027640 Kinesin-like protein [PTHR47969] (2-489)

Foldseek 3Di:
DVVVVVVVVVVVVVVVVVVVVVVVVVVVVVVVVVVVVVVVVVVVVVVVVVVVVVVVVVVVVVVVVVVVVVVVVVVVVVVVVVVVVVVVVVVVVVVVVVVVVVVVVVVVVVVVVVVVLVVVLVVVVVVVVVVVVVVVLVVLLVLLVVLLVQLVVLVVVLVVLVPPPDPDQALVNLLSNVVSLVSNVVSLVVLVVSLVVLVVVLVVLVVVLVVLVVVLCLLVPQPHPPPDPDPDVVPDDDDPVSVVVNVVSVVSNVVSVVSSVSSVVSSVSSCVSSVVDDPVVVVVVVVVVQPDPVSVVSNVVSVVVVVVVVVVVVVVVVVVVVVVVVVVVVVVVVVVVVVVVVVVVVVVLVVVLVVLVVVLVVLVVVLVVLVVVLVVCVVPDPDCDPVSVVSVVVSVVSVVVSVVSVVVNVVSVVPDDPNDPDDDPDDDDDDDDDDDDPDPDDPVVVVVVVVPPDDDDDDDPDDPPDDDDDDDDDDDDDDDDDDDDDDDDDDDDDDDDDDDDDDDDDDDDDDDDDDDDDDDDDDDDDDDDDDDDDDDDDDDDDDDDDDDDDDDDDDDDDDDDDDDDDDDDDD

Secondary structure (DSSP, 8-state):
-HHHHHHHHHHHHHHHHHHHHHHHHHHHHHHHHHHHHHHHHHHHHHHHHHHHHHHHHHHHHHHHHHHHHHHHHHHHHHHHHHHHHHHHHHHHHHHHHHHHHHHHHHHHHHHHHHHHHHHHHHHHHHHHHHHHHHHHHHHHHHHHHHHHHHHHHHHHHHHHHTT---S---HHHHHHHHHHHHHHHHHHHHHHHHHHHHHHHHHHHHHHHHHHHHHHHHHH-TTS--TT----TT-SPPPHHHHHHHHHHHHHHHHHHHHHHHHHHHHHHHHHHHTT--HHHHHHHHHHT--SHHHHHHHHHHHHHHHHHHHHHHHHHHHHHHHHHHHHHHHHHHHHHHHHHHHHHHHHHHHHHHHHHHHHHHHHHHHHHHHHHHHHHHTT-SS--HHHHHHHHHHHHHHHHHHHHHHHHHHHHHT--TT----------PPP----------HHHHHHHHTTS----------------------------------PPPPPP-------PPP-------------------------PPPP---------------------------------------